Protein AF-0000000082284301 (afdb_homodimer)

Nearest PDB structures (foldseek):
  6k3g-assembly1_B  TM=9.501E-01  e=5.835E-46  Catharanthus roseus
  1yqd-assembly1_A  TM=9.507E-01  e=3.835E-45  Populus tremuloides
  5vkt-assembly1_A  TM=9.477E-01  e=3.396E-45  Sorghum bicolor
  5h83-assembly1_B  TM=9.462E-01  e=4.676E-42  Catharanthus roseus
  7bu3-assembly1_B  TM=9.327E-01  e=4.025E-36  Escherichia coli

Structure (mmCIF, N/CA/C/O backbone):
data_AF-0000000082284301-model_v1
#
loop_
_entity.id
_entity.type
_entity.pdbx_description
1 polymer 'Alcohol dehydrogenase GroES domain protein'
#
loop_
_atom_site.group_PDB
_atom_site.id
_atom_site.type_symbol
_atom_site.label_atom_id
_atom_site.label_alt_id
_atom_site.label_comp_id
_atom_site.label_asym_id
_atom_site.label_entity_id
_atom_site.label_seq_id
_atom_site.pdbx_PDB_ins_code
_atom_site.Cartn_x
_atom_site.Cartn_y
_atom_site.Cartn_z
_atom_site.occupancy
_atom_site.B_iso_or_equiv
_atom_site.auth_seq_id
_atom_site.auth_comp_id
_atom_site.auth_asym_id
_atom_site.auth_atom_id
_atom_site.pdbx_PDB_model_num
ATOM 1 N N . MET A 1 1 ? 20.141 36.281 -3.975 1 23.66 1 MET A N 1
ATOM 2 C CA . MET A 1 1 ? 20.422 36.125 -2.553 1 23.66 1 MET A CA 1
ATOM 3 C C . MET A 1 1 ? 19.625 37.125 -1.721 1 23.66 1 MET A C 1
ATOM 5 O O . MET A 1 1 ? 19.891 38.312 -1.738 1 23.66 1 MET A O 1
ATOM 9 N N . ALA A 1 2 ? 18.344 36.875 -1.766 1 31.45 2 ALA A N 1
ATOM 10 C CA . ALA A 1 2 ? 17.5 37.906 -1.163 1 31.45 2 ALA A CA 1
ATOM 11 C C . ALA A 1 2 ? 17.938 38.188 0.267 1 31.45 2 ALA A C 1
ATOM 13 O O . ALA A 1 2 ? 18.109 37.281 1.077 1 31.45 2 ALA A O 1
ATOM 14 N N . THR A 1 3 ? 18.594 39.188 0.427 1 30.05 3 THR A N 1
ATOM 15 C CA . THR A 1 3 ? 19.016 39.75 1.707 1 30.05 3 THR A CA 1
ATOM 16 C C . THR A 1 3 ? 17.844 39.812 2.689 1 30.05 3 THR A C 1
ATOM 18 O O . THR A 1 3 ? 16.844 40.469 2.441 1 30.05 3 THR A O 1
ATOM 21 N N . LEU A 1 4 ? 17.453 38.688 3.223 1 38.34 4 LEU A N 1
ATOM 22 C CA . LEU A 1 4 ? 16.453 38.781 4.281 1 38.34 4 LEU A CA 1
ATOM 23 C C . LEU A 1 4 ? 16.766 39.938 5.219 1 38.34 4 LEU A C 1
ATOM 25 O O . LEU A 1 4 ? 17.891 40.094 5.684 1 38.34 4 LEU A O 1
ATOM 29 N N . SER A 1 5 ? 16.281 41.031 4.992 1 40.84 5 SER A N 1
ATOM 30 C CA . SER A 1 5 ? 16.438 42.156 5.914 1 40.84 5 SER A CA 1
ATOM 31 C C . SER A 1 5 ? 16.438 41.656 7.363 1 40.84 5 SER A C 1
ATOM 33 O O . SER A 1 5 ? 15.648 40.812 7.738 1 40.84 5 SER A O 1
ATOM 35 N N . ASN A 1 6 ? 17.625 41.656 8.102 1 51.22 6 ASN A N 1
ATOM 36 C CA . ASN A 1 6 ? 17.906 41.438 9.516 1 51.22 6 ASN A CA 1
ATOM 37 C C . ASN A 1 6 ? 16.922 42.188 10.406 1 51.22 6 ASN A C 1
ATOM 39 O O . ASN A 1 6 ? 17.016 42.094 11.633 1 51.22 6 ASN A O 1
ATOM 43 N N . ALA A 1 7 ? 16.047 42.875 9.727 1 53.28 7 ALA A N 1
ATOM 44 C CA . ALA A 1 7 ? 15.141 43.625 10.594 1 53.28 7 ALA A CA 1
ATOM 45 C C . ALA A 1 7 ? 14.008 42.75 11.102 1 53.28 7 ALA A C 1
ATOM 47 O O . ALA A 1 7 ? 13.516 41.875 10.375 1 53.28 7 ALA A O 1
ATOM 48 N N . THR A 1 8 ? 13.93 42.75 12.469 1 72.94 8 THR A N 1
ATOM 49 C CA . THR A 1 8 ? 12.883 41.938 13.094 1 72.94 8 THR A CA 1
ATOM 50 C C . THR A 1 8 ? 11.828 42.844 13.734 1 72.94 8 THR A C 1
ATOM 52 O O . THR A 1 8 ? 12.07 44.031 13.977 1 72.94 8 THR A O 1
ATOM 55 N N . LYS A 1 9 ? 10.625 42.344 13.695 1 77.44 9 LYS A N 1
ATOM 56 C CA . LYS A 1 9 ? 9.523 42.906 14.477 1 77.44 9 LYS A CA 1
ATOM 57 C C . LYS A 1 9 ? 9.141 41.969 15.625 1 77.44 9 LYS A C 1
ATOM 59 O O . LYS A 1 9 ? 9.266 40.75 15.508 1 77.44 9 LYS A O 1
ATOM 64 N N . ASN A 1 10 ? 8.695 42.625 16.688 1 87.69 10 ASN A N 1
ATOM 65 C CA . ASN A 1 10 ? 8.32 41.844 17.844 1 87.69 10 ASN A CA 1
ATOM 66 C C . ASN A 1 10 ? 6.883 41.344 17.734 1 87.69 10 ASN A C 1
ATOM 68 O O . ASN A 1 10 ? 6.012 42.031 17.219 1 87.69 10 ASN A O 1
ATOM 72 N N . ALA A 1 11 ? 6.707 40.125 18.125 1 93.75 11 ALA A N 1
ATOM 73 C CA . ALA A 1 11 ? 5.379 39.5 18.219 1 93.75 11 ALA A CA 1
ATOM 74 C C . ALA A 1 11 ? 5.18 38.812 19.547 1 93.75 11 ALA A C 1
ATOM 76 O O . ALA A 1 11 ? 6.121 38.219 20.094 1 93.75 11 ALA A O 1
ATOM 77 N N . LEU A 1 12 ? 3.973 38.906 20.062 1 96.5 12 LEU A N 1
ATOM 78 C CA . LEU A 1 12 ? 3.631 38.094 21.234 1 96.5 12 LEU A CA 1
ATOM 79 C C . LEU A 1 12 ? 3.383 36.656 20.828 1 96.5 12 LEU A C 1
ATOM 81 O O . LEU A 1 12 ? 2.762 36.406 19.797 1 96.5 12 LEU A O 1
ATOM 85 N N . ALA A 1 13 ? 3.881 35.812 21.672 1 97.12 13 ALA A N 1
ATOM 86 C CA . ALA A 1 13 ? 3.73 34.375 21.375 1 97.12 13 ALA A CA 1
ATOM 87 C C . ALA A 1 13 ? 3.398 33.594 22.641 1 97.12 13 ALA A C 1
ATOM 89 O O . ALA A 1 13 ? 3.613 34.062 23.75 1 97.12 13 ALA A O 1
ATOM 90 N N . LEU A 1 14 ? 2.787 32.531 22.438 1 97 14 LEU A N 1
ATOM 91 C CA . LEU A 1 14 ? 2.549 31.516 23.453 1 97 14 LEU A CA 1
ATOM 92 C C . LEU A 1 14 ? 3.369 30.25 23.188 1 97 14 LEU A C 1
ATOM 94 O O . LEU A 1 14 ? 3.293 29.688 22.094 1 97 14 LEU A O 1
ATOM 98 N N . GLY A 1 15 ? 4.223 29.891 24.094 1 95 15 GLY A N 1
ATOM 99 C CA . GLY A 1 15 ? 5.078 28.734 23.828 1 95 15 GLY A CA 1
ATOM 100 C C . GLY A 1 15 ? 5.715 28.188 25.094 1 95 15 GLY A C 1
ATOM 101 O O . GLY A 1 15 ? 5.324 28.547 26.203 1 95 15 GLY A O 1
ATOM 102 N N . SER A 1 16 ? 6.516 27.203 24.875 1 92.75 16 SER A N 1
ATOM 103 C CA . SER A 1 16 ? 7.168 26.484 25.969 1 92.75 16 SER A CA 1
ATOM 104 C C . SER A 1 16 ? 8.664 26.781 26 1 92.75 16 SER A C 1
ATOM 106 O O . SER A 1 16 ? 9.273 27.047 24.969 1 92.75 16 SER A O 1
ATOM 108 N N . PHE A 1 17 ? 9.234 26.594 27.234 1 89.75 17 PHE A N 1
ATOM 109 C CA . PHE A 1 17 ? 10.648 26.891 27.438 1 89.75 17 PHE A CA 1
ATOM 110 C C . PHE A 1 17 ? 11.438 25.609 27.688 1 89.75 17 PHE A C 1
ATOM 112 O O . PHE A 1 17 ? 12.664 25.641 27.781 1 89.75 17 PHE A O 1
ATOM 119 N N . ASP A 1 18 ? 10.727 24.562 27.859 1 86.88 18 ASP A N 1
ATOM 120 C CA . ASP A 1 18 ? 11.336 23.266 28.109 1 86.88 18 ASP A CA 1
ATOM 121 C C . ASP A 1 18 ? 10.398 22.125 27.719 1 86.88 18 ASP A C 1
ATOM 123 O O . ASP A 1 18 ? 9.461 22.328 26.938 1 86.88 18 ASP A O 1
ATOM 127 N N . THR A 1 19 ? 10.727 20.938 28.219 1 83.88 19 THR A N 1
ATOM 128 C CA . THR A 1 19 ? 10.008 19.75 27.781 1 83.88 19 THR A CA 1
ATOM 129 C C . THR A 1 19 ? 8.805 19.484 28.672 1 83.88 19 THR A C 1
ATOM 131 O O . THR A 1 19 ? 8.281 18.359 28.688 1 83.88 19 THR A O 1
ATOM 134 N N . LYS A 1 20 ? 8.328 20.422 29.375 1 80.31 20 LYS A N 1
ATOM 135 C CA . LYS A 1 20 ? 7.273 20.156 30.344 1 80.31 20 LYS A CA 1
ATOM 136 C C . LYS A 1 20 ? 5.902 20.5 29.781 1 80.31 20 LYS A C 1
ATOM 138 O O . LYS A 1 20 ? 4.891 20.406 30.484 1 80.31 20 LYS A O 1
ATOM 143 N N . ALA A 1 21 ? 5.816 20.969 28.625 1 79.81 21 ALA A N 1
ATOM 144 C CA . ALA A 1 21 ? 4.59 21.234 27.891 1 79.81 21 ALA A CA 1
ATOM 145 C C . ALA A 1 21 ? 3.754 22.312 28.594 1 79.81 21 ALA A C 1
ATOM 147 O O . ALA A 1 21 ? 2.525 22.203 28.641 1 79.81 21 ALA A O 1
ATOM 148 N N . GLU A 1 22 ? 4.422 23.188 29.203 1 89.69 22 GLU A N 1
ATOM 149 C CA . GLU A 1 22 ? 3.744 24.359 29.766 1 89.69 22 GLU A CA 1
ATOM 150 C C . GLU A 1 22 ? 3.934 25.594 28.875 1 89.69 22 GLU A C 1
ATOM 152 O O . GLU A 1 22 ? 5.047 25.859 28.422 1 89.69 22 GLU A O 1
ATOM 157 N N . LEU A 1 23 ? 2.787 26.281 28.703 1 95.06 23 LEU A N 1
ATOM 158 C CA . LEU A 1 23 ? 2.812 27.422 27.781 1 95.06 23 LEU A CA 1
ATOM 159 C C . LEU A 1 23 ? 2.893 28.734 28.547 1 95.06 23 LEU A C 1
ATOM 161 O O . LEU A 1 23 ? 2.188 28.922 29.547 1 95.06 23 LEU A O 1
ATOM 165 N N . TYR A 1 24 ? 3.762 29.578 28.031 1 94.81 24 TYR A N 1
ATOM 166 C CA . TYR A 1 24 ? 3.932 30.922 28.562 1 94.81 24 TYR A CA 1
ATOM 167 C C . TYR A 1 24 ? 3.879 31.953 27.438 1 94.81 24 TYR A C 1
ATOM 169 O O . TYR A 1 24 ? 4.23 31.656 26.297 1 94.81 24 TYR A O 1
ATOM 177 N N . CYS A 1 25 ? 3.383 33.094 27.875 1 96.12 25 CYS A N 1
ATOM 178 C CA . CYS A 1 25 ? 3.389 34.188 26.922 1 96.12 25 CYS A CA 1
ATOM 179 C C . CYS A 1 25 ? 4.73 34.906 26.938 1 96.12 25 CYS A C 1
ATOM 181 O O . CYS A 1 25 ? 5.258 35.219 28.016 1 96.12 25 CYS A O 1
ATOM 183 N N . PHE A 1 26 ? 5.309 35.125 25.781 1 93.25 26 PHE A N 1
ATOM 184 C CA . PHE A 1 26 ? 6.594 35.781 25.656 1 93.25 26 PHE A CA 1
ATOM 185 C C . PHE A 1 26 ? 6.715 36.469 24.297 1 93.25 26 PHE A C 1
ATOM 187 O O . PHE A 1 26 ? 5.824 36.344 23.453 1 93.25 26 PHE A O 1
ATOM 194 N N . GLU A 1 27 ? 7.758 37.25 24.172 1 92.25 27 GLU A N 1
ATOM 195 C CA . GLU A 1 27 ? 7.973 37.969 22.906 1 92.25 27 GLU A CA 1
ATOM 196 C C . GLU A 1 27 ? 8.953 37.188 22.031 1 92.25 27 GLU A C 1
ATOM 198 O O . GLU A 1 27 ? 9.945 36.656 22.516 1 92.25 27 GLU A O 1
ATOM 203 N N . ILE A 1 28 ? 8.609 37.219 20.766 1 90.19 28 ILE A N 1
ATOM 204 C CA . ILE A 1 28 ? 9.531 36.625 19.797 1 90.19 28 ILE A CA 1
ATOM 205 C C . ILE A 1 28 ? 9.828 37.656 18.703 1 90.19 28 ILE A C 1
ATOM 207 O O . ILE A 1 28 ? 9.055 38.594 18.5 1 90.19 28 ILE A O 1
ATOM 211 N N . ALA A 1 29 ? 11.008 37.375 18.047 1 86.69 29 ALA A N 1
ATOM 212 C CA . ALA A 1 29 ? 11.359 38.188 16.891 1 86.69 29 ALA A CA 1
ATOM 213 C C . ALA A 1 29 ? 10.867 37.531 15.602 1 86.69 29 ALA A C 1
ATOM 215 O O . ALA A 1 29 ? 10.953 36.312 15.438 1 86.69 29 ALA A O 1
ATOM 216 N N . ARG A 1 30 ? 10.258 38.375 14.758 1 89.62 30 ARG A N 1
ATOM 217 C CA . ARG A 1 30 ? 9.844 37.938 13.422 1 89.62 30 ARG A CA 1
ATOM 218 C C . ARG A 1 30 ? 10.586 38.719 12.344 1 89.62 30 ARG A C 1
ATOM 220 O O . ARG A 1 30 ? 10.773 39.938 12.461 1 89.62 30 ARG A O 1
ATOM 227 N N . PRO A 1 31 ? 10.945 38.031 11.305 1 86.88 31 PRO A N 1
ATOM 228 C CA . PRO A 1 31 ? 11.625 38.75 10.227 1 86.88 31 PRO A CA 1
ATOM 229 C C . PRO A 1 31 ? 10.711 39.75 9.5 1 86.88 31 PRO A C 1
ATOM 231 O O . PRO A 1 31 ? 9.516 39.469 9.344 1 86.88 31 PRO A O 1
ATOM 234 N N . GLU A 1 32 ? 11.336 40.812 9.102 1 87.94 32 GLU A N 1
ATOM 235 C CA . GLU A 1 32 ? 10.633 41.656 8.156 1 87.94 32 GLU A CA 1
ATOM 236 C C . GLU A 1 32 ? 10.453 40.969 6.809 1 87.94 32 GLU A C 1
ATOM 238 O O . GLU A 1 32 ? 11.133 40 6.512 1 87.94 32 GLU A O 1
ATOM 243 N N . VAL A 1 33 ? 9.578 41.5 5.996 1 92.88 33 VAL A N 1
ATOM 244 C CA . VAL A 1 33 ? 9.242 40.844 4.742 1 92.88 33 VAL A CA 1
ATOM 245 C C . VAL A 1 33 ? 10.406 40.969 3.768 1 92.88 33 VAL A C 1
ATOM 247 O O . VAL A 1 33 ? 10.891 42.062 3.48 1 92.88 33 VAL A O 1
ATOM 250 N N . GLY A 1 34 ? 10.922 39.875 3.318 1 91.81 34 GLY A N 1
ATOM 251 C CA . GLY A 1 34 ? 11.781 39.844 2.143 1 91.81 34 GLY A CA 1
ATOM 252 C C . GLY A 1 34 ? 11.008 39.969 0.841 1 91.81 34 GLY A C 1
ATOM 253 O O . GLY A 1 34 ? 9.789 40.094 0.847 1 91.81 34 GLY A O 1
ATOM 254 N N . PRO A 1 35 ? 11.688 39.938 -0.287 1 95.19 35 PRO A N 1
ATOM 255 C CA . PRO A 1 35 ? 11.062 40.188 -1.585 1 95.19 35 PRO A CA 1
ATOM 256 C C . PRO A 1 35 ? 9.93 39.219 -1.901 1 95.19 35 PRO A C 1
ATOM 258 O O . PRO A 1 35 ? 8.969 39.594 -2.59 1 95.19 35 PRO A O 1
ATOM 261 N N . ASN A 1 36 ? 10.008 38.031 -1.394 1 96.12 36 ASN A N 1
ATOM 262 C CA . ASN A 1 36 ? 9.023 37.031 -1.762 1 96.12 36 ASN A CA 1
ATOM 263 C C . ASN A 1 36 ? 8.148 36.625 -0.571 1 96.12 36 ASN A C 1
ATOM 265 O O . ASN A 1 36 ? 7.484 35.594 -0.598 1 96.12 36 ASN A O 1
ATOM 269 N N . ASP A 1 37 ? 8.156 37.438 0.476 1 95.88 37 ASP A N 1
ATOM 270 C CA . ASP A 1 37 ? 7.512 37.062 1.729 1 95.88 37 ASP A CA 1
ATOM 271 C C . ASP A 1 37 ? 6.207 37.844 1.929 1 95.88 37 ASP A C 1
ATOM 273 O O . ASP A 1 37 ? 5.996 38.875 1.314 1 95.88 37 ASP A O 1
ATOM 277 N N . VAL A 1 38 ? 5.434 37.281 2.73 1 97.38 38 VAL A N 1
ATOM 278 C CA . VAL A 1 38 ? 4.176 37.844 3.193 1 97.38 38 VAL A CA 1
ATOM 279 C C . VAL A 1 38 ? 4.156 37.875 4.719 1 97.38 38 VAL A C 1
ATOM 281 O O . VAL A 1 38 ? 4.465 36.906 5.375 1 97.38 38 VAL A O 1
ATOM 284 N N . SER A 1 39 ? 3.906 39.031 5.258 1 97.12 39 SER A N 1
ATOM 285 C CA . SER A 1 39 ? 3.682 39.156 6.695 1 97.12 39 SER A CA 1
ATOM 286 C C . SER A 1 39 ? 2.195 39.062 7.031 1 97.12 39 SER A C 1
ATOM 288 O O . SER A 1 39 ? 1.364 39.688 6.359 1 97.12 39 SER A O 1
ATOM 290 N N . ILE A 1 40 ? 1.887 38.312 8.047 1 98.44 40 ILE A N 1
ATOM 291 C CA . ILE A 1 40 ? 0.499 38.031 8.375 1 98.44 40 ILE A CA 1
ATOM 292 C C . ILE A 1 40 ? 0.236 38.344 9.844 1 98.44 40 ILE A C 1
ATOM 294 O O . ILE A 1 40 ? 1.003 37.938 10.727 1 98.44 40 ILE A O 1
ATOM 298 N N . HIS A 1 41 ? -0.778 39.156 10.055 1 98.69 41 HIS A N 1
ATOM 299 C CA . HIS A 1 41 ? -1.347 39.25 11.391 1 98.69 41 HIS A CA 1
ATOM 300 C C . HIS A 1 41 ? -2.242 38.062 11.703 1 98.69 41 HIS A C 1
ATOM 302 O O . HIS A 1 41 ? -3.314 37.906 11.109 1 98.69 41 HIS A O 1
ATOM 308 N N . ILE A 1 42 ? -1.81 37.219 12.617 1 98.88 42 ILE A N 1
ATOM 309 C CA . ILE A 1 42 ? -2.529 36 12.914 1 98.88 42 ILE A CA 1
ATOM 310 C C . ILE A 1 42 ? -3.76 36.281 13.758 1 98.88 42 ILE A C 1
ATOM 312 O O . ILE A 1 42 ? -3.662 36.969 14.781 1 98.88 42 ILE A O 1
ATOM 316 N N . GLN A 1 43 ? -4.883 35.781 13.344 1 98.88 43 GLN A N 1
ATOM 317 C CA . GLN A 1 43 ? -6.121 35.969 14.078 1 98.88 43 GLN A CA 1
ATOM 318 C C . GLN A 1 43 ? -6.492 34.719 14.883 1 98.88 43 GLN A C 1
ATOM 320 O O . GLN A 1 43 ? -6.902 34.812 16.047 1 98.88 43 GLN A O 1
ATOM 325 N N . TYR A 1 44 ? -6.391 33.562 14.25 1 98.88 44 TYR A N 1
ATOM 326 C CA . TYR A 1 44 ? -6.746 32.312 14.859 1 98.88 44 TYR A CA 1
ATOM 327 C C . TYR A 1 44 ? -5.695 31.234 14.555 1 98.88 44 TYR A C 1
ATOM 329 O O . TYR A 1 44 ? -5.074 31.25 13.492 1 98.88 44 TYR A O 1
ATOM 337 N N . CYS A 1 45 ? -5.469 30.359 15.484 1 98.81 45 CYS A N 1
ATOM 338 C CA . CYS A 1 45 ? -4.594 29.203 15.289 1 98.81 45 CYS A CA 1
ATOM 339 C C . CYS A 1 45 ? -5.145 27.969 16 1 98.81 45 CYS A C 1
ATOM 341 O O . CYS A 1 45 ? -5.367 28 17.219 1 98.81 45 CYS A O 1
ATOM 343 N N . GLY A 1 46 ? -5.324 26.938 15.219 1 98 46 GLY A N 1
ATOM 344 C CA . GLY A 1 46 ? -5.797 25.688 15.812 1 98 46 GLY A CA 1
ATOM 345 C C . GLY A 1 46 ? -4.742 24.984 16.656 1 98 46 GLY A C 1
ATOM 346 O O . GLY A 1 46 ? -3.547 25.25 16.5 1 98 46 GLY A O 1
ATOM 347 N N . MET A 1 47 ? -5.23 24.156 17.562 1 96.19 47 MET A N 1
ATOM 348 C CA . MET A 1 47 ? -4.355 23.312 18.391 1 96.19 47 MET A CA 1
ATOM 349 C C . MET A 1 47 ? -4.348 21.875 17.875 1 96.19 47 MET A C 1
ATOM 351 O O . MET A 1 47 ? -5.398 21.328 17.562 1 96.19 47 MET A O 1
ATOM 355 N N . CYS A 1 48 ? -3.213 21.344 17.781 1 92.94 48 CYS A N 1
ATOM 356 C CA . CYS A 1 48 ? -3.029 19.984 17.297 1 92.94 48 CYS A CA 1
ATOM 357 C C . CYS A 1 48 ? -2.164 19.172 18.266 1 92.94 48 CYS A C 1
ATOM 359 O O . CYS A 1 48 ? -1.367 19.734 19.016 1 92.94 48 CYS A O 1
ATOM 361 N N . HIS A 1 49 ? -2.328 17.859 18.234 1 89.31 49 HIS A N 1
ATOM 362 C CA . HIS A 1 49 ? -1.525 17 19.094 1 89.31 49 HIS A CA 1
ATOM 363 C C . HIS A 1 49 ? -0.038 17.172 18.797 1 89.31 49 HIS A C 1
ATOM 365 O O . HIS A 1 49 ? 0.792 17.047 19.703 1 89.31 49 HIS A O 1
ATOM 371 N N . SER A 1 50 ? 0.296 17.406 17.656 1 89.06 50 SER A N 1
ATOM 372 C CA . SER A 1 50 ? 1.697 17.625 17.312 1 89.06 50 SER A CA 1
ATOM 373 C C . SER A 1 50 ? 2.279 18.812 18.078 1 89.06 50 SER A C 1
ATOM 375 O O . SER A 1 50 ? 3.473 18.828 18.391 1 89.06 50 SER A O 1
ATOM 377 N N . ASP A 1 51 ? 1.476 19.781 18.391 1 93.12 51 ASP A N 1
ATOM 378 C CA . ASP A 1 51 ? 1.927 20.906 19.203 1 93.12 51 ASP A CA 1
ATOM 379 C C . ASP A 1 51 ? 2.342 20.438 20.594 1 93.12 51 ASP A C 1
ATOM 381 O O . ASP A 1 51 ? 3.381 20.859 21.109 1 93.12 51 ASP A O 1
ATOM 385 N N . CYS A 1 52 ? 1.504 19.578 21.078 1 89.56 52 CYS A N 1
ATOM 386 C CA . CYS A 1 52 ? 1.779 19.031 22.406 1 89.56 52 CYS A CA 1
ATOM 387 C C . CYS A 1 52 ? 3.072 18.234 22.422 1 89.56 52 CYS A C 1
ATOM 389 O O . CYS A 1 52 ? 3.906 18.391 23.312 1 89.56 52 CYS A O 1
ATOM 391 N N . HIS A 1 53 ? 3.225 17.453 21.453 1 85 53 HIS A N 1
ATOM 392 C CA . HIS A 1 53 ? 4.41 16.609 21.375 1 85 53 HIS A CA 1
ATOM 393 C C . HIS A 1 53 ? 5.676 17.453 21.203 1 85 53 HIS A C 1
ATOM 395 O O . HIS A 1 53 ? 6.715 17.125 21.797 1 85 53 HIS A O 1
ATOM 401 N N . ALA A 1 54 ? 5.578 18.438 20.422 1 86.94 54 ALA A N 1
ATOM 402 C CA . ALA A 1 54 ? 6.715 19.328 20.234 1 86.94 54 ALA A CA 1
ATOM 403 C C . ALA A 1 54 ? 7.113 19.984 21.547 1 86.94 54 ALA A C 1
ATOM 405 O O . ALA A 1 54 ? 8.297 20.062 21.875 1 86.94 54 ALA A O 1
ATOM 406 N N . CYS A 1 55 ? 6.168 20.344 22.297 1 89.31 55 CYS A N 1
ATOM 407 C CA . CYS A 1 55 ? 6.406 21.078 23.531 1 89.31 55 CYS A CA 1
ATOM 408 C C . CYS A 1 55 ? 6.762 20.125 24.672 1 89.31 55 CYS A C 1
ATOM 410 O O . CYS A 1 55 ? 7.219 20.562 25.734 1 89.31 55 CYS A O 1
ATOM 412 N N . ASN A 1 56 ? 6.512 18.859 24.391 1 85.81 56 ASN A N 1
ATOM 413 C CA . ASN A 1 56 ? 6.852 17.844 25.391 1 85.81 56 ASN A CA 1
ATOM 414 C C . ASN A 1 56 ? 8.211 17.219 25.109 1 85.81 56 ASN A C 1
ATOM 416 O O . ASN A 1 56 ? 8.625 16.281 25.812 1 85.81 56 ASN A O 1
ATOM 420 N N . GLY A 1 57 ? 8.883 17.594 24.109 1 78.94 57 GLY A N 1
ATOM 421 C CA . GLY A 1 57 ? 10.211 17.109 23.781 1 78.94 57 GLY A CA 1
ATOM 422 C C . GLY A 1 57 ? 10.188 15.758 23.078 1 78.94 57 GLY A C 1
ATOM 423 O O . GLY A 1 57 ? 11.227 15.133 22.891 1 78.94 57 GLY A O 1
ATOM 424 N N . ASP A 1 58 ? 9.109 15.336 22.703 1 74.56 58 ASP A N 1
ATOM 425 C CA . ASP A 1 58 ? 8.945 13.992 22.141 1 74.56 58 ASP A CA 1
ATOM 426 C C . ASP A 1 58 ? 9.75 13.836 20.859 1 74.56 58 ASP A C 1
ATOM 428 O O . ASP A 1 58 ? 10.156 12.727 20.5 1 74.56 58 ASP A O 1
ATOM 432 N N . TRP A 1 59 ? 10.016 14.906 20.219 1 71.75 59 TRP A N 1
ATOM 433 C CA . TRP A 1 59 ? 10.688 14.82 18.922 1 71.75 59 TRP A CA 1
ATOM 434 C C . TRP A 1 59 ? 12.188 15.055 19.078 1 71.75 59 TRP A C 1
ATOM 436 O O . TRP A 1 59 ? 12.938 14.984 18.094 1 71.75 59 TRP A O 1
ATOM 446 N N . GLY A 1 60 ? 12.602 15.25 20.188 1 69.31 60 GLY A N 1
ATOM 447 C CA . GLY A 1 60 ? 14.016 15.461 20.453 1 69.31 60 GLY A CA 1
ATOM 448 C C . GLY A 1 60 ? 14.539 16.781 19.922 1 69.31 60 GLY A C 1
ATOM 449 O O . GLY A 1 60 ? 15.727 16.906 19.609 1 69.31 60 GLY A O 1
ATOM 450 N N . LEU A 1 61 ? 13.602 17.672 19.781 1 68.5 61 LEU A N 1
ATOM 451 C CA . LEU A 1 61 ? 14.008 19 19.328 1 68.5 61 LEU A CA 1
ATOM 452 C C . LEU A 1 61 ? 14.531 19.828 20.484 1 68.5 61 LEU A C 1
ATOM 454 O O . LEU A 1 61 ? 14.016 19.75 21.594 1 68.5 61 LEU A O 1
ATOM 458 N N . ASP A 1 62 ? 15.703 20.391 20.344 1 71.25 62 ASP A N 1
ATOM 459 C CA . ASP A 1 62 ? 16.281 21.25 21.375 1 71.25 62 ASP A CA 1
ATOM 460 C C . ASP A 1 62 ? 16.125 22.734 21 1 71.25 62 ASP A C 1
ATOM 462 O O . ASP A 1 62 ? 17.062 23.516 21.203 1 71.25 62 ASP A O 1
ATOM 466 N N . SER A 1 63 ? 14.969 23.078 20.5 1 77.62 63 SER A N 1
ATOM 467 C CA . SER A 1 63 ? 14.734 24.453 20.062 1 77.62 63 SER A CA 1
ATOM 468 C C . SER A 1 63 ? 13.859 25.203 21.062 1 77.62 63 SER A C 1
ATOM 470 O O . SER A 1 63 ? 12.656 25.359 20.844 1 77.62 63 SER A O 1
ATOM 472 N N . TRP A 1 64 ? 14.453 25.625 22.156 1 84.06 64 TRP A N 1
ATOM 473 C CA . TRP A 1 64 ? 13.688 26.359 23.172 1 84.06 64 TRP A CA 1
ATOM 474 C C . TRP A 1 64 ? 14.133 27.812 23.25 1 84.06 64 TRP A C 1
ATOM 476 O O . TRP A 1 64 ? 15.312 28.125 23.047 1 84.06 64 TRP A O 1
ATOM 486 N N . PRO A 1 65 ? 13.18 28.688 23.609 1 89.19 65 PRO A N 1
ATOM 487 C CA . PRO A 1 65 ? 11.727 28.516 23.672 1 89.19 65 PRO A CA 1
ATOM 488 C C . PRO A 1 65 ? 11.102 28.297 22.297 1 89.19 65 PRO A C 1
ATOM 490 O O . PRO A 1 65 ? 11.633 28.766 21.297 1 89.19 65 PRO A O 1
ATOM 493 N N . ILE A 1 66 ? 9.984 27.625 22.266 1 90.94 66 ILE A N 1
ATOM 494 C CA . ILE A 1 66 ? 9.305 27.344 21 1 90.94 66 ILE A CA 1
ATOM 495 C C . ILE A 1 66 ? 7.836 27.75 21.094 1 90.94 66 ILE A C 1
ATOM 497 O O . ILE A 1 66 ? 7.16 27.422 22.078 1 90.94 66 ILE A O 1
ATOM 501 N N . ALA A 1 67 ? 7.438 28.547 20.156 1 94.81 67 ALA A N 1
ATOM 502 C CA . ALA A 1 67 ? 6.008 28.766 19.953 1 94.81 67 ALA A CA 1
ATOM 503 C C . ALA A 1 67 ? 5.453 27.812 18.891 1 94.81 67 ALA A C 1
ATOM 505 O O . ALA A 1 67 ? 5.758 27.953 17.703 1 94.81 67 ALA A O 1
ATOM 506 N N . PRO A 1 68 ? 4.598 26.844 19.312 1 95.88 68 PRO A N 1
ATOM 507 C CA . PRO A 1 68 ? 4.059 25.906 18.328 1 95.88 68 PRO A CA 1
ATOM 508 C C . PRO A 1 68 ? 2.889 26.484 17.531 1 95.88 68 PRO A C 1
ATOM 510 O O . PRO A 1 68 ? 2.67 27.703 17.547 1 95.88 68 PRO A O 1
ATOM 513 N N . GLY A 1 69 ? 2.223 25.656 16.781 1 97.62 69 GLY A N 1
ATOM 514 C CA . GLY A 1 69 ? 1.043 26.031 16.016 1 97.62 69 GLY A CA 1
ATOM 515 C C . GLY A 1 69 ? 1.285 26.047 14.523 1 97.62 69 GLY A C 1
ATOM 516 O O . GLY A 1 69 ? 2.105 26.828 14.031 1 97.62 69 GLY A O 1
ATOM 517 N N . HIS A 1 70 ? 0.567 25.219 13.836 1 98.25 70 HIS A N 1
ATOM 518 C CA . HIS A 1 70 ? 0.722 25.172 12.391 1 98.25 70 HIS A CA 1
ATOM 519 C C . HIS A 1 70 ? -0.629 25.266 11.688 1 98.25 70 HIS A C 1
ATOM 521 O O . HIS A 1 70 ? -0.743 24.938 10.508 1 98.25 70 HIS A O 1
ATOM 527 N N . GLU A 1 71 ? -1.672 25.609 12.391 1 98.69 71 GLU A N 1
ATOM 528 C CA . GLU A 1 71 ? -3.014 25.828 11.859 1 98.69 71 GLU A CA 1
ATOM 529 C C . GLU A 1 71 ? -3.387 27.312 11.891 1 98.69 71 GLU A C 1
ATOM 531 O O . GLU A 1 71 ? -4.234 27.719 12.688 1 98.69 71 GLU A O 1
ATOM 536 N N . ILE A 1 72 ? -2.867 28.047 10.961 1 98.88 72 ILE A N 1
ATOM 537 C CA . ILE A 1 72 ? -2.846 29.5 11.086 1 98.88 72 ILE A CA 1
ATOM 538 C C . ILE A 1 72 ? -3.859 30.109 10.117 1 98.88 72 ILE A C 1
ATOM 540 O O . ILE A 1 72 ? -3.938 29.719 8.953 1 98.88 72 ILE A O 1
ATOM 544 N N . ALA A 1 73 ? -4.672 31.031 10.578 1 98.88 73 ALA A N 1
ATOM 545 C CA . ALA A 1 73 ? -5.512 31.906 9.766 1 98.88 73 ALA A CA 1
ATOM 546 C C . ALA A 1 73 ? -5.336 33.375 10.18 1 98.88 73 ALA A C 1
ATOM 548 O O . ALA A 1 73 ? -5.301 33.688 11.367 1 98.88 73 ALA A O 1
ATOM 549 N N . GLY A 1 74 ? -5.145 34.219 9.195 1 98.81 74 GLY A N 1
ATOM 550 C CA . GLY A 1 74 ? -4.93 35.625 9.492 1 98.81 74 GLY A CA 1
ATOM 551 C C . GLY A 1 74 ? -5.094 36.531 8.281 1 98.81 74 GLY A C 1
ATOM 552 O O . GLY A 1 74 ? -5.762 36.156 7.316 1 98.81 74 GLY A O 1
ATOM 553 N N . VAL A 1 75 ? -4.543 37.75 8.477 1 98.75 75 VAL A N 1
ATOM 554 C CA . VAL A 1 75 ? -4.691 38.75 7.445 1 98.75 75 VAL A CA 1
ATOM 555 C C . VAL A 1 75 ? -3.316 39.281 7.043 1 98.75 75 VAL A C 1
ATOM 557 O O . VAL A 1 75 ? -2.467 39.531 7.898 1 98.75 75 VAL A O 1
ATOM 560 N N . VAL A 1 76 ? -3.158 39.5 5.754 1 98.75 76 VAL A N 1
ATOM 561 C CA . VAL A 1 76 ? -1.898 40 5.234 1 98.75 76 VAL A CA 1
ATOM 562 C C . VAL A 1 76 ? -1.712 41.469 5.684 1 98.75 76 VAL A C 1
ATOM 564 O O . VAL A 1 76 ? -2.607 42.281 5.512 1 98.75 76 VAL A O 1
ATOM 567 N N . THR A 1 77 ? -0.514 41.75 6.195 1 98.31 77 THR A N 1
ATOM 568 C CA . THR A 1 77 ? -0.248 43.094 6.676 1 98.31 77 THR A CA 1
ATOM 569 C C . THR A 1 77 ? 0.835 43.75 5.832 1 98.31 77 THR A C 1
ATOM 571 O O . THR A 1 77 ? 0.915 44.969 5.777 1 98.31 77 THR A O 1
ATOM 574 N N . ALA A 1 78 ? 1.717 43 5.25 1 97.88 78 ALA A N 1
ATOM 575 C CA . ALA A 1 78 ? 2.781 43.469 4.383 1 97.88 78 ALA A CA 1
ATOM 576 C C . ALA A 1 78 ? 3.197 42.438 3.367 1 97.88 78 ALA A C 1
ATOM 578 O O . ALA A 1 78 ? 3.055 41.219 3.619 1 97.88 78 ALA A O 1
ATOM 579 N N . ILE A 1 79 ? 3.68 42.906 2.221 1 97.88 79 ILE A N 1
ATOM 580 C CA . ILE A 1 79 ? 4.145 41.969 1.19 1 97.88 79 ILE A CA 1
ATOM 581 C C . ILE A 1 79 ? 5.488 42.438 0.64 1 97.88 79 ILE A C 1
ATOM 583 O O . ILE A 1 79 ? 5.766 43.656 0.616 1 97.88 79 ILE A O 1
ATOM 587 N N . GLY A 1 80 ? 6.25 41.469 0.26 1 96.62 80 GLY A N 1
ATOM 588 C CA . GLY A 1 80 ? 7.508 41.781 -0.399 1 96.62 80 GLY A CA 1
ATOM 589 C C . GLY A 1 80 ? 7.324 42.375 -1.792 1 96.62 80 GLY A C 1
ATOM 590 O O . GLY A 1 80 ? 6.242 42.25 -2.373 1 96.62 80 GLY A O 1
ATOM 591 N N . SER A 1 81 ? 8.43 42.844 -2.33 1 97.25 81 SER A N 1
ATOM 592 C CA . SER A 1 81 ? 8.406 43.594 -3.594 1 97.25 81 SER A CA 1
ATOM 593 C C . SER A 1 81 ? 8.117 42.656 -4.766 1 97.25 81 SER A C 1
ATOM 595 O O . SER A 1 81 ? 7.629 43.094 -5.809 1 97.25 81 SER A O 1
ATOM 597 N N . SER A 1 82 ? 8.359 41.375 -4.602 1 97.5 82 SER A N 1
ATOM 598 C CA . SER A 1 82 ? 8.211 40.438 -5.711 1 97.5 82 SER A CA 1
ATOM 599 C C . SER A 1 82 ? 6.961 39.594 -5.547 1 97.5 82 SER A C 1
ATOM 601 O O . SER A 1 82 ? 6.723 38.656 -6.332 1 97.5 82 SER A O 1
ATOM 603 N N . VAL A 1 83 ? 6.262 39.875 -4.465 1 97.81 83 VAL A N 1
ATOM 604 C CA . VAL A 1 83 ? 5.047 39.094 -4.211 1 97.81 83 VAL A CA 1
ATOM 605 C C . VAL A 1 83 ? 3.953 39.531 -5.191 1 97.81 83 VAL A C 1
ATOM 607 O O . VAL A 1 83 ? 3.729 40.719 -5.398 1 97.81 83 VAL A O 1
ATOM 610 N N . SER A 1 84 ? 3.291 38.531 -5.832 1 96.94 84 SER A N 1
ATOM 611 C CA . SER A 1 84 ? 2.248 38.875 -6.801 1 96.94 84 SER A CA 1
ATOM 612 C C . SER A 1 84 ? 0.948 38.125 -6.477 1 96.94 84 SER A C 1
ATOM 614 O O . SER A 1 84 ? -0.116 38.5 -6.98 1 96.94 84 SER A O 1
ATOM 616 N N . LYS A 1 85 ? 0.935 37.219 -5.668 1 97.12 85 LYS A N 1
ATOM 617 C CA . LYS A 1 85 ? -0.224 36.344 -5.461 1 97.12 85 LYS A CA 1
ATOM 618 C C . LYS A 1 85 ? -1.137 36.906 -4.371 1 97.12 85 LYS A C 1
ATOM 620 O O . LYS A 1 85 ? -2.297 36.5 -4.262 1 97.12 85 LYS A O 1
ATOM 625 N N . PHE A 1 86 ? -0.6 37.875 -3.562 1 98.5 86 PHE A N 1
ATOM 626 C CA . PHE A 1 86 ? -1.338 38.344 -2.395 1 98.5 86 PHE A CA 1
ATOM 627 C C . PHE A 1 86 ? -1.295 39.844 -2.295 1 98.5 86 PHE A C 1
ATOM 629 O O . PHE A 1 86 ? -0.419 40.5 -2.879 1 98.5 86 PHE A O 1
ATOM 636 N N . LYS A 1 87 ? -2.271 40.406 -1.495 1 98.19 87 LYS A N 1
ATOM 637 C CA . LYS A 1 87 ? -2.314 41.812 -1.215 1 98.19 87 LYS A CA 1
ATOM 638 C C . LYS A 1 87 ? -2.594 42.094 0.262 1 98.19 87 LYS A C 1
ATOM 640 O O . LYS A 1 87 ? -3.186 41.25 0.946 1 98.19 87 LYS A O 1
ATOM 645 N N . VAL A 1 88 ? -2.191 43.219 0.672 1 98.5 88 VAL A N 1
ATOM 646 C CA . VAL A 1 88 ? -2.443 43.625 2.049 1 98.5 88 VAL A CA 1
ATOM 647 C C . VAL A 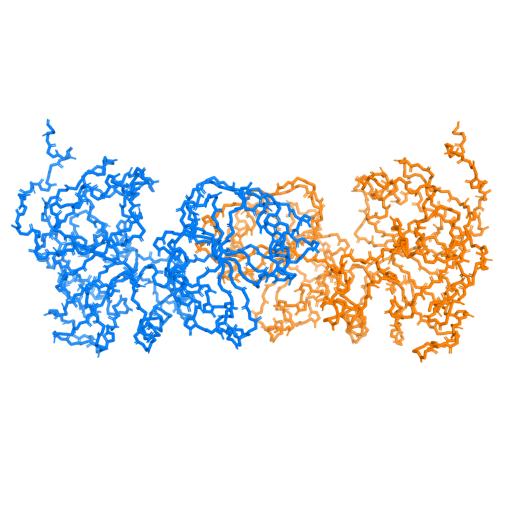1 88 ? -3.945 43.656 2.318 1 98.5 88 VAL A C 1
ATOM 649 O O . VAL A 1 88 ? -4.727 44.125 1.495 1 98.5 88 VAL A O 1
ATOM 652 N N . GLY A 1 89 ? -4.34 43.062 3.391 1 98.44 89 GLY A N 1
ATOM 653 C CA . GLY A 1 89 ? -5.742 43 3.768 1 98.44 89 GLY A CA 1
ATOM 654 C C . GLY A 1 89 ? -6.402 41.688 3.432 1 98.44 89 GLY A C 1
ATOM 655 O O . GLY A 1 89 ? -7.496 41.375 3.92 1 98.44 89 GLY A O 1
ATOM 656 N N . GLU A 1 90 ? -5.793 40.906 2.684 1 98.31 90 GLU A N 1
ATOM 657 C CA . GLU A 1 90 ? -6.352 39.625 2.248 1 98.31 90 GLU A CA 1
ATOM 658 C C . GLU A 1 90 ? -6.328 38.594 3.377 1 98.31 90 GLU A C 1
ATOM 660 O O . GLU A 1 90 ? -5.367 38.531 4.148 1 98.31 90 GLU A O 1
ATOM 665 N N . LYS A 1 91 ? -7.418 37.781 3.451 1 98.69 91 LYS A N 1
ATOM 666 C CA . LYS A 1 91 ? -7.461 36.625 4.371 1 98.69 91 LYS A CA 1
ATOM 667 C C . LYS A 1 91 ? -6.648 35.469 3.838 1 98.69 91 LYS A C 1
ATOM 669 O O . LYS A 1 91 ? -6.809 35.062 2.682 1 98.69 91 LYS A O 1
ATOM 674 N N . VAL A 1 92 ? -5.742 34.938 4.676 1 98.88 92 VAL A N 1
ATOM 675 C CA . VAL A 1 92 ? -4.852 33.875 4.219 1 98.88 92 VAL A CA 1
ATOM 676 C C . VAL A 1 92 ? -4.641 32.875 5.34 1 98.88 92 VAL A C 1
ATOM 678 O O . VAL A 1 92 ? -5.082 33.094 6.473 1 98.88 92 VAL A O 1
ATOM 681 N N . GLY A 1 93 ? -4.102 31.75 5.012 1 98.88 93 GLY A N 1
ATOM 682 C CA . GLY A 1 93 ? -3.709 30.719 5.961 1 98.88 93 GLY A CA 1
ATOM 683 C C . GLY A 1 93 ? -2.301 30.203 5.73 1 98.88 93 GLY A C 1
ATOM 684 O O . GLY A 1 93 ? -1.733 30.391 4.652 1 98.88 93 GLY A O 1
ATOM 685 N N . VAL A 1 94 ? -1.693 29.703 6.742 1 98.81 94 VAL A N 1
ATOM 686 C CA . VAL A 1 94 ? -0.414 29 6.699 1 98.81 94 VAL A CA 1
ATOM 687 C C . VAL A 1 94 ? -0.539 27.641 7.391 1 98.81 94 VAL A C 1
ATOM 689 O O . VAL A 1 94 ? -1.088 27.562 8.492 1 98.81 94 VAL A O 1
ATOM 692 N N . GLY A 1 95 ? -0.02 26.609 6.723 1 98.5 95 GLY A N 1
ATOM 693 C CA . GLY A 1 95 ? -0.117 25.266 7.25 1 98.5 95 GLY A CA 1
ATOM 694 C C . GLY A 1 95 ? 1.168 24.781 7.895 1 98.5 95 GLY A C 1
ATOM 695 O O . GLY A 1 95 ? 1.789 25.5 8.672 1 98.5 95 GLY A O 1
ATOM 696 N N . CYS A 1 96 ? 1.582 23.609 7.57 1 97.56 96 CYS A N 1
ATOM 697 C CA . CYS A 1 96 ? 2.596 22.875 8.32 1 97.56 96 CYS A CA 1
ATOM 698 C C . CYS A 1 96 ? 3.988 23.141 7.766 1 97.56 96 CYS A C 1
ATOM 700 O O . CYS A 1 96 ? 4.988 22.734 8.359 1 97.56 96 CYS A O 1
ATOM 702 N N . MET A 1 97 ? 4.016 23.828 6.625 1 96.5 97 MET A N 1
ATOM 703 C CA . MET A 1 97 ? 5.301 24.094 5.988 1 96.5 97 MET A CA 1
ATOM 704 C C . MET A 1 97 ? 5.438 25.578 5.633 1 96.5 97 MET A C 1
ATOM 706 O O . MET A 1 97 ? 4.469 26.219 5.215 1 96.5 97 MET A O 1
ATOM 710 N N . VAL A 1 98 ? 6.77 26.031 5.703 1 95.75 98 VAL A N 1
ATOM 711 C CA . VAL A 1 98 ? 6.965 27.438 5.402 1 95.75 98 VAL A CA 1
ATOM 712 C C . VAL A 1 98 ? 8.094 27.594 4.387 1 95.75 98 VAL A C 1
ATOM 714 O O . VAL A 1 98 ? 8.383 28.719 3.938 1 95.75 98 VAL A O 1
ATOM 717 N N . GLU A 1 99 ? 8.75 26.484 4.059 1 93.38 99 GLU A N 1
ATOM 718 C CA . GLU A 1 99 ? 9.812 26.531 3.062 1 93.38 99 GLU A CA 1
ATOM 719 C C . GLU A 1 99 ? 10.125 25.141 2.523 1 93.38 99 GLU A C 1
ATOM 721 O O . GLU A 1 99 ? 9.758 24.141 3.141 1 93.38 99 GLU A O 1
ATOM 726 N N . SER A 1 100 ? 10.664 25.062 1.34 1 94.12 100 SER A N 1
ATOM 727 C CA . SER A 1 100 ? 11.273 23.891 0.705 1 94.12 100 SER A CA 1
ATOM 728 C C . SER A 1 100 ? 12.359 24.297 -0.284 1 94.12 100 SER A C 1
ATOM 730 O O . SER A 1 100 ? 12.57 25.484 -0.515 1 94.12 100 SER A O 1
ATOM 732 N N . CYS A 1 101 ? 13.07 23.391 -0.925 1 92.44 101 CYS A N 1
ATOM 733 C CA . CYS A 1 101 ? 14.141 23.781 -1.827 1 92.44 101 CYS A CA 1
ATOM 734 C C . CYS A 1 101 ? 13.586 24.359 -3.127 1 92.44 101 CYS A C 1
ATOM 736 O O . CYS A 1 101 ? 14.258 25.125 -3.809 1 92.44 101 CYS A O 1
ATOM 738 N N . ARG A 1 102 ? 12.484 23.953 -3.541 1 93.5 102 ARG A N 1
ATOM 739 C CA . ARG A 1 102 ? 11.734 24.438 -4.695 1 93.5 102 ARG A CA 1
ATOM 740 C C . ARG A 1 102 ? 12.438 24.078 -5.996 1 93.5 102 ARG A C 1
ATOM 742 O O . ARG A 1 102 ? 12.141 24.641 -7.051 1 93.5 102 ARG A O 1
ATOM 749 N N . ASN A 1 103 ? 13.383 23.156 -5.934 1 93.94 103 ASN A N 1
ATOM 750 C CA . ASN A 1 103 ? 14.117 22.812 -7.145 1 93.94 103 ASN A CA 1
ATOM 751 C C . ASN A 1 103 ? 14.266 21.312 -7.316 1 93.94 103 ASN A C 1
ATOM 753 O O . ASN A 1 103 ? 14.766 20.844 -8.336 1 93.94 103 ASN A O 1
ATOM 757 N N . CYS A 1 104 ? 13.836 20.594 -6.355 1 93.69 104 CYS A N 1
ATOM 758 C CA . CYS A 1 104 ? 13.914 19.141 -6.477 1 93.69 104 CYS A CA 1
ATOM 759 C C . CYS A 1 104 ? 12.664 18.594 -7.148 1 93.69 104 CYS A C 1
ATOM 761 O O . CYS A 1 104 ? 11.703 19.328 -7.383 1 93.69 104 CYS A O 1
ATOM 763 N N . ASP A 1 105 ? 12.664 17.25 -7.445 1 92.12 105 ASP A N 1
ATOM 764 C CA . ASP A 1 105 ? 11.555 16.609 -8.148 1 92.12 105 ASP A CA 1
ATOM 765 C C . ASP A 1 105 ? 10.266 16.688 -7.336 1 92.12 105 ASP A C 1
ATOM 767 O O . ASP A 1 105 ? 9.188 16.922 -7.895 1 92.12 105 ASP A O 1
ATOM 771 N N . MET A 1 106 ? 10.344 16.594 -6.082 1 95 106 MET A N 1
ATOM 772 C CA . MET A 1 106 ? 9.164 16.641 -5.219 1 95 106 MET A CA 1
ATOM 773 C C . MET A 1 106 ? 8.523 18.031 -5.266 1 95 106 MET A C 1
ATOM 775 O O . MET A 1 106 ? 7.301 18.141 -5.387 1 95 106 MET A O 1
ATOM 779 N N . CYS A 1 107 ? 9.336 19.047 -5.172 1 96.31 107 CYS A N 1
ATOM 780 C CA . CYS A 1 107 ? 8.828 20.406 -5.223 1 96.31 107 CYS A CA 1
ATOM 781 C C . CYS A 1 107 ? 8.195 20.703 -6.574 1 96.31 107 CYS A C 1
ATOM 783 O O . CYS A 1 107 ? 7.141 21.344 -6.645 1 96.31 107 CYS A O 1
ATOM 785 N N . GLN A 1 108 ? 8.82 20.219 -7.578 1 96.38 108 GLN A N 1
ATOM 786 C CA . GLN A 1 108 ? 8.289 20.438 -8.922 1 96.38 108 GLN A CA 1
ATOM 787 C C . GLN A 1 108 ? 6.965 19.719 -9.117 1 96.38 108 GLN A C 1
ATOM 789 O O . GLN A 1 108 ? 6.098 20.188 -9.859 1 96.38 108 GLN A O 1
ATOM 794 N N . ASP A 1 109 ? 6.781 18.609 -8.43 1 95.56 109 ASP A N 1
ATOM 795 C CA . ASP A 1 109 ? 5.57 17.812 -8.555 1 95.56 109 ASP A CA 1
ATOM 796 C C . ASP A 1 109 ? 4.504 18.281 -7.562 1 95.56 109 ASP A C 1
ATOM 798 O O . ASP A 1 109 ? 3.457 17.641 -7.426 1 95.56 109 ASP A O 1
ATOM 802 N N . GLY A 1 110 ? 4.754 19.344 -6.84 1 97.75 110 GLY A N 1
ATOM 803 C CA . GLY A 1 110 ? 3.789 19.828 -5.871 1 97.75 110 GLY A CA 1
ATOM 804 C C . GLY A 1 110 ? 3.754 19.016 -4.594 1 97.75 110 GLY A C 1
ATOM 805 O O . GLY A 1 110 ? 2.723 18.938 -3.922 1 97.75 110 GLY A O 1
ATOM 806 N N . LEU A 1 111 ? 4.852 18.281 -4.32 1 97.69 111 LEU A N 1
ATOM 807 C CA . LEU A 1 111 ? 4.973 17.438 -3.137 1 97.69 111 LEU A CA 1
ATOM 808 C C . LEU A 1 111 ? 6.023 17.984 -2.18 1 97.69 111 LEU A C 1
ATOM 810 O O . LEU A 1 111 ? 6.902 17.25 -1.725 1 97.69 111 LEU A O 1
ATOM 814 N N . GLU A 1 112 ? 5.922 19.266 -1.796 1 97.31 112 GLU A N 1
ATOM 815 C CA . GLU A 1 112 ? 6.914 19.938 -0.973 1 97.31 112 GLU A CA 1
ATOM 816 C C . GLU A 1 112 ? 7.031 19.297 0.404 1 97.31 112 GLU A C 1
ATOM 818 O O . GLU A 1 112 ? 8.102 19.328 1.021 1 97.31 112 GLU A O 1
ATOM 823 N N . GLN A 1 113 ? 5.914 18.672 0.858 1 97.12 113 GLN A N 1
ATOM 824 C CA . GLN A 1 113 ? 5.922 18.078 2.186 1 97.12 113 GLN A CA 1
ATOM 825 C C . GLN A 1 113 ? 6.914 16.922 2.258 1 97.12 113 GLN A C 1
ATOM 827 O O . GLN A 1 113 ? 7.285 16.469 3.348 1 97.12 113 GLN A O 1
ATOM 832 N N . HIS A 1 114 ? 7.32 16.438 1.128 1 96.56 114 HIS A N 1
ATOM 833 C CA . HIS A 1 114 ? 8.258 15.32 1.098 1 96.56 114 HIS A CA 1
ATOM 834 C C . HIS A 1 114 ? 9.656 15.797 0.705 1 96.56 114 HIS A C 1
ATOM 836 O O . HIS A 1 114 ? 10.578 14.984 0.577 1 96.56 114 HIS A O 1
ATOM 842 N N . CYS A 1 115 ? 9.898 17.094 0.47 1 95.94 115 CYS A N 1
ATOM 843 C CA . CYS A 1 115 ? 11.211 17.656 0.157 1 95.94 115 CYS A CA 1
ATOM 844 C C . CYS A 1 115 ? 12.18 17.438 1.309 1 95.94 115 CYS A C 1
ATOM 846 O O . CYS A 1 115 ? 11.859 17.719 2.463 1 95.94 115 CYS A O 1
ATOM 848 N N . PRO A 1 116 ? 13.391 16.906 1.003 1 91.31 116 PRO A N 1
ATOM 849 C CA . PRO A 1 116 ? 14.383 16.719 2.066 1 91.31 116 PRO A CA 1
ATOM 850 C C . PRO A 1 116 ? 14.758 18.031 2.752 1 91.31 116 PRO A C 1
ATOM 852 O O . PRO A 1 116 ? 15.297 18.016 3.863 1 91.31 116 PRO A O 1
ATOM 855 N N . ASN A 1 117 ? 14.438 19.141 2.111 1 92 117 ASN A N 1
ATOM 856 C CA . ASN A 1 117 ? 14.781 20.438 2.664 1 92 117 ASN A CA 1
ATOM 857 C C . ASN A 1 117 ? 13.539 21.219 3.096 1 92 117 ASN A C 1
ATOM 859 O O . ASN A 1 117 ? 13.555 22.438 3.148 1 92 117 ASN A O 1
ATOM 863 N N . MET A 1 118 ? 12.539 20.484 3.297 1 93.19 118 MET A N 1
ATOM 864 C CA . MET A 1 118 ? 11.305 21.109 3.773 1 93.19 118 MET A CA 1
ATOM 865 C C . MET A 1 118 ? 11.508 21.703 5.168 1 93.19 118 MET A C 1
ATOM 867 O O . MET A 1 118 ? 12.133 21.078 6.027 1 93.19 118 MET A O 1
ATOM 871 N N . ILE A 1 119 ? 10.984 22.875 5.438 1 93 119 ILE A N 1
ATOM 872 C CA . ILE A 1 119 ? 11.031 23.531 6.738 1 93 119 ILE A CA 1
ATOM 873 C C . ILE A 1 119 ? 9.625 23.625 7.328 1 93 119 ILE A C 1
ATOM 875 O O . ILE A 1 119 ? 8.719 24.156 6.691 1 93 119 ILE A O 1
ATOM 879 N N . GLN A 1 120 ? 9.469 23.156 8.508 1 93.69 120 GLN A N 1
ATOM 880 C CA . GLN A 1 120 ? 8.18 23.141 9.188 1 93.69 120 GLN A CA 1
ATOM 881 C C . GLN A 1 120 ? 7.871 24.516 9.797 1 93.69 120 GLN A C 1
ATOM 883 O O . GLN A 1 120 ? 8.781 25.328 9.992 1 93.69 120 GLN A O 1
ATOM 888 N N . THR A 1 121 ? 6.645 24.703 10.078 1 95.88 121 THR A N 1
ATOM 889 C CA . THR A 1 121 ? 6.141 26 10.555 1 95.88 121 THR A CA 1
ATOM 890 C C . THR A 1 121 ? 6.73 26.328 11.922 1 95.88 121 THR A C 1
ATOM 892 O O . THR A 1 121 ? 6.91 27.5 12.25 1 95.88 121 THR A O 1
ATOM 895 N N . TYR A 1 122 ? 7.062 25.344 12.656 1 92.5 122 TYR A N 1
ATOM 896 C CA . TYR A 1 122 ? 7.75 25.547 13.93 1 92.5 122 TYR A CA 1
ATOM 897 C C . TYR A 1 122 ? 8.703 24.406 14.234 1 92.5 122 TYR A C 1
ATOM 899 O O . TYR A 1 122 ? 8.562 23.297 13.688 1 92.5 122 TYR A O 1
ATOM 907 N N . GLY A 1 123 ? 9.703 24.672 14.961 1 87.69 123 GLY A N 1
ATOM 908 C CA . GLY A 1 123 ? 10.609 23.641 15.445 1 87.69 123 GLY A CA 1
ATOM 909 C C . GLY A 1 123 ? 11.656 23.234 14.422 1 87.69 123 GLY A C 1
ATOM 910 O O . GLY A 1 123 ? 12.367 22.25 14.609 1 87.69 123 GLY A O 1
ATOM 911 N N . SER A 1 124 ? 11.656 23.812 13.344 1 87.44 124 SER A N 1
ATOM 912 C CA . SER A 1 124 ? 12.641 23.5 12.305 1 87.44 124 SER A CA 1
ATOM 913 C C . SER A 1 124 ? 13.711 24.578 12.227 1 87.44 124 SER A C 1
ATOM 915 O O . SER A 1 124 ? 13.477 25.734 12.609 1 87.44 124 SER A O 1
ATOM 917 N N . ILE A 1 125 ? 14.836 24 11.836 1 76.44 125 ILE A N 1
ATOM 918 C CA . ILE A 1 125 ? 15.953 24.922 11.672 1 76.44 125 ILE A CA 1
ATOM 919 C C . ILE A 1 125 ? 16.031 25.375 10.219 1 76.44 125 ILE A C 1
ATOM 921 O O . ILE A 1 125 ? 15.961 24.562 9.297 1 76.44 125 ILE A O 1
ATOM 925 N N . PHE A 1 126 ? 15.742 26.484 9.875 1 61.22 126 PHE A N 1
ATOM 926 C CA . PHE A 1 126 ? 15.875 27 8.516 1 61.22 126 PHE A CA 1
ATOM 927 C C . PHE A 1 126 ? 17.234 26.641 7.93 1 61.22 126 PHE A C 1
ATOM 929 O O . PHE A 1 126 ? 18.234 26.625 8.648 1 61.22 126 PHE A O 1
ATOM 936 N N . PRO A 1 127 ? 17.141 25.797 6.746 1 53.16 127 PRO A N 1
ATOM 937 C CA . PRO A 1 127 ? 18.438 25.531 6.117 1 53.16 127 PRO A CA 1
ATOM 938 C C . PRO A 1 127 ? 19.469 26.625 6.398 1 53.16 127 PRO A C 1
ATOM 940 O O . PRO A 1 127 ? 19.109 27.781 6.582 1 53.16 127 PRO A O 1
ATOM 943 N N . LYS A 1 128 ? 20.625 26.031 6.836 1 42.94 128 LYS A N 1
ATOM 944 C CA . LYS A 1 128 ? 21.828 26.859 6.812 1 42.94 128 LYS A CA 1
ATOM 945 C C . LYS A 1 128 ? 21.938 27.641 5.508 1 42.94 128 LYS A C 1
ATOM 947 O O . LYS A 1 128 ? 22.438 27.125 4.508 1 42.94 128 LYS A O 1
ATOM 952 N N . GLY A 1 129 ? 20.953 27.828 4.703 1 35.88 129 GLY A N 1
ATOM 953 C CA . GLY A 1 129 ? 21.594 28.531 3.604 1 35.88 129 GLY A CA 1
ATOM 954 C C . GLY A 1 129 ? 22.734 29.422 4.055 1 35.88 129 GLY A C 1
ATOM 955 O O . GLY A 1 129 ? 22.828 29.781 5.234 1 35.88 129 GLY A O 1
ATOM 956 N N . LYS A 1 130 ? 23.875 29.328 3.25 1 34.22 130 LYS A N 1
ATOM 957 C CA . LYS A 1 130 ? 25.094 30.125 3.359 1 34.22 130 LYS A CA 1
ATOM 958 C C . LYS A 1 130 ? 24.781 31.531 3.867 1 34.22 130 LYS A C 1
ATOM 960 O O . LYS A 1 130 ? 25.703 32.281 4.266 1 34.22 130 LYS A O 1
ATOM 965 N N . GLY A 1 131 ? 23.953 32.406 3.137 1 30.72 131 GLY A N 1
ATOM 966 C CA . GLY A 1 131 ? 24.125 33.75 3.703 1 30.72 131 GLY A CA 1
ATOM 967 C C . GLY A 1 131 ? 23.641 33.844 5.137 1 30.72 131 GLY A C 1
ATOM 968 O O . GLY A 1 131 ? 22.875 33 5.605 1 30.72 131 GLY A O 1
ATOM 969 N N . ASP A 1 132 ? 24.281 34.688 6.055 1 31.23 132 ASP A N 1
ATOM 970 C CA . ASP A 1 132 ? 24.281 35.125 7.453 1 31.23 132 ASP A CA 1
ATOM 971 C C . ASP A 1 132 ? 22.859 35.281 7.988 1 31.23 132 ASP A C 1
ATOM 973 O O . ASP A 1 132 ? 22.594 34.969 9.148 1 31.23 132 ASP A O 1
ATOM 977 N N . ASN A 1 133 ? 21.984 36.25 7.336 1 28.52 133 ASN A N 1
ATOM 978 C CA . ASN A 1 133 ? 21.219 37.188 8.133 1 28.52 133 ASN A CA 1
ATOM 979 C C . ASN A 1 133 ? 19.875 36.594 8.57 1 28.52 133 ASN A C 1
ATOM 981 O O . ASN A 1 133 ? 18.953 37.312 8.938 1 28.52 133 ASN A O 1
ATOM 985 N N . MET A 1 134 ? 19.344 35.625 7.969 1 31.72 134 MET A N 1
ATOM 986 C CA . MET A 1 134 ? 17.969 35.5 8.422 1 31.72 134 MET A CA 1
ATOM 987 C C . MET A 1 134 ? 17.906 35.094 9.883 1 31.72 134 MET A C 1
ATOM 989 O O . MET A 1 134 ? 17.906 33.875 10.18 1 31.72 134 MET A O 1
ATOM 993 N N . LYS A 1 135 ? 18.438 35.906 10.672 1 32.38 135 LYS A N 1
ATOM 994 C CA . LYS A 1 135 ? 18.297 35.875 12.125 1 32.38 135 LYS A CA 1
ATOM 995 C C . 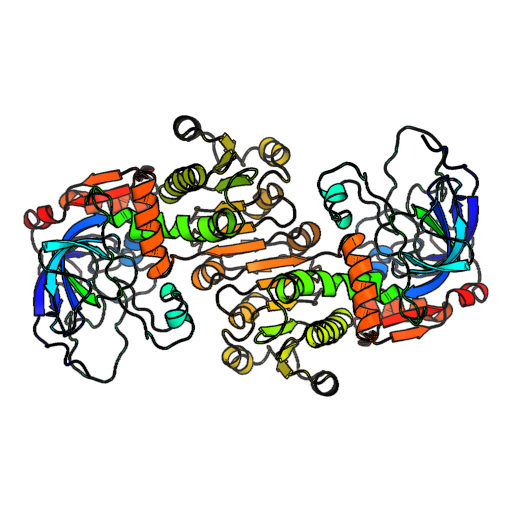LYS A 1 135 ? 16.828 35.812 12.531 1 32.38 135 LYS A C 1
ATOM 997 O O . LYS A 1 135 ? 16.172 36.812 12.703 1 32.38 135 LYS A O 1
ATOM 1002 N N . ASP A 1 136 ? 15.836 35.375 11.797 1 32.94 136 ASP A N 1
ATOM 1003 C CA . ASP A 1 136 ? 14.602 35.531 12.562 1 32.94 136 ASP A CA 1
ATOM 1004 C C . ASP A 1 136 ? 14.883 35.469 14.062 1 32.94 136 ASP A C 1
ATOM 1006 O O . ASP A 1 136 ? 14.469 36.375 14.812 1 32.94 136 ASP A O 1
ATOM 1010 N N . ALA A 1 137 ? 14.492 34.375 14.82 1 34.34 137 ALA A N 1
ATOM 1011 C CA . ALA A 1 137 ? 14.664 34.469 16.266 1 34.34 137 ALA A CA 1
ATOM 1012 C C . ALA A 1 137 ? 16.141 34.344 16.656 1 34.34 137 ALA A C 1
ATOM 1014 O O . ALA A 1 137 ? 16.938 33.781 15.906 1 34.34 137 ALA A O 1
ATOM 1015 N N . GLU A 1 138 ? 16.672 35.062 17.312 1 39.31 138 GLU A N 1
ATOM 1016 C CA . GLU A 1 138 ? 17.969 34.812 17.953 1 39.31 138 GLU A CA 1
ATOM 1017 C C . GLU A 1 138 ? 18.297 33.312 17.938 1 39.31 138 GLU A C 1
ATOM 1019 O O . GLU A 1 138 ? 19.469 32.938 17.875 1 39.31 138 GLU A O 1
ATOM 1024 N N . GLY A 1 139 ? 17.344 32.5 18.359 1 49.09 139 GLY A N 1
ATOM 1025 C CA . GLY A 1 139 ? 17.578 31.078 18.312 1 49.09 139 GLY A CA 1
ATOM 1026 C C . GLY A 1 139 ? 17.109 30.438 17.016 1 49.09 139 GLY A C 1
ATOM 1027 O O . GLY A 1 139 ? 16.234 30.984 16.328 1 49.09 139 GLY A O 1
ATOM 1028 N N . ASN A 1 140 ? 17.875 29.953 15.867 1 63.22 140 ASN A N 1
ATOM 1029 C CA . ASN A 1 140 ? 17.953 29.469 14.492 1 63.22 140 ASN A CA 1
ATOM 1030 C C . ASN A 1 140 ? 16.812 28.516 14.172 1 63.22 140 ASN A C 1
ATOM 1032 O O . ASN A 1 140 ? 16.906 27.703 13.258 1 63.22 140 ASN A O 1
ATOM 1036 N N . HIS A 1 141 ? 15.602 28.609 15 1 83.81 141 HIS A N 1
ATOM 1037 C CA . HIS A 1 141 ? 14.547 27.672 14.648 1 83.81 141 HIS A CA 1
ATOM 1038 C C . HIS A 1 141 ? 13.234 28.406 14.352 1 83.81 141 HIS A C 1
ATOM 1040 O O . HIS A 1 141 ? 13.047 29.547 14.773 1 83.81 141 HIS A O 1
ATOM 1046 N N . THR A 1 142 ? 12.359 27.922 13.664 1 90.19 142 THR A N 1
ATOM 1047 C CA . THR A 1 142 ? 11.062 28.484 13.305 1 90.19 142 THR A CA 1
ATOM 1048 C C . THR A 1 142 ? 10.109 28.453 14.5 1 90.19 142 THR A C 1
ATOM 1050 O O . THR A 1 142 ? 10.156 27.531 15.312 1 90.19 142 THR A O 1
ATOM 1053 N N . ASN A 1 143 ? 9.273 29.484 14.602 1 92.94 143 ASN A N 1
ATOM 1054 C CA . ASN A 1 143 ? 8.172 29.578 15.547 1 92.94 143 ASN A CA 1
ATOM 1055 C C . ASN A 1 143 ? 6.824 29.688 14.836 1 92.94 143 ASN A C 1
ATOM 1057 O O . ASN A 1 143 ? 6.719 30.312 13.789 1 92.94 143 ASN A O 1
ATOM 1061 N N . GLY A 1 144 ? 5.766 29.141 15.547 1 96.56 144 GLY A N 1
ATOM 1062 C CA . GLY A 1 144 ? 4.531 28.906 14.82 1 96.56 144 GLY A CA 1
ATOM 1063 C C . GLY A 1 144 ? 3.455 29.938 15.102 1 96.56 144 GLY A C 1
ATOM 1064 O O . GLY A 1 144 ? 3.756 31.109 15.32 1 96.56 144 GLY A O 1
ATOM 1065 N N . GLY A 1 145 ? 2.232 29.469 14.961 1 98.31 145 GLY A N 1
ATOM 1066 C CA . GLY A 1 145 ? 1.073 30.359 14.898 1 98.31 145 GLY A CA 1
ATOM 1067 C C . GLY A 1 145 ? 0.521 30.703 16.266 1 98.31 145 GLY A C 1
ATOM 1068 O O . GLY A 1 145 ? -0.365 31.562 16.391 1 98.31 145 GLY A O 1
ATOM 1069 N N . TYR A 1 146 ? 1.08 30 17.297 1 98.25 146 TYR A N 1
ATOM 1070 C CA . TYR A 1 146 ? 0.736 30.531 18.609 1 98.25 146 TYR A CA 1
ATOM 1071 C C . TYR A 1 146 ? 1.395 31.875 18.844 1 98.25 146 TYR A C 1
ATOM 1073 O O . TYR A 1 146 ? 2.115 32.062 19.828 1 98.25 146 TYR A O 1
ATOM 1081 N N . SER A 1 147 ? 1.118 32.812 17.984 1 98.06 147 SER A N 1
ATOM 1082 C CA . SER A 1 147 ? 1.733 34.156 18.016 1 98.06 147 SER A CA 1
ATOM 1083 C C . SER A 1 147 ? 0.899 35.156 17.234 1 98.06 147 SER A C 1
ATOM 1085 O O . SER A 1 147 ? -0.035 34.781 16.531 1 98.06 147 SER A O 1
ATOM 1087 N N . THR A 1 148 ? 1.286 36.438 17.375 1 98.38 148 THR A N 1
ATOM 1088 C CA . THR A 1 148 ? 0.439 37.469 16.812 1 98.38 148 THR A CA 1
ATOM 1089 C C . THR A 1 148 ? 0.81 37.75 15.367 1 98.38 148 THR A C 1
ATOM 1091 O O . THR A 1 148 ? 0.057 38.406 14.641 1 98.38 148 THR A O 1
ATOM 1094 N N . ALA A 1 149 ? 1.979 37.25 14.984 1 97.44 149 ALA A N 1
ATOM 1095 C CA . ALA A 1 149 ? 2.402 37.5 13.609 1 97.44 149 ALA A CA 1
ATOM 1096 C C . ALA A 1 149 ? 3.305 36.406 13.086 1 97.44 149 ALA A C 1
ATOM 1098 O O . ALA A 1 149 ? 3.906 35.656 13.875 1 97.44 149 ALA A O 1
ATOM 1099 N N . ILE A 1 150 ? 3.387 36.344 11.758 1 96.75 150 ILE A N 1
ATOM 1100 C CA . ILE A 1 150 ? 4.316 35.438 11.109 1 96.75 150 ILE A CA 1
ATOM 1101 C C . ILE A 1 150 ? 4.68 35.969 9.727 1 96.75 150 ILE A C 1
ATOM 1103 O O . ILE A 1 150 ? 3.875 36.656 9.086 1 96.75 150 ILE A O 1
ATOM 1107 N N . THR A 1 151 ? 5.898 35.75 9.352 1 95.69 151 THR A N 1
ATOM 1108 C CA . THR A 1 151 ? 6.367 36.094 8 1 95.69 151 THR A CA 1
ATOM 1109 C C . THR A 1 151 ? 6.77 34.812 7.258 1 95.69 151 THR A C 1
ATOM 1111 O O . THR A 1 151 ? 7.578 34.031 7.758 1 95.69 151 THR A O 1
ATOM 1114 N N . VAL A 1 152 ? 6.164 34.562 6.098 1 95.44 152 VAL A N 1
ATOM 1115 C CA . VAL A 1 152 ? 6.348 33.312 5.371 1 95.44 152 VAL A CA 1
ATOM 1116 C C . VAL A 1 152 ? 6.504 33.594 3.881 1 95.44 152 VAL A C 1
ATOM 1118 O O . VAL A 1 152 ? 5.934 34.562 3.363 1 95.44 152 VAL A O 1
ATOM 1121 N N . ASN A 1 153 ? 7.312 32.781 3.217 1 95.38 153 ASN A N 1
ATOM 1122 C CA . ASN A 1 153 ? 7.363 32.844 1.761 1 95.38 153 ASN A CA 1
ATOM 1123 C C . ASN A 1 153 ? 5.98 32.656 1.144 1 95.38 153 ASN A C 1
ATOM 1125 O O . ASN A 1 153 ? 5.203 31.812 1.569 1 95.38 153 ASN A O 1
ATOM 1129 N N . GLU A 1 154 ? 5.637 33.469 0.107 1 97.62 154 GLU A N 1
ATOM 1130 C CA . GLU A 1 154 ? 4.297 33.5 -0.471 1 97.62 154 GLU A CA 1
ATOM 1131 C C . GLU A 1 154 ? 3.879 32.125 -0.984 1 97.62 154 GLU A C 1
ATOM 1133 O O . GLU A 1 154 ? 2.688 31.812 -1.042 1 97.62 154 GLU A O 1
ATOM 1138 N N . HIS A 1 155 ? 4.855 31.25 -1.349 1 97.38 155 HIS A N 1
ATOM 1139 C CA . HIS A 1 155 ? 4.555 29.938 -1.896 1 97.38 155 HIS A CA 1
ATOM 1140 C C . HIS A 1 155 ? 3.824 29.062 -0.876 1 97.38 155 HIS A C 1
ATOM 1142 O O . HIS A 1 155 ? 3.029 28.203 -1.248 1 97.38 155 HIS A O 1
ATOM 1148 N N . PHE A 1 156 ? 4.043 29.328 0.372 1 98.12 156 PHE A N 1
ATOM 1149 C CA . PHE A 1 156 ? 3.496 28.484 1.42 1 98.12 156 PHE A CA 1
ATOM 1150 C C . PHE A 1 156 ? 2.332 29.172 2.123 1 98.12 156 PHE A C 1
ATOM 1152 O O . PHE A 1 156 ? 1.951 28.781 3.23 1 98.12 156 PHE A O 1
ATOM 1159 N N . VAL A 1 157 ? 1.82 30.234 1.538 1 98.75 157 VAL A N 1
ATOM 1160 C CA . VAL A 1 157 ? 0.628 30.922 2.004 1 98.75 157 VAL A CA 1
ATOM 1161 C C . VAL A 1 157 ? -0.578 30.5 1.167 1 98.75 157 VAL A C 1
ATOM 1163 O O . VAL A 1 157 ? -0.473 30.359 -0.053 1 98.75 157 VAL A O 1
ATOM 1166 N N . PHE A 1 158 ? -1.717 30.312 1.812 1 98.88 158 PHE A N 1
ATOM 1167 C CA . PHE A 1 158 ? -2.9 29.828 1.11 1 98.88 158 PHE A CA 1
ATOM 1168 C C . PHE A 1 158 ? -3.996 30.891 1.103 1 98.88 158 PHE A C 1
ATOM 1170 O O . PHE A 1 158 ? -4.203 31.578 2.1 1 98.88 158 PHE A O 1
ATOM 1177 N N . HIS A 1 159 ? -4.699 30.922 -0.011 1 98.75 159 HIS A N 1
ATOM 1178 C CA . HIS A 1 159 ? -5.906 31.734 -0.077 1 98.75 159 HIS A CA 1
ATOM 1179 C C . HIS A 1 159 ? -7.051 31.094 0.7 1 98.75 159 HIS A C 1
ATOM 1181 O O . HIS A 1 159 ? -7.348 29.906 0.515 1 98.75 159 HIS A O 1
ATOM 1187 N N . ILE A 1 160 ? -7.629 31.859 1.523 1 98.69 160 ILE A N 1
ATOM 1188 C CA . ILE A 1 160 ? -8.859 31.391 2.16 1 98.69 160 ILE A CA 1
ATOM 1189 C C . ILE A 1 160 ? -10.055 31.703 1.265 1 98.69 160 ILE A C 1
ATOM 1191 O O . ILE A 1 160 ? -10.305 32.875 0.936 1 98.69 160 ILE A O 1
ATOM 1195 N N . PRO A 1 161 ? -10.75 30.672 0.89 1 98.12 161 PRO A N 1
ATOM 1196 C CA . PRO A 1 161 ? -11.891 30.922 0.002 1 98.12 161 PRO A CA 1
ATOM 1197 C C . PRO A 1 161 ? -12.906 31.891 0.592 1 98.12 161 PRO A C 1
ATOM 1199 O O . PRO A 1 161 ? -13.078 31.953 1.812 1 98.12 161 PRO A O 1
ATOM 1202 N N . GLU A 1 162 ? -13.602 32.531 -0.334 1 94.75 162 GLU A N 1
ATOM 1203 C CA . GLU A 1 162 ? -14.625 33.469 0.086 1 94.75 162 GLU A CA 1
ATOM 1204 C C . GLU A 1 162 ? -15.719 32.781 0.895 1 94.75 162 GLU A C 1
ATOM 1206 O O . GLU A 1 162 ? -16.156 31.672 0.546 1 94.75 162 GLU A O 1
ATOM 1211 N N . GLY A 1 163 ? -16.062 33.375 1.966 1 94.19 163 GLY A N 1
ATOM 1212 C CA . GLY A 1 163 ? -17.156 32.844 2.775 1 94.19 163 GLY A CA 1
ATOM 1213 C C . GLY A 1 163 ? -16.688 31.906 3.865 1 94.19 163 GLY A C 1
ATOM 1214 O O . GLY A 1 163 ? -17.438 31.609 4.805 1 94.19 163 GLY A O 1
ATOM 1215 N N . MET A 1 164 ? -15.492 31.406 3.729 1 97.56 164 MET A N 1
ATOM 1216 C CA . MET A 1 164 ? -14.977 30.516 4.762 1 97.56 164 MET A CA 1
ATOM 1217 C C . MET A 1 164 ? -14.609 31.297 6.023 1 97.56 164 MET A C 1
ATOM 1219 O O . MET A 1 164 ? -13.953 32.344 5.945 1 97.56 164 MET A O 1
ATOM 1223 N N . ASP A 1 165 ? -15.102 30.797 7.156 1 98.12 165 ASP A N 1
ATOM 1224 C CA . ASP A 1 165 ? -14.844 31.438 8.438 1 98.12 165 ASP A CA 1
ATOM 1225 C C . ASP A 1 165 ? -13.383 31.266 8.859 1 98.12 165 ASP A C 1
ATOM 1227 O O . ASP A 1 165 ? -12.844 30.156 8.82 1 98.12 165 ASP A O 1
ATOM 1231 N N . MET A 1 166 ? -12.773 32.344 9.25 1 98.25 166 MET A N 1
ATOM 1232 C CA . MET A 1 166 ? -11.375 32.344 9.656 1 98.25 166 MET A CA 1
ATOM 1233 C C . MET A 1 166 ? -11.18 31.547 10.938 1 98.25 166 MET A C 1
ATOM 1235 O O . MET A 1 166 ? -10.078 31.062 11.203 1 98.25 166 MET A O 1
ATOM 1239 N N . LYS A 1 167 ? -12.195 31.375 11.688 1 98.44 167 LYS A N 1
ATOM 1240 C CA . LYS A 1 167 ? -12.102 30.672 12.961 1 98.44 167 LYS A CA 1
ATOM 1241 C C . LYS A 1 167 ? -11.695 29.219 12.766 1 98.44 167 LYS A C 1
ATOM 1243 O O . LYS A 1 167 ? -11.016 28.641 13.617 1 98.44 167 LYS A O 1
ATOM 1248 N N . TYR A 1 168 ? -12.094 28.625 11.625 1 97.75 168 TYR A N 1
ATOM 1249 C CA . TYR A 1 168 ? -11.789 27.219 11.5 1 97.75 168 TYR A CA 1
ATOM 1250 C C . TYR A 1 168 ? -10.883 26.953 10.297 1 97.75 168 TYR A C 1
ATOM 1252 O O . TYR A 1 168 ? -10.469 25.828 10.062 1 97.75 168 TYR A O 1
ATOM 1260 N N . ALA A 1 169 ? -10.562 27.969 9.516 1 98.62 169 ALA A N 1
ATOM 1261 C CA . ALA A 1 169 ? -9.789 27.797 8.289 1 98.62 169 ALA A CA 1
ATOM 1262 C C . ALA A 1 169 ? -8.453 27.109 8.578 1 98.62 169 ALA A C 1
ATOM 1264 O O . ALA A 1 169 ? -8.016 26.25 7.82 1 98.62 169 ALA A O 1
ATOM 1265 N N . GLY A 1 170 ? -7.852 27.516 9.672 1 98.62 170 GLY A N 1
ATOM 1266 C CA . GLY A 1 170 ? -6.559 26.953 10.023 1 98.62 170 GLY A CA 1
ATOM 1267 C C . GLY A 1 170 ? -6.602 25.453 10.258 1 98.62 170 GLY A C 1
ATOM 1268 O O . GLY A 1 170 ? -5.641 24.75 9.953 1 98.62 170 GLY A O 1
ATOM 1269 N N . ILE A 1 171 ? -7.703 24.938 10.82 1 97.94 171 ILE A N 1
ATOM 1270 C CA . ILE A 1 171 ? -7.867 23.5 11.102 1 97.94 171 ILE A CA 1
ATOM 1271 C C . ILE A 1 171 ? -7.746 22.703 9.805 1 97.94 171 ILE A C 1
ATOM 1273 O O . ILE A 1 171 ? -7.148 21.625 9.789 1 97.94 171 ILE A O 1
ATOM 1277 N N . LEU A 1 172 ? -8.234 23.266 8.719 1 98.69 172 LEU A N 1
ATOM 1278 C CA . LEU A 1 172 ? -8.227 22.562 7.434 1 98.69 172 LEU A CA 1
ATOM 1279 C C . LEU A 1 172 ? -6.809 22.422 6.902 1 98.69 172 LEU A C 1
ATOM 1281 O O . LEU A 1 172 ? -6.512 21.484 6.156 1 98.69 172 LEU A O 1
ATOM 1285 N N . LEU A 1 173 ? -5.922 23.25 7.352 1 98.62 173 LEU A N 1
ATOM 1286 C CA . LEU A 1 173 ? -4.555 23.281 6.844 1 98.62 173 LEU A CA 1
ATOM 1287 C C . LEU A 1 173 ? -3.709 22.203 7.512 1 98.62 173 LEU A C 1
ATOM 1289 O O . LEU A 1 173 ? -2.531 22.031 7.184 1 98.62 173 LEU A O 1
ATOM 1293 N N . CYS A 1 174 ? -4.211 21.469 8.375 1 97.44 174 CYS A N 1
ATOM 1294 C CA . CYS A 1 174 ? -3.619 20.25 8.93 1 97.44 174 CYS A CA 1
ATOM 1295 C C . CYS A 1 174 ? -4.605 19.094 8.875 1 97.44 174 CYS A C 1
ATOM 1297 O O . CYS A 1 174 ? -4.531 18.25 7.977 1 97.44 174 CYS A O 1
ATOM 1299 N N . ALA A 1 175 ? -5.641 19.125 9.68 1 96.19 175 ALA A N 1
ATOM 1300 C CA . ALA A 1 175 ? -6.609 18.031 9.742 1 96.19 175 ALA A CA 1
ATOM 1301 C C . ALA A 1 175 ? -7.297 17.828 8.391 1 96.19 175 ALA A C 1
ATOM 1303 O O . ALA A 1 175 ? -7.492 16.688 7.953 1 96.19 175 ALA A O 1
ATOM 1304 N N . GLY A 1 176 ? -7.68 18.922 7.793 1 98.12 176 GLY A N 1
ATOM 1305 C CA . GLY A 1 176 ? -8.328 18.844 6.496 1 98.12 176 GLY A CA 1
ATOM 1306 C C . GLY A 1 176 ? -7.465 18.188 5.434 1 98.12 176 GLY A C 1
ATOM 1307 O O . GLY A 1 176 ? -7.82 17.141 4.887 1 98.12 176 GLY A O 1
ATOM 1308 N N . ILE A 1 177 ? -6.281 18.75 5.223 1 98.81 177 ILE A N 1
ATOM 1309 C CA . ILE A 1 177 ? -5.422 18.281 4.141 1 98.81 177 ILE A CA 1
ATOM 1310 C C . ILE A 1 177 ? -4.906 16.875 4.461 1 98.81 177 ILE A C 1
ATOM 1312 O O . ILE A 1 177 ? -4.742 16.047 3.559 1 98.81 177 ILE A O 1
ATOM 1316 N N . THR A 1 178 ? -4.688 16.547 5.734 1 98.12 178 THR A N 1
ATOM 1317 C CA . THR A 1 178 ? -4.203 15.242 6.152 1 98.12 178 THR A CA 1
ATOM 1318 C C . THR A 1 178 ? -5.199 14.148 5.766 1 98.12 178 THR A C 1
ATOM 1320 O O . THR A 1 178 ? -4.801 13.062 5.344 1 98.12 178 THR A O 1
ATOM 1323 N N . THR A 1 179 ? -6.488 14.43 5.852 1 98.31 179 THR A N 1
ATOM 1324 C CA . THR A 1 179 ? -7.516 13.438 5.547 1 98.31 179 THR A CA 1
ATOM 1325 C C . THR A 1 179 ? -7.938 13.531 4.086 1 98.31 179 THR A C 1
ATOM 1327 O O . THR A 1 179 ? -8.273 12.516 3.463 1 98.31 179 THR A O 1
ATOM 1330 N N . TYR A 1 180 ? -7.859 14.719 3.504 1 98.81 180 TYR A N 1
ATOM 1331 C CA . TYR A 1 180 ? -8.219 14.914 2.105 1 98.81 180 TYR A CA 1
ATOM 1332 C C . TYR A 1 180 ? -7.262 14.172 1.185 1 98.81 180 TYR A C 1
ATOM 1334 O O . TYR A 1 180 ? -7.688 13.547 0.21 1 98.81 180 TYR A O 1
ATOM 1342 N N . SER A 1 181 ? -6 14.219 1.519 1 98.81 181 SER A N 1
ATOM 1343 C CA . SER A 1 181 ? -4.965 13.742 0.612 1 98.81 181 SER A CA 1
ATOM 1344 C C . SER A 1 181 ? -5.152 12.266 0.291 1 98.81 181 SER A C 1
ATOM 1346 O O . SER A 1 181 ? -5.242 11.883 -0.879 1 98.81 181 SER A O 1
ATOM 1348 N N . PRO A 1 182 ? -5.262 11.367 1.288 1 98.56 182 PRO A N 1
ATOM 1349 C CA . PRO A 1 182 ? -5.484 9.961 0.956 1 98.56 182 PRO A CA 1
ATOM 1350 C C . PRO A 1 182 ? -6.863 9.703 0.348 1 98.56 182 PRO A C 1
ATOM 1352 O O . PRO A 1 182 ? -7.012 8.844 -0.52 1 98.56 182 PRO A O 1
ATOM 1355 N N . LEU A 1 183 ? -7.891 10.438 0.76 1 98.75 183 LEU A N 1
ATOM 1356 C CA . LEU A 1 183 ? -9.211 10.273 0.168 1 98.75 183 LEU A CA 1
ATOM 1357 C C . LEU A 1 183 ? -9.219 10.727 -1.288 1 98.75 183 LEU A C 1
ATOM 1359 O O . LEU A 1 183 ? -9.867 10.102 -2.135 1 98.75 183 LEU A O 1
ATOM 1363 N N . ASN A 1 184 ? -8.547 11.836 -1.505 1 98.62 184 ASN A N 1
ATOM 1364 C CA . ASN A 1 184 ? -8.406 12.289 -2.885 1 98.62 184 ASN A CA 1
ATOM 1365 C C . ASN A 1 184 ? -7.773 11.219 -3.766 1 98.62 184 ASN A C 1
ATOM 1367 O O . ASN A 1 184 ? -8.297 10.898 -4.836 1 98.62 184 ASN A O 1
ATOM 1371 N N . ARG A 1 185 ? -6.719 10.578 -3.33 1 97.69 185 ARG A N 1
ATOM 1372 C CA . ARG A 1 185 ? -5.973 9.57 -4.082 1 97.69 185 ARG A CA 1
ATOM 1373 C C . ARG A 1 185 ? -6.805 8.312 -4.289 1 97.69 185 ARG A C 1
ATOM 1375 O O . ARG A 1 185 ? -6.785 7.723 -5.371 1 97.69 185 ARG A O 1
ATOM 1382 N N . HIS A 1 186 ? -7.598 7.938 -3.326 1 98 186 HIS A N 1
ATOM 1383 C CA . HIS A 1 186 ? -8.227 6.625 -3.377 1 98 186 HIS A CA 1
ATOM 1384 C C . HIS A 1 186 ? -9.688 6.73 -3.791 1 98 186 HIS A C 1
ATOM 1386 O O . HIS A 1 186 ? -10.32 5.727 -4.125 1 98 186 HIS A O 1
ATOM 1392 N N . ILE A 1 187 ? -10.266 7.938 -3.785 1 98.12 187 ILE A N 1
ATOM 1393 C CA . ILE A 1 187 ? -11.68 8.086 -4.117 1 98.12 187 ILE A CA 1
ATOM 1394 C C . ILE A 1 187 ? -11.82 8.969 -5.359 1 98.12 187 ILE A C 1
ATOM 1396 O O . ILE A 1 187 ? -12.125 8.477 -6.445 1 98.12 187 ILE A O 1
ATOM 1400 N N . LEU A 1 188 ? -11.383 10.219 -5.293 1 98.06 188 LEU A N 1
ATOM 1401 C CA . LEU A 1 188 ? -11.609 11.148 -6.391 1 98.06 188 LEU A CA 1
ATOM 1402 C C . LEU A 1 188 ? -10.781 10.766 -7.613 1 98.06 188 LEU A C 1
ATOM 1404 O O . LEU A 1 188 ? -11.305 10.719 -8.727 1 98.06 188 LEU A O 1
ATOM 1408 N N . GLN A 1 189 ? -9.555 10.469 -7.402 1 96.5 189 GLN A N 1
ATOM 1409 C CA . GLN A 1 189 ? -8.672 10.141 -8.516 1 96.5 189 GLN A CA 1
ATOM 1410 C C . GLN A 1 189 ? -8.969 8.758 -9.07 1 96.5 189 GLN A C 1
ATOM 1412 O O . GLN A 1 189 ? -8.414 8.359 -10.102 1 96.5 189 GLN A O 1
ATOM 1417 N N . LYS A 1 190 ? -9.789 8.031 -8.383 1 95.31 190 LYS A N 1
ATOM 1418 C CA . LYS A 1 190 ? -10.195 6.715 -8.859 1 95.31 190 LYS A CA 1
ATOM 1419 C C . LYS A 1 190 ? -11.664 6.703 -9.273 1 95.31 190 LYS A C 1
ATOM 1421 O O . LYS A 1 190 ? -12.359 5.707 -9.062 1 95.31 190 LYS A O 1
ATOM 1426 N N . GLY A 1 191 ? -12.164 7.762 -9.688 1 95.25 191 GLY A N 1
ATOM 1427 C CA . GLY A 1 191 ? -13.461 7.816 -10.344 1 95.25 191 GLY A CA 1
ATOM 1428 C C . GLY A 1 191 ? -14.57 8.305 -9.43 1 95.25 191 GLY A C 1
ATOM 1429 O O . GLY A 1 191 ? -15.742 8.273 -9.797 1 95.25 191 GLY A O 1
ATOM 1430 N N . GLY A 1 192 ? -14.344 8.664 -8.211 1 96.62 192 GLY A N 1
ATOM 1431 C CA . GLY A 1 192 ? -15.352 9.188 -7.297 1 96.62 192 GLY A CA 1
ATOM 1432 C C . GLY A 1 192 ? -15.836 8.156 -6.297 1 96.62 192 GLY A C 1
ATOM 1433 O O . GLY A 1 192 ? -15.367 7.016 -6.285 1 96.62 192 GLY A O 1
ATOM 1434 N N . GLY A 1 193 ? -16.766 8.562 -5.477 1 97.25 193 GLY A N 1
ATOM 1435 C CA . GLY A 1 193 ? -17.156 7.766 -4.324 1 97.25 193 GLY A CA 1
ATOM 1436 C C . GLY A 1 193 ? -18.312 6.828 -4.609 1 97.25 193 GLY A C 1
ATOM 1437 O O . GLY A 1 193 ? -18.578 5.906 -3.834 1 97.25 193 GLY A O 1
ATOM 1438 N N . LYS A 1 194 ? -18.953 7.008 -5.695 1 97.12 194 LYS A N 1
ATOM 1439 C CA . LYS A 1 194 ? -20.109 6.172 -5.973 1 97.12 194 LYS A CA 1
ATOM 1440 C C . LYS A 1 194 ? -19.734 4.695 -6.047 1 97.12 194 LYS A C 1
ATOM 1442 O O . LYS A 1 194 ? -18.781 4.332 -6.746 1 97.12 194 LYS A O 1
ATOM 1447 N N . GLY A 1 195 ? -20.422 3.873 -5.258 1 96.25 195 GLY A N 1
ATOM 1448 C CA . GLY A 1 195 ? -20.172 2.443 -5.242 1 96.25 195 GLY A CA 1
ATOM 1449 C C . GLY A 1 195 ? -19.047 2.051 -4.289 1 96.25 195 GLY A C 1
ATOM 1450 O O . GLY A 1 195 ? -18.766 0.863 -4.117 1 96.25 195 GLY A O 1
ATOM 1451 N N . LYS A 1 196 ? -18.453 2.992 -3.646 1 97.56 196 LYS A N 1
ATOM 1452 C CA . LYS A 1 196 ? -17.312 2.703 -2.768 1 97.56 196 LYS A CA 1
ATOM 1453 C C . LYS A 1 196 ? -17.734 2.775 -1.3 1 97.56 196 LYS A C 1
ATOM 1455 O O . LYS A 1 196 ? -18.672 3.496 -0.947 1 97.56 196 LYS A O 1
ATOM 1460 N N . LYS A 1 197 ? -17.125 1.989 -0.519 1 98.25 197 LYS A N 1
ATOM 1461 C CA . LYS A 1 197 ? -17.266 1.988 0.934 1 98.25 197 LYS A CA 1
ATOM 1462 C C . LYS A 1 197 ? -15.945 2.291 1.622 1 98.25 197 LYS A C 1
ATOM 1464 O O . LYS A 1 197 ? -14.906 1.729 1.26 1 98.25 197 LYS A O 1
ATOM 1469 N N . VAL A 1 198 ? -15.984 3.23 2.576 1 98.62 198 VAL A N 1
ATOM 1470 C CA . VAL A 1 198 ? -14.789 3.664 3.291 1 98.62 198 VAL A CA 1
ATOM 1471 C C . VAL A 1 198 ? -14.969 3.436 4.789 1 98.62 198 VAL A C 1
ATOM 1473 O O . VAL A 1 198 ? -16.031 3.729 5.344 1 98.62 198 VAL A O 1
ATOM 1476 N N . ALA A 1 199 ? -13.969 2.869 5.387 1 98.38 199 ALA A N 1
ATOM 1477 C CA . ALA A 1 199 ? -13.945 2.766 6.844 1 98.38 199 ALA A CA 1
ATOM 1478 C C . ALA A 1 199 ? -12.938 3.734 7.449 1 98.38 199 ALA A C 1
ATOM 1480 O O . ALA A 1 199 ? -11.867 3.961 6.875 1 98.38 199 ALA A O 1
ATOM 1481 N N . ILE A 1 200 ? -13.281 4.281 8.57 1 97.69 200 ILE A N 1
ATOM 1482 C CA . ILE A 1 200 ? -12.422 5.195 9.312 1 97.69 200 ILE A CA 1
ATOM 1483 C C . ILE A 1 200 ? -12.164 4.641 10.711 1 97.69 200 ILE A C 1
ATOM 1485 O O . ILE A 1 200 ? -13.102 4.418 11.484 1 97.69 200 ILE A O 1
ATOM 1489 N N . VAL A 1 201 ? -10.883 4.391 10.984 1 96.25 201 VAL A N 1
ATOM 1490 C CA . VAL A 1 201 ? -10.5 3.922 12.312 1 96.25 201 VAL A CA 1
ATOM 1491 C C . VAL A 1 201 ? 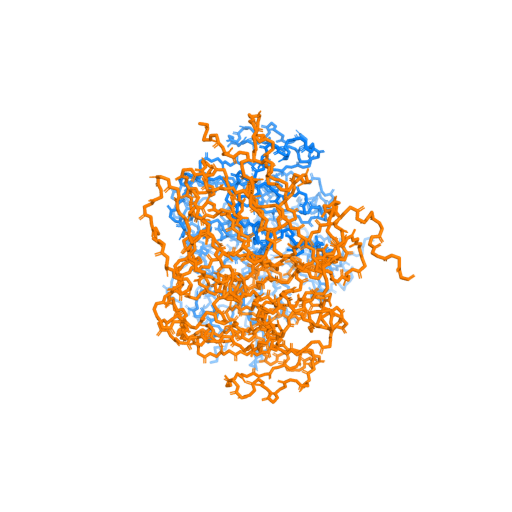-10.195 5.113 13.219 1 96.25 201 VAL A C 1
ATOM 1493 O O . VAL A 1 201 ? -9.273 5.887 12.938 1 96.25 201 VAL A O 1
ATOM 1496 N N . GLY A 1 202 ? -10.93 5.234 14.25 1 90.94 202 GLY A N 1
ATOM 1497 C CA . GLY A 1 202 ? -10.789 6.371 15.141 1 90.94 202 GLY A CA 1
ATOM 1498 C C . GLY A 1 202 ? -11.828 7.449 14.898 1 90.94 202 GLY A C 1
ATOM 1499 O O . GLY A 1 202 ? -12.164 7.742 13.75 1 90.94 202 GLY A O 1
ATOM 1500 N N . PHE A 1 203 ? -12.336 8.039 15.969 1 88.25 203 PHE A N 1
ATOM 1501 C CA . PHE A 1 203 ? -13.391 9.047 15.875 1 88.25 203 PHE A CA 1
ATOM 1502 C C . PHE A 1 203 ? -12.938 10.352 16.516 1 88.25 203 PHE A C 1
ATOM 1504 O O . PHE A 1 203 ? -13.719 11.008 17.219 1 88.25 203 PHE A O 1
ATOM 1511 N N . GLY A 1 204 ? -11.727 10.68 16.391 1 85.5 204 GLY A N 1
ATOM 1512 C CA . GLY A 1 204 ? -11.219 11.969 16.828 1 85.5 204 GLY A CA 1
ATOM 1513 C C . GLY A 1 204 ? -11.375 13.062 15.789 1 85.5 204 GLY A C 1
ATOM 1514 O O . GLY A 1 204 ? -12.273 13 14.945 1 85.5 204 GLY A O 1
ATOM 1515 N N . GLY A 1 205 ? -10.602 14.109 15.992 1 86.56 205 GLY A N 1
ATOM 1516 C CA . GLY A 1 205 ? -10.664 15.234 15.078 1 86.56 205 GLY A CA 1
ATOM 1517 C C . GLY A 1 205 ? -10.414 14.844 13.633 1 86.56 205 GLY A C 1
ATOM 1518 O O . GLY A 1 205 ? -11.156 15.266 12.734 1 86.56 205 GLY A O 1
ATOM 1519 N N . LEU A 1 206 ? -9.445 14.039 13.383 1 92.25 206 LEU A N 1
ATOM 1520 C CA . LEU A 1 206 ? -9.156 13.586 12.031 1 92.25 206 LEU A CA 1
ATOM 1521 C C . LEU A 1 206 ? -10.273 12.695 11.5 1 92.25 206 LEU A C 1
ATOM 1523 O O . LEU A 1 206 ? -10.656 12.797 10.336 1 92.25 206 LEU A O 1
ATOM 1527 N N . GLY A 1 207 ? -10.734 11.844 12.391 1 93 207 GLY A N 1
ATOM 1528 C CA . GLY A 1 207 ? -11.805 10.938 11.984 1 93 207 GLY A CA 1
ATOM 1529 C C . GLY A 1 207 ? -13.055 11.664 11.531 1 93 207 GLY A C 1
ATOM 1530 O O . GLY A 1 207 ? -13.633 11.328 10.5 1 93 207 GLY A O 1
ATOM 1531 N N . GLN A 1 208 ? -13.445 12.633 12.234 1 92.12 208 GLN A N 1
ATOM 1532 C CA . GLN A 1 208 ? -14.641 13.391 11.898 1 92.12 208 GLN A CA 1
ATOM 1533 C C . GLN A 1 208 ? -14.453 14.164 10.594 1 92.12 208 GLN A C 1
ATOM 1535 O O . GLN A 1 208 ? -15.383 14.266 9.789 1 92.12 208 GLN A O 1
ATOM 1540 N N . MET A 1 209 ? -13.289 14.68 10.461 1 94.69 209 MET A N 1
ATOM 1541 C CA . MET A 1 209 ? -12.984 15.352 9.203 1 94.69 209 MET A CA 1
ATOM 1542 C C . MET A 1 209 ? -13.07 14.375 8.031 1 94.69 209 MET A C 1
ATOM 1544 O O . MET A 1 209 ? -13.633 14.695 6.988 1 94.69 209 MET A O 1
ATOM 1548 N N . ALA A 1 210 ? -12.57 13.203 8.211 1 96.81 210 ALA A N 1
ATOM 1549 C CA . ALA A 1 210 ? -12.562 12.172 7.172 1 96.81 210 ALA A CA 1
ATOM 1550 C C . ALA A 1 210 ? -13.984 11.789 6.773 1 96.81 210 ALA A C 1
ATOM 1552 O O . ALA A 1 210 ? -14.273 11.586 5.59 1 96.81 210 ALA A O 1
ATOM 1553 N N . ILE A 1 211 ? -14.875 11.734 7.754 1 95.81 211 ILE A N 1
ATOM 1554 C CA . ILE A 1 211 ? -16.266 11.383 7.496 1 95.81 211 ILE A CA 1
ATOM 1555 C C . ILE A 1 211 ? -16.891 12.422 6.574 1 95.81 211 ILE A C 1
ATOM 1557 O O . ILE A 1 211 ? -17.484 12.078 5.551 1 95.81 211 ILE A O 1
ATOM 1561 N N . LYS A 1 212 ? -16.719 13.633 6.93 1 95.94 212 LYS A N 1
ATOM 1562 C CA . LYS A 1 212 ? -17.344 14.719 6.168 1 95.94 212 LYS A CA 1
ATOM 1563 C C . LYS A 1 212 ? -16.781 14.773 4.75 1 95.94 212 LYS A C 1
ATOM 1565 O O . LYS A 1 212 ? -17.531 14.945 3.789 1 95.94 212 LYS A O 1
ATOM 1570 N N . LEU A 1 213 ? -15.508 14.609 4.617 1 98.12 213 LEU A N 1
ATOM 1571 C CA . LEU A 1 213 ? -14.875 14.656 3.307 1 98.12 213 LEU A CA 1
ATOM 1572 C C . LEU A 1 213 ? -15.32 13.477 2.447 1 98.12 213 LEU A C 1
ATOM 1574 O O . LEU A 1 213 ? -15.672 13.648 1.278 1 98.12 213 LEU A O 1
ATOM 1578 N N . ALA A 1 214 ? -15.297 12.266 3.025 1 98.19 214 ALA A N 1
ATOM 1579 C CA . ALA A 1 214 ? -15.695 11.078 2.275 1 98.19 214 ALA A CA 1
ATOM 1580 C C . ALA A 1 214 ? -17.125 11.195 1.767 1 98.19 214 ALA A C 1
ATOM 1582 O O . ALA A 1 214 ? -17.406 10.883 0.607 1 98.19 214 ALA A O 1
ATOM 1583 N N . LYS A 1 215 ? -18 11.68 2.607 1 97.19 215 LYS A N 1
ATOM 1584 C CA . LYS A 1 215 ? -19.391 11.867 2.213 1 97.19 215 LYS A CA 1
ATOM 1585 C C . LYS A 1 215 ? -19.5 12.883 1.083 1 97.19 215 LYS A C 1
ATOM 1587 O O . LYS A 1 215 ? -20.234 12.664 0.111 1 97.19 215 LYS A O 1
ATOM 1592 N N . ALA A 1 216 ? -18.781 13.945 1.202 1 97.69 216 ALA A N 1
ATOM 1593 C CA . ALA A 1 216 ? -18.828 14.992 0.182 1 97.69 216 ALA A CA 1
ATOM 1594 C C . ALA A 1 216 ? -18.281 14.477 -1.148 1 97.69 216 ALA A C 1
ATOM 1596 O O . ALA A 1 216 ? -18.656 14.977 -2.213 1 97.69 216 ALA A O 1
ATOM 1597 N N . MET A 1 217 ? -17.406 13.484 -1.113 1 98.31 217 MET A N 1
ATOM 1598 C CA . MET A 1 217 ? -16.812 12.906 -2.318 1 98.31 217 MET A CA 1
ATOM 1599 C C . MET A 1 217 ? -17.75 11.883 -2.947 1 98.31 217 MET A C 1
ATOM 1601 O O . MET A 1 217 ? -17.438 11.289 -3.979 1 98.31 217 MET A O 1
ATOM 1605 N N . GLY A 1 218 ? -18.859 11.602 -2.305 1 97.69 218 GLY A N 1
ATOM 1606 C CA . GLY A 1 218 ? -19.891 10.75 -2.885 1 97.69 218 GLY A CA 1
ATOM 1607 C C . GLY A 1 218 ? -19.766 9.305 -2.449 1 97.69 218 GLY A C 1
ATOM 1608 O O . GLY A 1 218 ? -20.359 8.414 -3.072 1 97.69 218 GLY A O 1
ATOM 1609 N N . VAL A 1 219 ? -19 9.047 -1.449 1 97.88 219 VAL A N 1
ATOM 1610 C CA . VAL A 1 219 ? -18.859 7.684 -0.953 1 97.88 219 VAL A CA 1
ATOM 1611 C C . VAL A 1 219 ? -20.203 7.156 -0.466 1 97.88 219 VAL A C 1
ATOM 1613 O O . VAL A 1 219 ? -20.922 7.848 0.263 1 97.88 219 VAL A O 1
ATOM 1616 N N . ASP A 1 220 ? -20.531 5.949 -0.812 1 95.62 220 ASP A N 1
ATOM 1617 C CA . ASP A 1 220 ? -21.844 5.375 -0.527 1 95.62 220 ASP A CA 1
ATOM 1618 C C . ASP A 1 220 ? -22 5.074 0.962 1 95.62 220 ASP A C 1
ATOM 1620 O O . ASP A 1 220 ? -23.047 5.359 1.552 1 95.62 220 ASP A O 1
ATOM 1624 N N . THR A 1 221 ? -20.969 4.48 1.504 1 95.75 221 THR A N 1
ATOM 1625 C CA . THR A 1 221 ? -21.016 4.105 2.912 1 95.75 221 THR A CA 1
ATOM 1626 C C . THR A 1 221 ? -19.719 4.469 3.623 1 95.75 221 THR A C 1
ATOM 1628 O O . THR A 1 221 ? -18.625 4.105 3.166 1 95.75 221 THR A O 1
ATOM 1631 N N . VAL A 1 222 ? -19.906 5.219 4.656 1 97.44 222 VAL A N 1
ATOM 1632 C CA . VAL A 1 222 ? -18.797 5.512 5.559 1 97.44 222 VAL A CA 1
ATOM 1633 C C . VAL A 1 222 ? -19.047 4.848 6.914 1 97.44 222 VAL A C 1
ATOM 1635 O O . VAL A 1 222 ? -20.094 5.043 7.523 1 97.44 222 VAL A O 1
ATOM 1638 N N . THR A 1 223 ? -18.125 4.031 7.312 1 97.12 223 THR A N 1
ATOM 1639 C CA . THR A 1 223 ? -18.266 3.295 8.562 1 97.12 223 THR A CA 1
ATOM 1640 C C . THR A 1 223 ? -17.109 3.629 9.516 1 97.12 223 THR A C 1
ATOM 1642 O O . THR A 1 223 ? -15.945 3.641 9.117 1 97.12 223 THR A O 1
ATOM 1645 N N . ILE A 1 224 ? -17.469 3.9 10.773 1 95.88 224 ILE A N 1
ATOM 1646 C CA . ILE A 1 224 ? -16.453 4.133 11.797 1 95.88 224 ILE A CA 1
ATOM 1647 C C . ILE A 1 224 ? -16.094 2.814 12.484 1 95.88 224 ILE A C 1
ATOM 1649 O O . ILE A 1 224 ? -16.984 2.053 12.875 1 95.88 224 ILE A O 1
ATOM 1653 N N . LEU A 1 225 ? -14.812 2.523 12.492 1 95.25 225 LEU A N 1
ATOM 1654 C CA . LEU A 1 225 ? -14.273 1.424 13.289 1 95.25 225 LEU A CA 1
ATOM 1655 C C . LEU A 1 225 ? -13.656 1.942 14.578 1 95.25 225 LEU A C 1
ATOM 1657 O O . LEU A 1 225 ? -12.711 2.734 14.539 1 95.25 225 LEU A O 1
ATOM 1661 N N . SER A 1 226 ? -14.195 1.578 15.648 1 91.19 226 SER A N 1
ATOM 1662 C CA . SER A 1 226 ? -13.695 2.014 16.953 1 91.19 226 SER A CA 1
ATOM 1663 C C . SER A 1 226 ? -13.586 0.842 17.922 1 91.19 226 SER A C 1
ATOM 1665 O O . SER A 1 226 ? -14.164 -0.22 17.688 1 91.19 226 SER A O 1
ATOM 1667 N N . ARG A 1 227 ? -12.758 1.017 18.922 1 86.25 227 ARG A N 1
ATOM 1668 C CA . ARG A 1 227 ? -12.508 -0.062 19.875 1 86.25 227 ARG A CA 1
ATOM 1669 C C . ARG A 1 227 ? -13.758 -0.365 20.703 1 86.25 227 ARG A C 1
ATOM 1671 O O . ARG A 1 227 ? -14.039 -1.525 21 1 86.25 227 ARG A O 1
ATOM 1678 N N . SER A 1 228 ? -14.508 0.717 21.109 1 84.31 228 SER A N 1
ATOM 1679 C CA . SER A 1 228 ? -15.672 0.547 21.953 1 84.31 228 SER A CA 1
ATOM 1680 C C . SER A 1 228 ? -16.906 1.22 21.359 1 84.31 228 SER A C 1
ATOM 1682 O O . SER A 1 228 ? -16.812 1.914 20.344 1 84.31 228 SER A O 1
ATOM 1684 N N . ASP A 1 229 ? -18.016 0.995 22.047 1 84.69 229 ASP A N 1
ATOM 1685 C CA . ASP A 1 229 ? -19.281 1.538 21.547 1 84.69 229 ASP A CA 1
ATOM 1686 C C . ASP A 1 229 ? -19.547 2.922 22.141 1 84.69 229 ASP A C 1
ATOM 1688 O O . ASP A 1 229 ? -20.625 3.488 21.938 1 84.69 229 ASP A O 1
ATOM 1692 N N . LYS A 1 230 ? -18.609 3.484 22.766 1 81.25 230 LYS A N 1
ATOM 1693 C CA . LYS A 1 230 ? -18.812 4.727 23.5 1 81.25 230 LYS A CA 1
ATOM 1694 C C . LYS A 1 230 ? -19.203 5.863 22.562 1 81.25 230 LYS A C 1
ATOM 1696 O O . LYS A 1 230 ? -19.969 6.754 22.938 1 81.25 230 LYS A O 1
ATOM 1701 N N . LYS A 1 231 ? -18.766 5.812 21.328 1 82.19 231 LYS 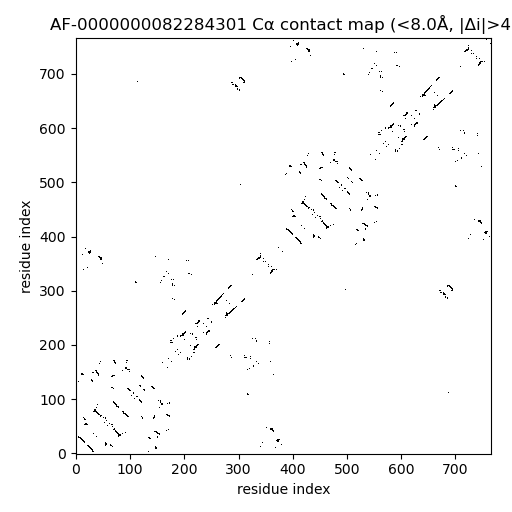A N 1
ATOM 1702 C CA . LYS A 1 231 ? -18.953 6.938 20.422 1 82.19 231 LYS A CA 1
ATOM 1703 C C . LYS A 1 231 ? -19.969 6.598 19.344 1 82.19 231 LYS A C 1
ATOM 1705 O O . LYS A 1 231 ? -20.094 7.312 18.344 1 82.19 231 LYS A O 1
ATOM 1710 N N . LYS A 1 232 ? -20.703 5.605 19.531 1 87.38 232 LYS A N 1
ATOM 1711 C CA . LYS A 1 232 ? -21.656 5.129 18.531 1 87.38 232 LYS A CA 1
ATOM 1712 C C . LYS A 1 232 ? -22.734 6.168 18.281 1 87.38 232 LYS A C 1
ATOM 1714 O O . LYS A 1 232 ? -23.125 6.402 17.125 1 87.38 232 LYS A O 1
ATOM 1719 N N . GLU A 1 233 ? -23.203 6.773 19.281 1 86.5 233 GLU A N 1
ATOM 1720 C CA . GLU A 1 233 ? -24.25 7.77 19.156 1 86.5 233 GLU A CA 1
ATOM 1721 C C . GLU A 1 233 ? -23.781 8.984 18.359 1 86.5 233 GLU A C 1
ATOM 1723 O O . GLU A 1 233 ? -24.5 9.5 17.5 1 86.5 233 GLU A O 1
ATOM 1728 N N . GLN A 1 234 ? -22.609 9.398 18.656 1 82.06 234 GLN A N 1
ATOM 1729 C CA . GLN A 1 234 ? -22.047 10.539 17.938 1 82.06 234 GLN A CA 1
ATOM 1730 C C . GLN A 1 234 ? -21.875 10.227 16.453 1 82.06 234 GLN A C 1
ATOM 1732 O O . GLN A 1 234 ? -22.141 11.07 15.602 1 82.06 234 GLN A O 1
ATOM 1737 N N . ALA A 1 235 ? -21.422 9.062 16.203 1 85.81 235 ALA A N 1
ATOM 1738 C CA . ALA A 1 235 ? -21.234 8.633 14.82 1 85.81 235 ALA A CA 1
ATOM 1739 C C . ALA A 1 235 ? -22.562 8.586 14.078 1 85.81 235 ALA A C 1
ATOM 1741 O O . ALA A 1 235 ? -22.641 8.969 12.906 1 85.81 235 ALA A O 1
ATOM 1742 N N . SER A 1 236 ? -23.562 8.141 14.773 1 86.94 236 SER A N 1
ATOM 1743 C CA . SER A 1 236 ? -24.891 8.055 14.172 1 86.94 236 SER A CA 1
ATOM 1744 C C . SER A 1 236 ? -25.406 9.43 13.781 1 86.94 236 SER A C 1
ATOM 1746 O O . SER A 1 236 ? -26.094 9.578 12.766 1 86.94 236 SER A O 1
ATOM 1748 N N . LYS A 1 237 ? -25.109 10.352 14.531 1 84.75 237 LYS A N 1
ATOM 1749 C CA . LYS A 1 237 ? -25.547 11.719 14.25 1 84.75 237 LYS A CA 1
ATOM 1750 C C . LYS A 1 237 ? -24.906 12.242 12.969 1 84.75 237 LYS A C 1
ATOM 1752 O O . LYS A 1 237 ? -25.5 13.086 12.281 1 84.75 237 LYS A O 1
ATOM 1757 N N . LEU A 1 238 ? -23.812 11.688 12.656 1 83.62 238 LEU A N 1
ATOM 1758 C CA . LEU A 1 238 ? -23.125 12.102 11.438 1 83.62 238 LEU A CA 1
ATOM 1759 C C . LEU A 1 238 ? -23.531 11.227 10.258 1 83.62 238 LEU A C 1
ATOM 1761 O O . LEU A 1 238 ? -23.031 11.391 9.148 1 83.62 238 LEU A O 1
ATOM 1765 N N . GLY A 1 239 ? -24.406 10.273 10.555 1 87.31 239 GLY A N 1
ATOM 1766 C CA . GLY A 1 239 ? -24.922 9.422 9.492 1 87.31 239 GLY A CA 1
ATOM 1767 C C . GLY A 1 239 ? -23.969 8.312 9.094 1 87.31 239 GLY A C 1
ATOM 1768 O O . GLY A 1 239 ? -23.969 7.867 7.945 1 87.31 239 GLY A O 1
ATOM 1769 N N . CYS A 1 240 ? -23.125 7.992 9.922 1 92.31 240 CYS A N 1
ATOM 1770 C CA . CYS A 1 240 ? -22.156 6.938 9.625 1 92.31 240 CYS A CA 1
ATOM 1771 C C . CYS A 1 240 ? -22.547 5.629 10.297 1 92.31 240 CYS A C 1
ATOM 1773 O O . CYS A 1 240 ? -23.203 5.637 11.336 1 92.31 240 CYS A O 1
ATOM 1775 N N . GLU A 1 241 ? -22.188 4.574 9.648 1 93.12 241 GLU A N 1
ATOM 1776 C CA . GLU A 1 241 ? -22.25 3.273 10.305 1 93.12 241 GLU A CA 1
ATOM 1777 C C . GLU A 1 241 ? -21.125 3.113 11.312 1 93.12 241 GLU A C 1
ATOM 1779 O O . GLU A 1 241 ? -20.156 3.889 11.305 1 93.12 241 GLU A O 1
ATOM 1784 N N . TYR A 1 242 ? -21.391 2.17 12.234 1 92.94 242 TYR A N 1
ATOM 1785 C CA . TYR A 1 242 ? -20.438 2.039 13.328 1 92.94 242 TYR A CA 1
ATOM 1786 C C . TYR A 1 242 ? -20.172 0.573 13.648 1 92.94 242 TYR A C 1
ATOM 1788 O O . TYR A 1 242 ? -21.109 -0.227 13.734 1 92.94 242 TYR A O 1
ATOM 1796 N N . ILE A 1 243 ? -18.906 0.22 13.75 1 92.88 243 ILE A N 1
ATOM 1797 C CA . ILE A 1 243 ? -18.469 -1.118 14.148 1 92.88 243 ILE A CA 1
ATOM 1798 C C . ILE A 1 243 ? -17.484 -1.022 15.305 1 92.88 243 ILE A C 1
ATOM 1800 O O . ILE A 1 243 ? -16.453 -0.358 15.188 1 92.88 243 ILE A O 1
ATOM 1804 N N . ALA A 1 244 ? -17.812 -1.641 16.406 1 91.25 244 ALA A N 1
ATOM 1805 C CA . ALA A 1 244 ? -16.844 -1.841 17.469 1 91.25 244 ALA A CA 1
ATOM 1806 C C . ALA A 1 244 ? -15.969 -3.066 17.203 1 91.25 244 ALA A C 1
ATOM 1808 O O . ALA A 1 244 ? -16.438 -4.203 17.297 1 91.25 244 ALA A O 1
ATOM 1809 N N . TYR A 1 245 ? -14.672 -2.855 16.969 1 86.19 245 TYR A N 1
ATOM 1810 C CA . TYR A 1 245 ? -13.883 -3.979 16.484 1 86.19 245 TYR A CA 1
ATOM 1811 C C . TYR A 1 245 ? -13.383 -4.844 17.625 1 86.19 245 TYR A C 1
ATOM 1813 O O . TYR A 1 245 ? -12.766 -5.887 17.406 1 86.19 245 TYR A O 1
ATOM 1821 N N . SER A 1 246 ? -13.68 -4.449 18.875 1 86.88 246 SER A N 1
ATOM 1822 C CA . SER A 1 246 ? -13.453 -5.359 20 1 86.88 246 SER A CA 1
ATOM 1823 C C . SER A 1 246 ? -14.375 -6.57 19.906 1 86.88 246 SER A C 1
ATOM 1825 O O . SER A 1 246 ? -14.117 -7.598 20.547 1 86.88 246 SER A O 1
ATOM 1827 N N . ASN A 1 247 ? -15.453 -6.355 19.188 1 85.81 247 ASN A N 1
ATOM 1828 C CA . ASN A 1 247 ? -16.344 -7.469 18.875 1 85.81 247 ASN A CA 1
ATOM 1829 C C . ASN A 1 247 ? -15.914 -8.188 17.609 1 85.81 247 ASN A C 1
ATOM 1831 O O . ASN A 1 247 ? -16.172 -7.707 16.5 1 85.81 247 ASN A O 1
ATOM 1835 N N . GLU A 1 248 ? -15.398 -9.352 17.734 1 85.75 248 GLU A N 1
ATOM 1836 C CA . GLU A 1 248 ? -14.828 -10.102 16.609 1 85.75 248 GLU A CA 1
ATOM 1837 C C . GLU A 1 248 ? -15.898 -10.438 15.57 1 85.75 248 GLU A C 1
ATOM 1839 O O . GLU A 1 248 ? -15.617 -10.453 14.367 1 85.75 248 GLU A O 1
ATOM 1844 N N . ASP A 1 249 ? -17.047 -10.68 15.992 1 88.81 249 ASP A N 1
ATOM 1845 C CA . ASP A 1 249 ? -18.141 -11.039 15.078 1 88.81 249 ASP A CA 1
ATOM 1846 C C . ASP A 1 249 ? -18.484 -9.867 14.164 1 88.81 249 ASP A C 1
ATOM 1848 O O . ASP A 1 249 ? -18.781 -10.07 12.984 1 88.81 249 ASP A O 1
ATOM 1852 N N . SER A 1 250 ? -18.453 -8.695 14.711 1 87.62 250 SER A N 1
ATOM 1853 C CA . SER A 1 250 ? -18.766 -7.512 13.914 1 87.62 250 SER A CA 1
ATOM 1854 C C . SER A 1 250 ? -17.719 -7.293 12.82 1 87.62 250 SER A C 1
ATOM 1856 O O . SER A 1 250 ? -18.047 -6.906 11.703 1 87.62 250 SER A O 1
ATOM 1858 N N . VAL A 1 251 ? -16.516 -7.543 13.164 1 89.56 251 VAL A N 1
ATOM 1859 C CA . VAL A 1 251 ? -15.453 -7.402 12.188 1 89.56 251 VAL A CA 1
ATOM 1860 C C . VAL A 1 251 ? -15.602 -8.469 11.102 1 89.56 251 VAL A C 1
ATOM 1862 O O . VAL A 1 251 ? -15.453 -8.188 9.914 1 89.56 251 VAL A O 1
ATOM 1865 N N . LYS A 1 252 ? -15.914 -9.68 11.516 1 90.31 252 LYS A N 1
ATOM 1866 C CA . LYS A 1 252 ? -16.109 -10.781 10.578 1 90.31 252 LYS A CA 1
ATOM 1867 C C . LYS A 1 252 ? -17.25 -10.484 9.609 1 90.31 252 LYS A C 1
ATOM 1869 O O . LYS A 1 252 ? -17.141 -10.789 8.414 1 90.31 252 LYS A O 1
ATOM 1874 N N . GLU A 1 253 ? -18.25 -9.836 10.102 1 92.62 253 GLU A N 1
ATOM 1875 C CA . GLU A 1 253 ? -19.391 -9.5 9.266 1 92.62 253 GLU A CA 1
ATOM 1876 C C . GLU A 1 253 ? -19.031 -8.461 8.211 1 92.62 253 GLU A C 1
ATOM 1878 O O . GLU A 1 253 ? -19.656 -8.383 7.152 1 92.62 253 GLU A O 1
ATOM 1883 N N . ALA A 1 254 ? -17.984 -7.727 8.484 1 95.44 254 ALA A N 1
ATOM 1884 C CA . ALA A 1 254 ? -17.562 -6.66 7.578 1 95.44 254 ALA A CA 1
ATOM 1885 C C . ALA A 1 254 ? -16.438 -7.129 6.656 1 95.44 254 ALA A C 1
ATOM 1887 O O . ALA A 1 254 ? -15.812 -6.32 5.973 1 95.44 254 ALA A O 1
ATOM 1888 N N . THR A 1 255 ? -16.188 -8.445 6.648 1 94.88 255 THR A N 1
ATOM 1889 C CA . THR A 1 255 ? -15.117 -8.984 5.832 1 94.88 255 THR A CA 1
ATOM 1890 C C . THR A 1 255 ? -15.273 -8.57 4.371 1 94.88 255 THR A C 1
ATOM 1892 O O . THR A 1 255 ? -16.375 -8.656 3.812 1 94.88 255 THR A O 1
ATOM 1895 N N . ARG A 1 256 ? -14.227 -8.008 3.762 1 96.19 256 ARG A N 1
ATOM 1896 C CA . ARG A 1 256 ? -14.133 -7.621 2.359 1 96.19 256 ARG A CA 1
ATOM 1897 C C . ARG A 1 256 ? -15.227 -6.629 1.989 1 96.19 256 ARG A C 1
ATOM 1899 O O . ARG A 1 256 ? -15.836 -6.734 0.922 1 96.19 256 ARG A O 1
ATOM 1906 N N . SER A 1 257 ? -15.406 -5.652 2.879 1 96.38 257 SER A N 1
ATOM 1907 C CA . SER A 1 257 ? -16.516 -4.719 2.664 1 96.38 257 SER A CA 1
ATOM 1908 C C . SER A 1 257 ? -16 -3.367 2.178 1 96.38 257 SER A C 1
ATOM 1910 O O . SER A 1 257 ? -16.734 -2.623 1.52 1 96.38 257 SER A O 1
ATOM 1912 N N . PHE A 1 258 ? -14.789 -3.043 2.482 1 98.12 258 PHE A N 1
ATOM 1913 C CA . PHE A 1 258 ? -14.383 -1.653 2.299 1 98.12 258 PHE A CA 1
ATOM 1914 C C . PHE A 1 258 ? -13.297 -1.541 1.238 1 98.12 258 PHE A C 1
ATOM 1916 O O . PHE A 1 258 ? -12.391 -2.377 1.179 1 98.12 258 PHE A O 1
ATOM 1923 N N . ASP A 1 259 ? -13.367 -0.505 0.402 1 97.94 259 ASP A N 1
ATOM 1924 C CA . ASP A 1 259 ? -12.352 -0.195 -0.602 1 97.94 259 ASP A CA 1
ATOM 1925 C C . ASP A 1 259 ? -11.102 0.391 0.045 1 97.94 259 ASP A C 1
ATOM 1927 O O . ASP A 1 259 ? -9.977 0.094 -0.377 1 97.94 259 ASP A O 1
ATOM 1931 N N . VAL A 1 260 ? -11.352 1.191 1.062 1 98.5 260 VAL A N 1
ATOM 1932 C CA . VAL A 1 260 ? -10.258 1.891 1.731 1 98.5 260 VAL A CA 1
ATOM 1933 C C . VAL A 1 260 ? -10.562 2.02 3.223 1 98.5 260 VAL A C 1
ATOM 1935 O O . VAL A 1 260 ? -11.719 2.221 3.611 1 98.5 260 VAL A O 1
ATOM 1938 N N . VAL A 1 261 ? -9.539 1.851 4.039 1 98.56 261 VAL A N 1
ATOM 1939 C CA . VAL A 1 261 ? -9.586 2.135 5.469 1 98.56 261 VAL A CA 1
ATOM 1940 C C . VAL A 1 261 ? -8.617 3.268 5.805 1 98.56 261 VAL A C 1
ATOM 1942 O O . VAL A 1 261 ? -7.43 3.193 5.48 1 98.56 261 VAL A O 1
ATOM 1945 N N . LEU A 1 262 ? -9.109 4.312 6.348 1 98.56 262 LEU A N 1
ATOM 1946 C CA . LEU A 1 262 ? -8.273 5.387 6.883 1 98.56 262 LEU A CA 1
ATOM 1947 C C . LEU A 1 262 ? -8.102 5.238 8.391 1 98.56 262 LEU A C 1
ATOM 1949 O O . LEU A 1 262 ? -9.07 5.316 9.141 1 98.56 262 LEU A O 1
ATOM 1953 N N . ASP A 1 263 ? -6.895 5.051 8.82 1 97.88 263 ASP A N 1
ATOM 1954 C CA . ASP A 1 263 ? -6.598 4.855 10.234 1 97.88 263 ASP A CA 1
ATOM 1955 C C . ASP A 1 263 ? -6.031 6.129 10.859 1 97.88 263 ASP A C 1
ATOM 1957 O O . ASP A 1 263 ? -4.871 6.48 10.625 1 97.88 263 ASP A O 1
ATOM 1961 N N . THR A 1 264 ? -6.816 6.742 11.688 1 94.25 264 THR A N 1
ATOM 1962 C CA . THR A 1 264 ? -6.457 8.039 12.25 1 94.25 264 THR A CA 1
ATOM 1963 C C . THR A 1 264 ? -5.961 7.887 13.68 1 94.25 264 THR A C 1
ATOM 1965 O O . THR A 1 264 ? -5.773 8.883 14.391 1 94.25 264 THR A O 1
ATOM 1968 N N . VAL A 1 265 ? -5.691 6.68 14.133 1 90.88 265 VAL A N 1
ATOM 1969 C CA . VAL A 1 265 ? -5.324 6.406 15.516 1 90.88 265 VAL A CA 1
ATOM 1970 C C . VAL A 1 265 ? -3.818 6.574 15.695 1 90.88 265 VAL A C 1
ATOM 1972 O O . VAL A 1 265 ? -3.031 6.012 14.93 1 90.88 265 VAL A O 1
ATOM 1975 N N . SER A 1 266 ? -3.414 7.305 16.719 1 86.19 266 SER A N 1
ATOM 1976 C CA . SER A 1 266 ? -1.999 7.574 16.938 1 86.19 266 SER A CA 1
ATOM 1977 C C . SER A 1 266 ? -1.469 6.777 18.125 1 86.19 266 SER A C 1
ATOM 1979 O O . SER A 1 266 ? -0.391 7.074 18.656 1 86.19 266 SER A O 1
ATOM 1981 N N . ALA A 1 267 ? -2.164 5.828 18.641 1 84.06 267 ALA A N 1
ATOM 1982 C CA . ALA A 1 267 ? -1.753 4.934 19.719 1 84.06 267 ALA A CA 1
ATOM 1983 C C . ALA A 1 267 ? -1.589 3.502 19.203 1 84.06 267 ALA A C 1
ATOM 1985 O O . ALA A 1 267 ? -2.201 3.115 18.219 1 84.06 267 ALA A O 1
ATOM 1986 N N . PRO A 1 268 ? -0.771 2.801 19.953 1 88.12 268 PRO A N 1
ATOM 1987 C CA . PRO A 1 268 ? -0.604 1.406 19.531 1 88.12 268 PRO A CA 1
ATOM 1988 C C . PRO A 1 268 ? -1.927 0.646 19.484 1 88.12 268 PRO A C 1
ATOM 1990 O O . PRO A 1 268 ? -2.777 0.81 20.359 1 88.12 268 PRO A O 1
ATOM 1993 N N . HIS A 1 269 ? -2.166 -0.08 18.438 1 89.94 269 HIS A N 1
ATOM 1994 C CA . HIS A 1 269 ? -3.348 -0.911 18.234 1 89.94 269 HIS A CA 1
ATOM 1995 C C . HIS A 1 269 ? -3.078 -2.008 17.219 1 89.94 269 HIS A C 1
ATOM 1997 O O . HIS A 1 269 ? -2.049 -1.988 16.531 1 89.94 269 HIS A O 1
ATOM 2003 N N . ASP A 1 270 ? -3.895 -2.963 17.156 1 90.75 270 ASP A N 1
ATOM 2004 C CA . ASP A 1 270 ? -3.701 -4.133 16.312 1 90.75 270 ASP A CA 1
ATOM 2005 C C . ASP A 1 270 ? -4.34 -3.926 14.938 1 90.75 270 ASP A C 1
ATOM 2007 O O . ASP A 1 270 ? -5.523 -4.219 14.742 1 90.75 270 ASP A O 1
ATOM 2011 N N . ILE A 1 271 ? -3.529 -3.574 13.945 1 93.81 271 ILE A N 1
ATOM 2012 C CA . ILE A 1 271 ? -4.098 -3.303 12.625 1 93.81 271 ILE A CA 1
ATOM 2013 C C . ILE A 1 271 ? -4.316 -4.613 11.875 1 93.81 271 ILE A C 1
ATOM 2015 O O . ILE A 1 271 ? -5.129 -4.68 10.953 1 93.81 271 ILE A O 1
ATOM 2019 N N . ALA A 1 272 ? -3.619 -5.664 12.258 1 92.94 272 ALA A N 1
ATOM 2020 C CA . ALA A 1 272 ? -3.756 -6.965 11.602 1 92.94 272 ALA A CA 1
ATOM 2021 C C . ALA A 1 272 ? -5.191 -7.477 11.695 1 92.94 272 ALA A C 1
ATOM 2023 O O . ALA A 1 272 ? -5.707 -8.078 10.75 1 92.94 272 ALA A O 1
ATOM 2024 N N . SER A 1 273 ? -5.809 -7.234 12.781 1 92.56 273 SER A N 1
ATOM 2025 C CA . SER A 1 273 ? -7.168 -7.707 13.008 1 92.56 273 SER A CA 1
ATOM 2026 C C . SER A 1 273 ? -8.18 -6.906 12.195 1 92.56 273 SER A C 1
ATOM 2028 O O . SER A 1 273 ? -9.328 -7.324 12.039 1 92.56 273 SER A O 1
ATOM 2030 N N . LEU A 1 274 ? -7.77 -5.766 11.609 1 95.5 274 LEU A N 1
ATOM 2031 C CA . LEU A 1 274 ? -8.688 -4.898 10.883 1 95.5 274 LEU A CA 1
ATOM 2032 C C . LEU A 1 274 ? -8.523 -5.074 9.375 1 95.5 274 LEU A C 1
ATOM 2034 O O . LEU A 1 274 ? -9.398 -4.676 8.602 1 95.5 274 LEU A O 1
ATOM 2038 N N . LEU A 1 275 ? -7.449 -5.688 8.961 1 96.25 275 LEU A N 1
ATOM 2039 C CA . LEU A 1 275 ? -7.133 -5.801 7.547 1 96.25 275 LEU A CA 1
ATOM 2040 C C . LEU A 1 275 ? -8.219 -6.574 6.805 1 96.25 275 LEU A C 1
ATOM 2042 O O . LEU A 1 275 ? -8.602 -6.207 5.691 1 96.25 275 LEU A O 1
ATOM 2046 N N . PRO A 1 276 ? -8.859 -7.574 7.445 1 95.44 276 PRO A N 1
ATOM 2047 C CA . PRO A 1 276 ? -9.797 -8.422 6.703 1 95.44 276 PRO A CA 1
ATOM 2048 C C . PRO A 1 276 ? -11.055 -7.668 6.277 1 95.44 276 PRO A C 1
ATOM 2050 O O . PRO A 1 276 ? -11.836 -8.172 5.457 1 95.44 276 PRO A O 1
ATOM 2053 N N . VAL A 1 277 ? -11.289 -6.465 6.781 1 97.12 277 VAL A N 1
ATOM 2054 C CA . VAL A 1 277 ? -12.477 -5.723 6.379 1 97.12 277 VAL A CA 1
ATOM 2055 C C . VAL A 1 277 ? -12.273 -5.137 4.98 1 97.12 277 VAL A C 1
ATOM 2057 O O . VAL A 1 277 ? -13.227 -4.676 4.352 1 97.12 277 VAL A O 1
ATOM 2060 N N . LEU A 1 278 ? -11.047 -5.156 4.504 1 97.81 278 LEU A N 1
ATOM 2061 C CA . LEU A 1 278 ? -10.711 -4.621 3.191 1 97.81 278 LEU A CA 1
ATOM 2062 C C . LEU A 1 278 ? -11.156 -5.574 2.086 1 97.81 278 LEU A C 1
ATOM 2064 O O . LEU A 1 278 ? -11.008 -6.793 2.219 1 97.81 278 LEU A O 1
ATOM 2068 N N . LYS A 1 279 ? -11.648 -4.965 1.039 1 97 279 LYS A N 1
ATOM 2069 C CA . LYS A 1 279 ? -11.797 -5.723 -0.2 1 97 279 LYS A CA 1
ATOM 2070 C C . LYS A 1 279 ? -10.438 -6.152 -0.747 1 97 279 LYS A C 1
ATOM 2072 O O . LYS A 1 279 ? -9.406 -5.574 -0.385 1 97 279 LYS A O 1
ATOM 2077 N N . VAL A 1 280 ? -10.453 -7.211 -1.636 1 96.69 280 VAL A N 1
ATOM 2078 C CA . VAL A 1 280 ? -9.25 -7.57 -2.373 1 96.69 280 VAL A CA 1
ATOM 2079 C C . VAL A 1 280 ? -8.719 -6.352 -3.125 1 96.69 280 VAL A C 1
ATOM 2081 O O . VAL A 1 280 ? -9.477 -5.668 -3.82 1 96.69 280 VAL A O 1
ATOM 2084 N N . GLY A 1 281 ? -7.434 -6.047 -2.865 1 96.12 281 GLY A N 1
ATOM 2085 C CA . GLY A 1 281 ? -6.848 -4.891 -3.523 1 96.12 281 GLY A CA 1
ATOM 2086 C C . GLY A 1 281 ? -7.082 -3.594 -2.771 1 96.12 281 GLY A C 1
ATOM 2087 O O . GLY A 1 281 ? -6.691 -2.521 -3.236 1 96.12 281 GLY A O 1
ATOM 2088 N N . GLY A 1 282 ? -7.711 -3.695 -1.595 1 97.5 282 GLY A N 1
ATOM 2089 C CA . GLY A 1 282 ? -7.984 -2.512 -0.795 1 97.5 282 GLY A CA 1
ATOM 2090 C C . GLY A 1 282 ? -6.75 -1.944 -0.125 1 97.5 282 GLY A C 1
ATOM 2091 O O . GLY A 1 282 ? -5.711 -2.605 -0.066 1 97.5 282 GLY A O 1
ATOM 2092 N N . ALA A 1 283 ? -6.883 -0.706 0.371 1 98.38 283 ALA A N 1
ATOM 2093 C CA . ALA A 1 283 ? -5.758 -0.008 0.987 1 98.38 283 ALA A CA 1
ATOM 2094 C C . ALA A 1 283 ? -6.074 0.375 2.43 1 98.38 283 ALA A C 1
ATOM 2096 O O . ALA A 1 283 ? -7.168 0.864 2.725 1 98.38 283 ALA A O 1
ATOM 2097 N N . TYR A 1 284 ? -5.191 0.02 3.291 1 98.62 284 TYR A N 1
ATOM 2098 C CA . TYR A 1 284 ? -5.172 0.495 4.672 1 98.62 284 TYR A CA 1
ATOM 2099 C C . TYR A 1 284 ? -4.215 1.67 4.828 1 98.62 284 TYR A C 1
ATOM 2101 O O . TYR A 1 284 ? -2.992 1.493 4.793 1 98.62 284 TYR A O 1
ATOM 2109 N N . VAL A 1 285 ? -4.758 2.85 5.078 1 98.75 285 VAL A N 1
ATOM 2110 C CA . VAL A 1 285 ? -3.938 4.059 5.062 1 98.75 285 VAL A CA 1
ATOM 2111 C C . VAL A 1 285 ? -3.695 4.535 6.488 1 98.75 285 VAL A C 1
ATOM 2113 O O . VAL A 1 285 ? -4.641 4.879 7.207 1 98.75 285 VAL A O 1
ATOM 2116 N N . LEU A 1 286 ? -2.461 4.594 6.84 1 98.06 286 LEU A N 1
ATOM 2117 C CA . LEU A 1 286 ? -2.049 5.062 8.156 1 98.06 286 LEU A CA 1
ATOM 2118 C C . LEU A 1 286 ? -1.857 6.574 8.156 1 98.06 286 LEU A C 1
ATOM 2120 O O . LEU A 1 286 ? -1.073 7.109 7.371 1 98.06 286 LEU A O 1
ATOM 2124 N N . LEU A 1 287 ? -2.527 7.227 9.07 1 96.69 287 LEU A N 1
ATOM 2125 C CA . LEU A 1 287 ? -2.381 8.664 9.258 1 96.69 287 LEU A CA 1
ATOM 2126 C C . LEU A 1 287 ? -1.776 8.977 10.625 1 96.69 287 LEU A C 1
ATOM 2128 O O . LEU A 1 287 ? -1.153 10.031 10.805 1 96.69 287 LEU A O 1
ATOM 2132 N N . GLY A 1 288 ? -2.031 8.094 11.57 1 90.38 288 GLY A N 1
ATOM 2133 C CA . GLY A 1 288 ? -1.531 8.305 12.914 1 90.38 288 GLY A CA 1
ATOM 2134 C C . GLY A 1 288 ? -0.106 7.824 13.109 1 90.38 288 GLY A C 1
ATOM 2135 O O . GLY A 1 288 ? 0.221 6.688 12.758 1 90.38 288 GLY A O 1
ATOM 2136 N N . ALA A 1 289 ? 0.664 8.711 13.641 1 81.31 289 ALA A N 1
ATOM 2137 C CA . ALA A 1 289 ? 2.049 8.352 13.922 1 81.31 289 ALA A CA 1
ATOM 2138 C C . ALA A 1 289 ? 2.152 7.562 15.227 1 81.31 289 ALA A C 1
ATOM 2140 O O . ALA A 1 289 ? 1.917 8.109 16.312 1 81.31 289 ALA A O 1
ATOM 2141 N N . VAL A 1 290 ? 2.416 6.312 15.078 1 81.62 290 VAL A N 1
ATOM 2142 C CA . VAL A 1 290 ? 2.574 5.434 16.234 1 81.62 290 VAL A CA 1
ATOM 2143 C C . VAL A 1 290 ? 4.047 5.074 16.406 1 81.62 290 VAL A C 1
ATOM 2145 O O . VAL A 1 290 ? 4.727 4.711 15.445 1 81.62 290 VAL A O 1
ATOM 2148 N N . GLY A 1 291 ? 4.539 5.207 17.609 1 82.56 291 GLY A N 1
ATOM 2149 C CA . GLY A 1 291 ? 5.941 4.941 17.875 1 82.56 291 GLY A CA 1
ATOM 2150 C C . GLY A 1 291 ? 6.316 3.479 17.719 1 82.56 291 GLY A C 1
ATOM 2151 O O . GLY A 1 291 ? 7.355 3.16 17.141 1 82.56 291 GLY A O 1
ATOM 2152 N N . LYS A 1 292 ? 5.508 2.637 18.203 1 89.06 292 LYS A N 1
ATOM 2153 C CA . LYS A 1 292 ? 5.766 1.203 18.109 1 89.06 292 LYS A CA 1
ATOM 2154 C C . LYS A 1 292 ? 5.488 0.688 16.703 1 89.06 292 LYS A C 1
ATOM 2156 O O . LYS A 1 292 ? 4.449 0.996 16.109 1 89.06 292 LYS A O 1
ATOM 2161 N N . PRO A 1 293 ? 6.367 -0.097 16.172 1 93.62 293 PRO A N 1
ATOM 2162 C CA . PRO A 1 293 ? 6.125 -0.65 14.836 1 93.62 293 PRO A CA 1
ATOM 2163 C C . PRO A 1 293 ? 4.949 -1.622 14.797 1 93.62 293 PRO A C 1
ATOM 2165 O O . PRO A 1 293 ? 4.629 -2.244 15.82 1 93.62 293 PRO A O 1
ATOM 2168 N N . PHE A 1 294 ? 4.355 -1.71 13.672 1 94.38 294 PHE A N 1
ATOM 2169 C CA . PHE A 1 294 ? 3.293 -2.686 13.469 1 94.38 294 PHE A CA 1
ATOM 2170 C C . PHE A 1 294 ? 3.865 -4.023 13.016 1 94.38 294 PHE A C 1
ATOM 2172 O O . PHE A 1 294 ? 4.836 -4.066 12.258 1 94.38 294 PHE A O 1
ATOM 2179 N N . GLU A 1 295 ? 3.293 -5.07 13.484 1 94.06 295 GLU A N 1
ATOM 2180 C CA . GLU A 1 295 ? 3.578 -6.406 12.977 1 94.06 295 GLU A CA 1
ATOM 2181 C C . GLU A 1 295 ? 2.605 -6.797 11.867 1 94.06 295 GLU A C 1
ATOM 2183 O O . GLU A 1 295 ? 1.396 -6.883 12.094 1 94.06 295 GLU A O 1
ATOM 2188 N N . ILE A 1 296 ? 3.176 -7.082 10.688 1 93.25 296 ILE A N 1
ATOM 2189 C CA . ILE A 1 296 ? 2.324 -7.359 9.539 1 93.25 296 ILE A CA 1
ATOM 2190 C C . ILE A 1 296 ? 2.711 -8.703 8.922 1 93.25 296 ILE A C 1
ATOM 2192 O O . ILE A 1 296 ? 3.889 -8.945 8.641 1 93.25 296 ILE A O 1
ATOM 2196 N N . SER A 1 297 ? 1.754 -9.539 8.758 1 93.88 297 SER A N 1
ATOM 2197 C CA . SER A 1 297 ? 1.952 -10.828 8.102 1 93.88 297 SER A CA 1
ATOM 2198 C C . SER A 1 297 ? 2.045 -10.664 6.59 1 93.88 297 SER A C 1
ATOM 2200 O O . SER A 1 297 ? 1.111 -10.172 5.953 1 93.88 297 SER A O 1
ATOM 2202 N N . ALA A 1 298 ? 3.16 -11.133 6.043 1 93.69 298 ALA A N 1
ATOM 2203 C CA . ALA A 1 298 ? 3.297 -11.125 4.59 1 93.69 298 ALA A CA 1
ATOM 2204 C C . ALA A 1 298 ? 2.189 -11.945 3.928 1 93.69 298 ALA A C 1
ATOM 2206 O O . ALA A 1 298 ? 1.628 -11.531 2.91 1 93.69 298 ALA A O 1
ATOM 2207 N N . MET A 1 299 ? 1.883 -13.055 4.512 1 92.5 299 MET A N 1
ATOM 2208 C CA . MET A 1 299 ? 0.885 -13.961 3.951 1 92.5 299 MET A CA 1
ATOM 2209 C C . MET A 1 299 ? -0.479 -13.281 3.867 1 92.5 299 MET A C 1
ATOM 2211 O O . MET A 1 299 ? -1.189 -13.43 2.871 1 92.5 299 MET A O 1
ATOM 2215 N N . SER A 1 300 ? -0.806 -12.539 4.91 1 93.81 300 SER A N 1
ATOM 2216 C CA . SER A 1 300 ? -2.072 -11.812 4.91 1 93.81 300 SER A CA 1
ATOM 2217 C C . SER A 1 300 ? -2.15 -10.836 3.746 1 93.81 300 SER A C 1
ATOM 2219 O O . SER A 1 300 ? -3.17 -10.758 3.061 1 93.81 300 SER A O 1
ATOM 2221 N N . LEU A 1 301 ? -1.085 -10.109 3.473 1 97.06 301 LEU A N 1
ATOM 2222 C CA . LEU A 1 301 ? -1.055 -9.141 2.381 1 97.06 301 LEU A CA 1
ATOM 2223 C C . LEU A 1 301 ? -1.081 -9.844 1.028 1 97.06 301 LEU A C 1
ATOM 2225 O O . LEU A 1 301 ? -1.819 -9.445 0.127 1 97.06 301 LEU A O 1
ATOM 2229 N N . ILE A 1 302 ? -0.341 -10.898 0.888 1 96.56 302 ILE A N 1
ATOM 2230 C CA . ILE A 1 302 ? -0.18 -11.594 -0.385 1 96.56 302 ILE A CA 1
ATOM 2231 C C . ILE A 1 302 ? -1.502 -12.242 -0.79 1 96.56 302 ILE A C 1
ATOM 2233 O O . ILE A 1 302 ? -1.979 -12.047 -1.91 1 96.56 302 ILE A O 1
ATOM 2237 N N . PHE A 1 303 ? -2.156 -12.93 0.098 1 94.5 303 PHE A N 1
ATOM 2238 C CA . PHE A 1 303 ? -3.332 -13.727 -0.236 1 94.5 303 PHE A CA 1
ATOM 2239 C C . PHE A 1 303 ? -4.516 -12.828 -0.569 1 94.5 303 PHE A C 1
ATOM 2241 O O . PHE A 1 303 ? -5.453 -13.25 -1.248 1 94.5 303 PHE A O 1
ATOM 2248 N N . ASN A 1 304 ? -4.438 -11.562 -0.113 1 95.62 304 ASN A N 1
ATOM 2249 C CA . ASN A 1 304 ? -5.598 -10.695 -0.279 1 95.62 304 ASN A CA 1
ATOM 2250 C C . ASN A 1 304 ? -5.254 -9.445 -1.087 1 95.62 304 ASN A C 1
ATOM 2252 O O . ASN A 1 304 ? -6.113 -8.594 -1.314 1 95.62 304 ASN A O 1
ATOM 2256 N N . ARG A 1 305 ? -3.984 -9.344 -1.456 1 97.69 305 ARG A N 1
ATOM 2257 C CA . ARG A 1 305 ? -3.502 -8.188 -2.201 1 97.69 305 ARG A CA 1
ATOM 2258 C C . ARG A 1 305 ? -3.795 -6.891 -1.453 1 97.69 305 ARG A C 1
ATOM 2260 O O . ARG A 1 305 ? -4.27 -5.918 -2.045 1 97.69 305 ARG A O 1
ATOM 2267 N N . TYR A 1 306 ? -3.664 -6.914 -0.171 1 97.69 306 TYR A N 1
ATOM 2268 C CA . TYR A 1 306 ? -3.811 -5.699 0.619 1 97.69 306 TYR A CA 1
ATOM 2269 C C . TYR A 1 306 ? -2.602 -4.785 0.448 1 97.69 306 TYR A C 1
ATOM 2271 O O . TYR A 1 306 ? -1.49 -5.258 0.201 1 97.69 306 TYR A O 1
ATOM 2279 N N . ALA A 1 307 ? -2.871 -3.529 0.603 1 98.19 307 ALA A N 1
ATOM 2280 C CA . ALA A 1 307 ? -1.804 -2.537 0.711 1 98.19 307 ALA A CA 1
ATOM 2281 C C . ALA A 1 307 ? -1.896 -1.777 2.031 1 98.19 307 ALA A C 1
ATOM 2283 O O . ALA A 1 307 ? -2.988 -1.414 2.471 1 98.19 307 ALA A O 1
ATOM 2284 N N . ILE A 1 308 ? -0.811 -1.644 2.662 1 98.31 308 ILE A N 1
ATOM 2285 C CA . ILE A 1 308 ? -0.674 -0.723 3.787 1 98.31 308 ILE A CA 1
ATOM 2286 C C . ILE A 1 308 ? 0.159 0.485 3.365 1 98.31 308 ILE A C 1
ATOM 2288 O O . ILE A 1 308 ? 1.279 0.333 2.871 1 98.31 308 ILE A O 1
ATOM 2292 N N . GLU A 1 309 ? -0.391 1.631 3.518 1 98.19 309 GLU A N 1
ATOM 2293 C CA . GLU A 1 309 ? 0.321 2.826 3.072 1 98.19 309 GLU A CA 1
ATOM 2294 C C . GLU A 1 309 ? 0.273 3.924 4.129 1 98.19 309 GLU A C 1
ATOM 2296 O O . GLU A 1 309 ? -0.538 3.865 5.059 1 98.19 309 GLU A O 1
ATOM 2301 N N . GLY A 1 310 ? 1.201 4.816 4.035 1 97.94 310 GLY A N 1
ATOM 2302 C CA . GLY A 1 310 ? 1.19 6.023 4.848 1 97.94 310 GLY A CA 1
ATOM 2303 C C . GLY A 1 310 ? 0.802 7.266 4.07 1 97.94 310 GLY A C 1
ATOM 2304 O O . GLY A 1 310 ? 1.029 7.34 2.861 1 97.94 310 GLY A O 1
ATOM 2305 N N . SER A 1 311 ? 0.226 8.172 4.762 1 98.31 311 SER A N 1
ATOM 2306 C CA . SER A 1 311 ? -0.113 9.445 4.133 1 98.31 311 SER A CA 1
ATOM 2307 C C . SER A 1 311 ? 0.198 10.617 5.059 1 98.31 311 SER A C 1
ATOM 2309 O O . SER A 1 311 ? -0.188 10.609 6.23 1 98.31 311 SER A O 1
ATOM 2311 N N . LEU A 1 312 ? 0.927 11.523 4.531 1 97.12 312 LEU A N 1
ATOM 2312 C CA . LEU A 1 312 ? 1.26 12.766 5.219 1 97.12 312 LEU A CA 1
ATOM 2313 C C . LEU A 1 312 ? 0.293 13.875 4.828 1 97.12 312 LEU A C 1
ATOM 2315 O O . LEU A 1 312 ? -0.788 13.609 4.297 1 97.12 312 LEU A O 1
ATOM 2319 N N . ILE A 1 313 ? 0.582 15.055 5.168 1 97.62 313 ILE A N 1
ATOM 2320 C CA . ILE A 1 313 ? -0.146 16.203 4.629 1 97.62 313 ILE A CA 1
ATOM 2321 C C . ILE A 1 313 ? 0.116 16.312 3.129 1 97.62 313 ILE A C 1
ATOM 2323 O O . ILE A 1 313 ? 0.99 15.625 2.59 1 97.62 313 ILE A O 1
ATOM 2327 N N . GLY A 1 314 ? -0.684 17.094 2.469 1 98.06 314 GLY A N 1
ATOM 2328 C CA . GLY A 1 314 ? -0.492 17.328 1.046 1 98.06 314 GLY A CA 1
ATOM 2329 C C . GLY A 1 314 ? 0.441 18.484 0.751 1 98.06 314 GLY A C 1
ATOM 2330 O O . GLY A 1 314 ? 0.765 19.266 1.644 1 98.06 314 GLY A O 1
ATOM 2331 N N . GLY A 1 315 ? 0.909 18.547 -0.434 1 98.25 315 GLY A N 1
ATOM 2332 C CA . GLY A 1 315 ? 1.69 19.688 -0.893 1 98.25 315 GLY A CA 1
ATOM 2333 C C . GLY A 1 315 ? 0.861 20.938 -1.094 1 98.25 315 GLY A C 1
ATOM 2334 O O . GLY A 1 315 ? -0.33 20.953 -0.774 1 98.25 315 GLY A O 1
ATOM 2335 N N . VAL A 1 316 ? 1.509 21.953 -1.532 1 98.38 316 VAL A N 1
ATOM 2336 C CA . VAL A 1 316 ? 0.889 23.266 -1.613 1 98.38 316 VAL A CA 1
ATOM 2337 C C . VAL A 1 316 ? -0.296 23.219 -2.574 1 98.38 316 VAL A C 1
ATOM 2339 O O . VAL A 1 316 ? -1.405 23.625 -2.221 1 98.38 316 VAL A O 1
ATOM 2342 N N . PRO A 1 317 ? -0.154 22.625 -3.791 1 98.62 317 PRO A N 1
ATOM 2343 C CA . PRO A 1 317 ? -1.311 22.641 -4.691 1 98.62 317 PRO A CA 1
ATOM 2344 C C . PRO A 1 317 ? -2.5 21.859 -4.133 1 98.62 317 PRO A C 1
ATOM 2346 O O . PRO A 1 317 ? -3.643 22.312 -4.234 1 98.62 317 PRO A O 1
ATOM 2349 N N . GLU A 1 318 ? -2.262 20.75 -3.559 1 98.69 318 GLU A N 1
ATOM 2350 C CA . GLU A 1 318 ? -3.354 19.938 -3.043 1 98.69 318 GLU A CA 1
ATOM 2351 C C . GLU A 1 318 ? -4.031 20.594 -1.848 1 98.69 318 GLU A C 1
ATOM 2353 O O . GLU A 1 318 ? -5.242 20.484 -1.671 1 98.69 318 GLU A O 1
ATOM 2358 N N . THR A 1 319 ? -3.258 21.297 -1.066 1 98.81 319 THR A N 1
ATOM 2359 C CA . THR A 1 319 ? -3.818 21.984 0.09 1 98.81 319 THR A CA 1
ATOM 2360 C C . THR A 1 319 ? -4.797 23.078 -0.35 1 98.81 319 THR A C 1
ATOM 2362 O O . THR A 1 319 ? -5.891 23.188 0.207 1 98.81 319 THR A O 1
ATOM 2365 N N . GLN A 1 320 ? -4.395 23.797 -1.348 1 98.81 320 GLN A N 1
ATOM 2366 C CA . GLN A 1 320 ? -5.32 24.797 -1.86 1 98.81 320 GLN A CA 1
ATOM 2367 C C . GLN A 1 320 ? -6.566 24.141 -2.447 1 98.81 320 GLN A C 1
ATOM 2369 O O . GLN A 1 320 ? -7.684 24.609 -2.225 1 98.81 320 GLN A O 1
ATOM 2374 N N . GLU A 1 321 ? -6.359 23.078 -3.182 1 98.69 321 GLU A N 1
ATOM 2375 C CA . GLU A 1 321 ? -7.48 22.312 -3.732 1 98.69 321 GLU A CA 1
ATOM 2376 C C . GLU A 1 321 ? -8.43 21.859 -2.629 1 98.69 321 GLU A C 1
ATOM 2378 O O . GLU A 1 321 ? -9.648 21.953 -2.775 1 98.69 321 GLU A O 1
ATOM 2383 N N . MET A 1 322 ? -7.863 21.375 -1.609 1 98.81 322 MET A N 1
ATOM 2384 C CA . MET A 1 322 ? -8.656 20.906 -0.475 1 98.81 322 MET A CA 1
ATOM 2385 C C . MET A 1 322 ? -9.461 22.062 0.135 1 98.81 322 MET A C 1
ATOM 2387 O O . MET A 1 322 ? -10.641 21.891 0.443 1 98.81 322 MET A O 1
ATOM 2391 N N . LEU A 1 323 ? -8.852 23.25 0.343 1 98.81 323 LEU A N 1
ATOM 2392 C CA . LEU A 1 323 ? -9.57 24.406 0.866 1 98.81 323 LEU A CA 1
ATOM 2393 C C . LEU A 1 323 ? -10.75 24.75 -0.03 1 98.81 323 LEU A C 1
ATOM 2395 O O . LEU A 1 323 ? -11.859 24.984 0.46 1 98.81 323 LEU A O 1
ATOM 2399 N N . ASP A 1 324 ? -10.516 24.766 -1.32 1 98.75 324 ASP A N 1
ATOM 2400 C CA . ASP A 1 324 ? -11.57 25.078 -2.283 1 98.75 324 ASP A CA 1
ATOM 2401 C C . ASP A 1 324 ? -12.672 24.031 -2.242 1 98.75 324 ASP A C 1
ATOM 2403 O O . ASP A 1 324 ? -13.859 24.359 -2.316 1 98.75 324 ASP A O 1
ATOM 2407 N N . PHE A 1 325 ? -12.305 22.844 -2.131 1 98.69 325 PHE A N 1
ATOM 2408 C CA . PHE A 1 325 ? -13.266 21.75 -2.037 1 98.69 325 PHE A CA 1
ATOM 2409 C C . PHE A 1 325 ? -14.141 21.906 -0.803 1 98.69 325 PHE A C 1
ATOM 2411 O O . PHE A 1 325 ? -15.367 21.766 -0.884 1 98.69 325 PHE A O 1
ATOM 2418 N N . CYS A 1 326 ? -13.523 22.141 0.325 1 98.56 326 CYS A N 1
ATOM 2419 C CA . CYS A 1 326 ? -14.266 22.312 1.569 1 98.56 326 CYS A CA 1
ATOM 2420 C C . CYS A 1 326 ? -15.227 23.5 1.479 1 98.56 326 CYS A C 1
ATOM 2422 O O . CYS A 1 326 ? -16.344 23.422 1.975 1 98.56 326 CYS A O 1
ATOM 2424 N N . ALA A 1 327 ? -14.781 24.547 0.859 1 98.38 327 ALA A N 1
ATOM 2425 C CA . ALA A 1 327 ? -15.648 25.703 0.681 1 98.38 327 ALA A CA 1
ATOM 2426 C C . ALA A 1 327 ? -16.844 25.359 -0.206 1 98.38 327 ALA A C 1
ATOM 2428 O O . ALA A 1 327 ? -17.984 25.656 0.141 1 98.38 327 ALA A O 1
ATOM 2429 N N . LYS A 1 328 ? -16.578 24.75 -1.287 1 97.94 328 LYS A N 1
ATOM 2430 C CA . LYS A 1 328 ? -17.609 24.391 -2.254 1 97.94 328 LYS A CA 1
ATOM 2431 C C . LYS A 1 328 ? -18.672 23.484 -1.618 1 97.94 328 LYS A C 1
ATOM 2433 O O . LYS A 1 328 ? -19.859 23.625 -1.895 1 97.94 328 LYS A O 1
ATOM 2438 N N . HIS A 1 329 ? -18.234 22.625 -0.768 1 97.75 329 HIS A N 1
ATOM 2439 C CA . HIS A 1 329 ? -19.156 21.625 -0.219 1 97.75 329 HIS A CA 1
ATOM 2440 C C . HIS A 1 329 ? -19.562 21.984 1.209 1 97.75 329 HIS A C 1
ATOM 2442 O O . HIS A 1 329 ? -20.203 21.172 1.891 1 97.75 329 HIS A O 1
ATOM 2448 N N . GLN A 1 330 ? -19.062 23.094 1.706 1 96.81 330 GLN A N 1
ATOM 2449 C CA . GLN A 1 330 ? -19.422 23.625 3.018 1 96.81 330 GLN A CA 1
ATOM 2450 C C . GLN A 1 330 ? -19.016 22.656 4.129 1 96.81 330 GLN A C 1
ATOM 2452 O O . GLN A 1 330 ? -19.812 22.359 5.023 1 96.81 330 GLN A O 1
ATOM 2457 N N . ILE A 1 331 ? -17.859 22.156 3.979 1 96.81 331 ILE A N 1
ATOM 2458 C CA . ILE A 1 331 ? -17.328 21.266 4.996 1 96.81 331 ILE A CA 1
ATOM 2459 C C . ILE A 1 331 ? -16.703 22.094 6.125 1 96.81 331 ILE A C 1
ATOM 2461 O O . ILE A 1 331 ? -15.758 22.844 5.91 1 96.81 331 ILE A O 1
ATOM 2465 N N . VAL A 1 332 ? -17.219 21.906 7.316 1 95.56 332 VAL A N 1
ATOM 2466 C CA . VAL A 1 332 ? -16.781 22.641 8.5 1 95.56 332 VAL A CA 1
ATOM 2467 C C . VAL A 1 332 ? -16.344 21.656 9.586 1 95.56 332 VAL A C 1
ATOM 2469 O O . VAL A 1 332 ? -17.094 20.75 9.945 1 95.56 332 VAL A O 1
ATOM 2472 N N . PRO A 1 333 ? -15.109 21.781 10.039 1 95.31 333 PRO A N 1
ATOM 2473 C CA . PRO A 1 333 ? -14.727 20.938 11.172 1 95.31 333 PRO A CA 1
ATOM 2474 C C . PRO A 1 333 ? -15.508 21.266 12.438 1 95.31 333 PRO A C 1
ATOM 2476 O O . PRO A 1 333 ? -16.062 22.359 12.57 1 95.31 333 PRO A O 1
ATOM 2479 N N . GLU A 1 334 ? -15.594 20.25 13.32 1 91.25 334 GLU A N 1
ATOM 2480 C CA . GLU A 1 334 ? -16.047 20.547 14.68 1 91.25 334 GLU A CA 1
ATOM 2481 C C . GLU A 1 334 ? -14.961 21.266 15.469 1 91.25 334 GLU A C 1
ATOM 2483 O O . GLU A 1 334 ? -13.844 20.766 15.602 1 91.25 334 GLU A O 1
ATOM 2488 N N . TYR A 1 335 ? -15.383 22.484 15.961 1 94.94 335 TYR A N 1
ATOM 2489 C CA . TYR A 1 335 ? -14.344 23.25 16.641 1 94.94 335 TYR A CA 1
ATOM 2490 C C . TYR A 1 335 ? -14.938 24.141 17.719 1 94.94 335 TYR A C 1
ATOM 2492 O O . TYR A 1 335 ? -16.156 24.328 17.781 1 94.94 335 TYR A O 1
ATOM 2500 N N . ARG A 1 336 ? -14.102 24.594 18.547 1 95.81 336 ARG A N 1
ATOM 2501 C CA . ARG A 1 336 ? -14.445 25.625 19.516 1 95.81 336 ARG A CA 1
ATOM 2502 C C . ARG A 1 336 ? -13.297 26.625 19.688 1 95.81 336 ARG A C 1
ATOM 2504 O O . ARG A 1 336 ? -12.125 26.234 19.703 1 95.81 336 ARG A O 1
ATOM 2511 N N . VAL A 1 337 ? -13.68 27.875 19.797 1 98.19 337 VAL A N 1
ATOM 2512 C CA . VAL A 1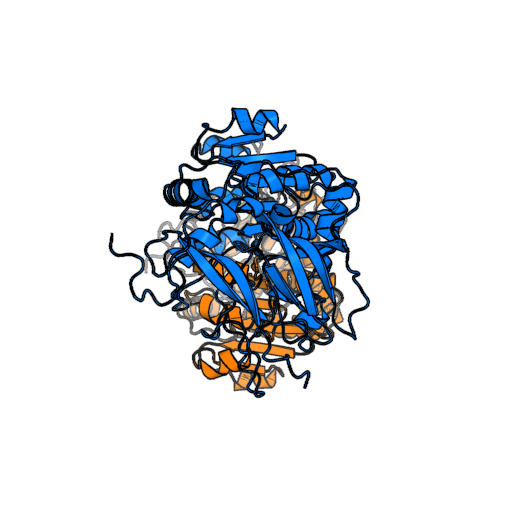 337 ? -12.688 28.938 20 1 98.19 337 VAL A CA 1
ATOM 2513 C C . VAL A 1 337 ? -12.414 29.109 21.484 1 98.19 337 VAL A C 1
ATOM 2515 O O . VAL A 1 337 ? -13.336 29.109 22.297 1 98.19 337 VAL A O 1
ATOM 2518 N N . ILE A 1 338 ? -11.156 29.234 21.797 1 97.94 338 ILE A N 1
ATOM 2519 C CA . ILE A 1 338 ? -10.789 29.422 23.188 1 97.94 338 ILE A CA 1
ATOM 2520 C C . ILE A 1 338 ? -9.914 30.656 23.344 1 97.94 338 ILE A C 1
ATOM 2522 O O . ILE A 1 338 ? -9.305 31.125 22.375 1 97.94 338 ILE A O 1
ATOM 2526 N N . ASP A 1 339 ? -9.891 31.125 24.594 1 98.25 339 ASP A N 1
ATOM 2527 C CA . ASP A 1 339 ? -8.922 32.156 24.938 1 98.25 339 ASP A CA 1
ATOM 2528 C C . ASP A 1 339 ? -7.531 31.578 25.141 1 98.25 339 ASP A C 1
ATOM 2530 O O . ASP A 1 339 ? -7.391 30.406 25.516 1 98.25 339 ASP A O 1
ATOM 2534 N N . ALA A 1 340 ? -6.543 32.438 24.891 1 98.12 340 ALA A N 1
ATOM 2535 C CA . ALA A 1 340 ? -5.156 32 25.062 1 98.12 340 ALA A CA 1
ATOM 2536 C C . ALA A 1 340 ? -4.91 31.484 26.469 1 98.12 340 ALA A C 1
ATOM 2538 O O . ALA A 1 340 ? -4.113 30.562 26.672 1 98.12 340 ALA A O 1
ATOM 2539 N N . LYS A 1 341 ? -5.594 32.031 27.469 1 97.12 341 LYS A N 1
ATOM 2540 C CA . LYS A 1 341 ? -5.398 31.625 28.859 1 97.12 341 LYS A CA 1
ATOM 2541 C C . LYS A 1 341 ? -5.84 30.188 29.094 1 97.12 341 LYS A C 1
ATOM 2543 O O . LYS A 1 341 ? -5.453 29.562 30.094 1 97.12 341 LYS A O 1
ATOM 2548 N N . GLU A 1 342 ? -6.652 29.672 28.188 1 97.19 342 GLU A N 1
ATOM 2549 C CA . GLU A 1 342 ? -7.184 28.312 28.328 1 97.19 342 GLU A CA 1
ATOM 2550 C C . GLU A 1 342 ? -6.293 27.297 27.609 1 97.19 342 GLU A C 1
ATOM 2552 O O . GLU A 1 342 ? -6.523 26.094 27.719 1 97.19 342 GLU A O 1
ATOM 2557 N N . ALA A 1 343 ? -5.285 27.766 26.922 1 96.56 343 ALA A N 1
ATOM 2558 C CA . ALA A 1 343 ? -4.48 26.891 26.062 1 96.56 343 ALA A CA 1
ATOM 2559 C C . ALA A 1 343 ? -3.742 25.844 26.891 1 96.56 343 ALA A C 1
ATOM 2561 O O . ALA A 1 343 ? -3.646 24.688 26.484 1 96.56 343 ALA A O 1
ATOM 2562 N N . ASN A 1 344 ? -3.277 26.188 28.062 1 95.06 344 ASN A N 1
ATOM 2563 C CA . ASN A 1 344 ? -2.568 25.25 28.922 1 95.06 344 ASN A CA 1
ATOM 2564 C C . ASN A 1 344 ? -3.48 24.109 29.391 1 95.06 344 ASN A C 1
ATOM 2566 O O . ASN A 1 344 ? -3.068 22.953 29.406 1 95.06 344 ASN A O 1
ATOM 2570 N N . GLN A 1 345 ? -4.566 24.484 29.766 1 94.31 345 GLN A N 1
ATOM 2571 C CA . GLN A 1 345 ? -5.531 23.484 30.188 1 94.31 345 GLN A CA 1
ATOM 2572 C C . GLN A 1 345 ? -5.891 22.547 29.031 1 94.31 345 GLN A C 1
ATOM 2574 O O . GLN A 1 345 ? -6.016 21.328 29.234 1 94.31 345 GLN A O 1
ATOM 2579 N N . GLN A 1 346 ? -6.051 23.125 27.906 1 93.69 346 GLN A N 1
ATOM 2580 C CA . GLN A 1 346 ? -6.363 22.297 26.75 1 93.69 346 GLN A CA 1
ATOM 2581 C C . GLN A 1 346 ? -5.203 21.375 26.391 1 93.69 346 GLN A C 1
ATOM 2583 O O . GLN A 1 346 ? -5.418 20.219 26.016 1 93.69 346 GLN A O 1
ATOM 2588 N N . PHE A 1 347 ? -3.986 21.828 26.453 1 91.69 347 PHE A N 1
ATOM 2589 C CA . PHE A 1 347 ? -2.809 21 26.25 1 91.69 347 PHE A CA 1
ATOM 2590 C C . PHE A 1 347 ? -2.838 19.781 27.156 1 91.69 347 PHE A C 1
ATOM 2592 O O . PHE A 1 347 ? -2.619 18.656 26.703 1 91.69 347 PHE A O 1
ATOM 2599 N N . LYS A 1 348 ? -3.117 19.984 28.406 1 89.94 348 LYS A N 1
ATOM 2600 C CA . LYS A 1 348 ? -3.166 18.906 29.391 1 89.94 348 LYS A CA 1
ATOM 2601 C C . LYS A 1 348 ? -4.254 17.891 29.047 1 89.94 348 LYS A C 1
ATOM 2603 O O . LYS A 1 348 ? -4.035 16.688 29.141 1 89.94 348 LYS A O 1
ATOM 2608 N N . ALA A 1 349 ? -5.332 18.453 28.656 1 89.62 349 ALA A N 1
ATOM 2609 C CA . ALA A 1 349 ? -6.438 17.578 28.281 1 89.62 349 ALA A CA 1
ATOM 2610 C C . ALA A 1 349 ? -6.07 16.703 27.078 1 89.62 349 ALA A C 1
ATOM 2612 O O . ALA A 1 349 ? -6.395 15.508 27.062 1 89.62 349 ALA A O 1
ATOM 2613 N N . MET A 1 350 ? -5.422 17.266 26.125 1 86.81 350 MET A N 1
ATOM 2614 C CA . MET A 1 350 ? -5.004 16.531 24.922 1 86.81 350 MET A CA 1
ATOM 2615 C C . MET A 1 350 ? -3.988 15.453 25.281 1 86.81 350 MET A C 1
ATOM 2617 O O . MET A 1 350 ? -4.105 14.32 24.828 1 86.81 350 MET A O 1
ATOM 2621 N N . MET A 1 351 ? -3.092 15.695 26.062 1 84 351 MET A N 1
ATOM 2622 C CA . MET A 1 351 ? -2.025 14.773 26.438 1 84 351 MET A CA 1
ATOM 2623 C C . MET A 1 351 ? -2.57 13.617 27.266 1 84 351 MET A C 1
ATOM 2625 O O . MET A 1 351 ? -2.068 12.492 27.172 1 84 351 MET A O 1
ATOM 2629 N N . ASN A 1 352 ? -3.637 13.961 27.984 1 83.69 352 ASN A N 1
ATOM 2630 C CA . ASN A 1 352 ? -4.215 12.938 28.859 1 83.69 352 ASN A CA 1
ATOM 2631 C C . ASN A 1 352 ? -5.324 12.164 28.156 1 83.69 352 ASN A C 1
ATOM 2633 O O . ASN A 1 352 ? -5.984 11.32 28.766 1 83.69 352 ASN A O 1
ATOM 2637 N N . GLY A 1 353 ? -5.5 12.508 26.953 1 77.88 353 GLY A N 1
ATOM 2638 C CA . GLY A 1 353 ? -6.543 11.828 26.203 1 77.88 353 GLY A CA 1
ATOM 2639 C C . GLY A 1 353 ? -7.945 12.211 26.641 1 77.88 353 GLY A C 1
ATOM 2640 O O . GLY A 1 353 ? -8.875 11.414 26.516 1 77.88 353 GLY A O 1
ATOM 2641 N N . GLU A 1 354 ? -8.094 13.32 27.172 1 75.38 354 GLU A N 1
ATOM 2642 C CA . GLU A 1 354 ? -9.367 13.781 27.719 1 75.38 354 GLU A CA 1
ATOM 2643 C C . GLU A 1 354 ? -10.031 14.805 26.797 1 75.38 354 GLU A C 1
ATOM 2645 O O . GLU A 1 354 ? -11.133 15.281 27.078 1 75.38 354 GLU A O 1
ATOM 2650 N N . SER A 1 355 ? -9.281 15.008 25.766 1 71.69 355 SER A N 1
ATOM 2651 C CA . SER A 1 355 ? -9.828 16 24.859 1 71.69 355 SER A CA 1
ATOM 2652 C C . SER A 1 355 ? -11.055 15.477 24.125 1 71.69 355 SER A C 1
ATOM 2654 O O . SER A 1 355 ? -11.172 14.273 23.891 1 71.69 355 SER A O 1
ATOM 2656 N N . LEU A 1 356 ? -11.938 16.406 23.859 1 65.5 356 LEU A N 1
ATOM 2657 C CA . LEU A 1 356 ? -13.125 16.094 23.078 1 65.5 356 LEU A CA 1
ATOM 2658 C C . LEU A 1 356 ? -12.766 15.898 21.609 1 65.5 356 LEU A C 1
ATOM 2660 O O . LEU A 1 356 ? -11.625 16.125 21.203 1 65.5 356 LEU A O 1
ATOM 2664 N N . ALA A 1 357 ? -13.773 15.508 20.891 1 72.75 357 ALA A N 1
ATOM 2665 C CA . ALA A 1 357 ? -13.586 15.25 19.469 1 72.75 357 ALA A CA 1
ATOM 2666 C C . ALA A 1 357 ? -13.5 16.547 18.688 1 72.75 357 ALA A C 1
ATOM 2668 O O . ALA A 1 357 ? -13.023 16.562 17.547 1 72.75 357 ALA A O 1
ATOM 2669 N N . ASP A 1 358 ? -13.812 17.609 19.391 1 84.12 358 ASP A N 1
ATOM 2670 C CA . ASP A 1 358 ? -13.742 18.875 18.688 1 84.12 358 ASP A CA 1
ATOM 2671 C C . ASP A 1 358 ? -12.32 19.438 18.719 1 84.12 358 ASP A C 1
ATOM 2673 O O . ASP A 1 358 ? -11.539 19.125 19.625 1 84.12 358 ASP A O 1
ATOM 2677 N N . ARG A 1 359 ? -12.039 20.234 17.766 1 91.5 359 ARG A N 1
ATOM 2678 C CA . ARG A 1 359 ? -10.75 20.906 17.672 1 91.5 359 ARG A CA 1
ATOM 2679 C C . ARG A 1 359 ? -10.789 22.281 18.344 1 91.5 359 ARG A C 1
ATOM 2681 O O . ARG A 1 359 ? -11.766 23.016 18.188 1 91.5 359 ARG A O 1
ATOM 2688 N N . CYS A 1 360 ? -9.781 22.609 19.078 1 95.94 360 CYS A N 1
ATOM 2689 C CA . CYS A 1 360 ? -9.711 23.906 19.719 1 95.94 360 CYS A CA 1
ATOM 2690 C C . CYS A 1 360 ? -8.922 24.891 18.859 1 95.94 360 CYS A C 1
ATOM 2692 O O . CYS A 1 360 ? -7.91 24.531 18.266 1 95.94 360 CYS A O 1
ATOM 2694 N N . VAL A 1 361 ? -9.422 26.125 18.891 1 98.38 361 VAL A N 1
ATOM 2695 C CA . VAL A 1 361 ? -8.797 27.219 18.156 1 98.38 361 VAL A CA 1
ATOM 2696 C C . VAL A 1 361 ? -8.523 28.391 19.094 1 98.38 361 VAL A C 1
ATOM 2698 O O . VAL A 1 361 ? -9.438 28.906 19.734 1 98.38 361 VAL A O 1
ATOM 2701 N N . ILE A 1 362 ? -7.301 28.828 19.141 1 98.69 362 ILE A N 1
ATOM 2702 C CA . ILE A 1 362 ? -6.934 29.953 19.984 1 98.69 362 ILE A CA 1
ATOM 2703 C C . ILE A 1 362 ? -7.273 31.266 19.297 1 98.69 362 ILE A C 1
ATOM 2705 O O . ILE A 1 362 ? -6.871 31.5 18.141 1 98.69 362 ILE A O 1
ATOM 2709 N N . ASP A 1 363 ? -8.07 32.062 19.984 1 98.81 363 ASP A N 1
ATOM 2710 C CA . ASP A 1 363 ? -8.195 33.469 19.578 1 98.81 363 ASP A CA 1
ATOM 2711 C C . ASP A 1 363 ? -6.93 34.25 19.906 1 98.81 363 ASP A C 1
ATOM 2713 O O . ASP A 1 363 ? -6.715 34.625 21.062 1 98.81 363 ASP A O 1
ATOM 2717 N N . ILE A 1 364 ? -6.199 34.562 18.953 1 98.75 364 ILE A N 1
ATOM 2718 C CA . ILE A 1 364 ? -4.844 35.062 19.141 1 98.75 364 ILE A CA 1
ATOM 2719 C C . ILE A 1 364 ? -4.902 36.469 19.719 1 98.75 364 ILE A C 1
ATOM 2721 O O . ILE A 1 364 ? -3.969 36.906 20.406 1 98.75 364 ILE A O 1
ATOM 2725 N N . SER A 1 365 ? -5.941 37.188 19.516 1 98.31 365 SER A N 1
ATOM 2726 C CA . SER A 1 365 ? -6.082 38.531 20.047 1 98.31 365 SER A CA 1
ATOM 2727 C C . SER A 1 365 ? -6.062 38.531 21.578 1 98.31 365 SER A C 1
ATOM 2729 O O . SER A 1 365 ? -5.852 39.562 22.203 1 98.31 365 SER A O 1
ATOM 2731 N N . THR A 1 366 ? -6.273 37.375 22.156 1 98.44 366 THR A N 1
ATOM 2732 C CA . THR A 1 366 ? -6.379 37.312 23.609 1 98.44 366 THR A CA 1
ATOM 2733 C C . THR A 1 366 ? -5.008 37.062 24.25 1 98.44 366 THR A C 1
ATOM 2735 O O . THR A 1 366 ? -4.875 37.062 25.469 1 98.44 366 THR A O 1
ATOM 2738 N N . LEU A 1 367 ? -4.008 36.969 23.453 1 97.94 367 LEU A N 1
ATOM 2739 C CA . LEU A 1 367 ? -2.654 36.875 24 1 97.94 367 LEU A CA 1
ATOM 2740 C C . LEU A 1 367 ? -2.303 38.094 24.812 1 97.94 367 LEU A C 1
ATOM 2742 O O . LEU A 1 367 ? -1.55 38.031 25.781 1 97.94 367 LEU A O 1
ATOM 2746 N N . LYS A 1 368 ? -2.828 39.188 24.469 1 95.94 368 LYS A N 1
ATOM 2747 C CA . LYS A 1 368 ? -2.521 40.469 25.094 1 95.94 368 LYS A CA 1
ATOM 2748 C C . LYS A 1 368 ? -2.982 40.469 26.562 1 95.94 368 LYS A C 1
ATOM 2750 O O . LYS A 1 368 ? -2.557 41.312 27.344 1 95.94 368 LYS A O 1
ATOM 2755 N N . ASN A 1 369 ? -3.877 39.562 26.844 1 96.38 369 ASN A N 1
ATOM 2756 C CA . ASN A 1 369 ? -4.43 39.531 28.203 1 96.38 369 ASN A CA 1
ATOM 2757 C C . ASN A 1 369 ? -3.533 38.719 29.141 1 96.38 369 ASN A C 1
ATOM 2759 O O . ASN A 1 369 ? -3.807 38.625 30.328 1 96.38 369 ASN A O 1
ATOM 2763 N N . LEU A 1 370 ? -2.455 38.156 28.625 1 96.12 370 LEU A N 1
ATOM 2764 C CA . LEU A 1 370 ? -1.58 37.312 29.422 1 96.12 370 LEU A CA 1
ATOM 2765 C C . LEU A 1 370 ? -0.366 38.094 29.906 1 96.12 370 LEU A C 1
ATOM 2767 O O . LEU A 1 370 ? 0.041 39.094 29.281 1 96.12 370 LEU A O 1
ATOM 2771 N N . GLU A 1 371 ? 0.132 37.594 31.078 1 94.38 371 GLU A N 1
ATOM 2772 C CA . GLU A 1 371 ? 1.398 38.156 31.562 1 94.38 371 GLU A CA 1
ATOM 2773 C C . GLU A 1 371 ? 2.562 37.688 30.688 1 94.38 371 GLU A C 1
ATOM 2775 O O . GLU A 1 371 ? 2.689 36.5 30.391 1 94.38 371 GLU A O 1
ATOM 2780 N N . VAL A 1 372 ? 3.332 38.656 30.312 1 94.12 372 VAL A N 1
ATOM 2781 C CA . VAL A 1 372 ? 4.469 38.344 29.453 1 94.12 372 VAL A CA 1
ATOM 2782 C C . VAL A 1 372 ? 5.695 38.031 30.312 1 94.12 372 VAL A C 1
ATOM 2784 O O . VAL A 1 372 ? 6.062 38.781 31.203 1 94.12 372 VAL A O 1
ATOM 2787 N N . VAL A 1 373 ? 6.238 36.875 30 1 90.75 373 VAL A N 1
ATOM 2788 C CA . VAL A 1 373 ? 7.434 36.5 30.734 1 90.75 373 VAL A CA 1
ATOM 2789 C C . VAL A 1 373 ? 8.68 36.844 29.922 1 90.75 373 VAL A C 1
ATOM 2791 O O . VAL A 1 373 ? 8.609 36.969 28.703 1 90.75 373 VAL A O 1
ATOM 2794 N N . ASP A 1 374 ? 9.844 37.031 30.688 1 79.06 374 ASP A N 1
ATOM 2795 C CA . ASP A 1 374 ? 11.117 37.344 30.031 1 79.06 374 ASP A CA 1
ATOM 2796 C C . ASP A 1 374 ? 11.648 36.094 29.297 1 79.06 374 ASP A C 1
ATOM 2798 O O . ASP A 1 374 ? 11.734 35 29.891 1 79.06 374 ASP A O 1
ATOM 2802 N N . SER A 1 375 ? 11.883 36.219 28.016 1 64.94 375 SER A N 1
ATOM 2803 C CA . SER A 1 375 ? 12.297 35.125 27.141 1 64.94 375 SER A CA 1
ATOM 2804 C C . SER A 1 375 ? 13.641 34.562 27.578 1 64.94 375 SER A C 1
ATOM 2806 O O . SER A 1 375 ? 14 33.438 27.203 1 64.94 375 SER A O 1
ATOM 2808 N N . LYS A 1 376 ? 14.57 35.25 28.156 1 60.41 376 LYS A N 1
ATOM 2809 C CA . LYS A 1 376 ? 15.883 34.812 28.625 1 60.41 376 LYS A CA 1
ATOM 2810 C C . LYS A 1 376 ? 15.758 33.906 29.828 1 60.41 376 LYS A C 1
ATOM 2812 O O . LYS A 1 376 ? 16.766 33.531 30.438 1 60.41 376 LYS A O 1
ATOM 2817 N N . LEU A 1 377 ? 14.547 33.562 30.141 1 50.22 377 LEU A N 1
ATOM 2818 C CA . LEU A 1 377 ? 14.398 32.688 31.297 1 50.22 377 LEU A CA 1
ATOM 2819 C C . LEU A 1 377 ? 14.805 31.266 30.938 1 50.22 377 LEU A C 1
ATOM 2821 O O . LEU A 1 377 ? 14.234 30.656 30.016 1 50.22 377 LEU A O 1
ATOM 2825 N N . GLU A 1 378 ? 16.031 30.984 31.172 1 48.22 378 GLU A N 1
ATOM 2826 C CA . GLU A 1 378 ? 16.641 29.688 30.859 1 48.22 378 GLU A CA 1
ATOM 2827 C C . GLU A 1 378 ? 15.656 28.547 31.078 1 48.22 378 GLU A C 1
ATOM 2829 O O . GLU A 1 378 ? 15.586 27.609 30.281 1 48.22 378 GLU A O 1
ATOM 2834 N N . ASN A 1 379 ? 15.242 28.453 32.469 1 48.53 379 ASN A N 1
ATOM 2835 C CA . ASN A 1 379 ? 14.5 27.281 32.938 1 48.53 379 ASN A CA 1
ATOM 2836 C C . ASN A 1 379 ? 13.016 27.594 33.094 1 48.53 379 ASN A C 1
ATOM 2838 O O . ASN A 1 379 ? 12.289 26.875 33.75 1 48.53 379 ASN A O 1
ATOM 2842 N N . GLY A 1 380 ? 12.453 28.469 32.188 1 44.34 380 GLY A N 1
ATOM 2843 C CA . GLY A 1 380 ? 11.062 28.828 32.406 1 44.34 380 GLY A CA 1
ATOM 2844 C C . GLY A 1 380 ? 10.828 29.516 33.719 1 44.34 380 GLY A C 1
ATOM 2845 O O . GLY A 1 380 ? 11.75 29.641 34.531 1 44.34 380 GLY A O 1
ATOM 2846 N N . PRO A 1 381 ? 9.781 30.359 33.969 1 34.88 381 PRO A N 1
ATOM 2847 C CA . PRO A 1 381 ? 9.594 30.953 35.281 1 34.88 381 PRO A CA 1
ATOM 2848 C C . PRO A 1 381 ? 9.664 29.922 36.406 1 34.88 381 PRO A C 1
ATOM 2850 O O . PRO A 1 381 ? 9.328 28.75 36.219 1 34.88 381 PRO A O 1
ATOM 2853 N N . ALA A 1 382 ? 10.539 30.203 37.406 1 35.97 382 ALA A N 1
ATOM 2854 C CA . ALA A 1 382 ? 10.586 29.391 38.625 1 35.97 382 ALA A CA 1
ATOM 2855 C C . ALA A 1 382 ? 9.18 29.062 39.125 1 35.97 382 ALA A C 1
ATOM 2857 O O . ALA A 1 382 ? 8.336 29.953 39.25 1 35.97 382 ALA A O 1
ATOM 2858 N N . GLN A 1 383 ? 8.766 27.766 38.875 1 28.02 383 GLN A N 1
ATOM 2859 C CA . GLN A 1 383 ? 7.574 27.469 39.656 1 28.02 383 GLN A CA 1
ATOM 2860 C C . GLN A 1 383 ? 7.75 27.906 41.125 1 28.02 383 GLN A C 1
ATOM 2862 O O . GLN A 1 383 ? 8.773 27.609 41.75 1 28.02 383 GLN A O 1
ATOM 2867 N N . MET B 1 1 ? -26.422 -30 -12.141 1 23.88 1 MET B N 1
ATOM 2868 C CA . MET B 1 1 ? -25.688 -30.828 -11.195 1 23.88 1 MET B CA 1
ATOM 2869 C C . MET B 1 1 ? -24.859 -31.875 -11.93 1 23.88 1 MET B C 1
ATOM 2871 O O . MET B 1 1 ? -25.406 -32.844 -12.453 1 23.88 1 MET B O 1
ATOM 2875 N N . ALA B 1 2 ? -23.922 -31.312 -12.672 1 32.25 2 ALA B N 1
ATOM 2876 C CA . ALA B 1 2 ? -23.234 -32.25 -13.578 1 32.25 2 ALA B CA 1
ATOM 2877 C C . ALA B 1 2 ? -22.734 -33.469 -12.828 1 32.25 2 ALA B C 1
ATOM 2879 O O . ALA B 1 2 ? -22.047 -33.344 -11.805 1 32.25 2 ALA B O 1
ATOM 2880 N N . THR B 1 3 ? -23.359 -34.531 -12.938 1 30.47 3 THR B N 1
ATOM 2881 C CA . THR B 1 3 ? -22.984 -35.812 -12.414 1 30.47 3 THR B CA 1
ATOM 2882 C C . THR B 1 3 ? -21.531 -36.156 -12.734 1 30.47 3 THR B C 1
ATOM 2884 O O . THR B 1 3 ? -21.156 -36.219 -13.906 1 30.47 3 THR B O 1
ATOM 2887 N N . LEU B 1 4 ? -20.594 -35.531 -12.047 1 38.5 4 LEU B N 1
ATOM 2888 C CA . LEU B 1 4 ? -19.219 -36 -12.25 1 38.5 4 LEU B CA 1
ATOM 2889 C C . LEU B 1 4 ? -19.156 -37.5 -12.367 1 38.5 4 LEU B C 1
ATOM 2891 O O . LEU B 1 4 ? -19.703 -38.219 -11.523 1 38.5 4 LEU B O 1
ATOM 2895 N N . SER B 1 5 ? -19.25 -38.031 -13.492 1 41.44 5 SER B N 1
ATOM 2896 C CA . SER B 1 5 ? -19.078 -39.469 -13.688 1 41.44 5 SER B CA 1
ATOM 2897 C C . SER B 1 5 ? -18.016 -40.031 -12.742 1 41.44 5 SER B C 1
ATOM 2899 O O . SER B 1 5 ? -16.969 -39.406 -12.539 1 41.44 5 SER B O 1
ATOM 2901 N N . ASN B 1 6 ? -18.406 -40.781 -11.641 1 51.78 6 ASN B N 1
ATOM 2902 C CA . ASN B 1 6 ? -17.656 -41.562 -10.664 1 51.78 6 ASN B CA 1
ATOM 2903 C C . ASN B 1 6 ? -16.562 -42.406 -11.336 1 51.78 6 ASN B C 1
ATOM 2905 O O . ASN B 1 6 ? -15.844 -43.125 -10.664 1 51.78 6 ASN B O 1
ATOM 2909 N N . ALA B 1 7 ? -16.578 -42.281 -12.664 1 53.78 7 ALA B N 1
ATOM 2910 C CA . ALA B 1 7 ? -15.586 -43.125 -13.305 1 53.78 7 ALA B CA 1
ATOM 2911 C C . ALA B 1 7 ? -14.195 -42.469 -13.242 1 53.78 7 ALA B C 1
ATOM 2913 O O . ALA B 1 7 ? -14.062 -41.25 -13.352 1 53.78 7 ALA B O 1
ATOM 2914 N N . THR B 1 8 ? -13.266 -43.312 -12.695 1 73.12 8 THR B N 1
ATOM 2915 C CA . THR B 1 8 ? -11.898 -42.844 -12.578 1 73.12 8 THR B CA 1
ATOM 2916 C C . THR B 1 8 ? -10.969 -43.594 -13.516 1 73.12 8 THR B C 1
ATOM 2918 O O . THR B 1 8 ? -11.312 -44.688 -13.992 1 73.12 8 THR B O 1
ATOM 2921 N N . LYS B 1 9 ? -9.984 -42.875 -13.984 1 77.75 9 LYS B N 1
ATOM 2922 C CA . LYS B 1 9 ? -8.844 -43.469 -14.672 1 77.75 9 LYS B CA 1
ATOM 2923 C C . LYS B 1 9 ? -7.582 -43.375 -13.82 1 77.75 9 LYS B C 1
ATOM 2925 O O . LYS B 1 9 ? -7.422 -42.469 -13.023 1 77.75 9 LYS B O 1
ATOM 2930 N N . ASN B 1 10 ? -6.781 -44.438 -14.039 1 87.81 10 ASN B N 1
ATOM 2931 C CA . ASN B 1 10 ? -5.555 -44.469 -13.242 1 87.81 10 ASN B CA 1
ATOM 2932 C C . ASN B 1 10 ? -4.449 -43.656 -13.898 1 87.81 10 ASN B C 1
ATOM 2934 O O . ASN B 1 10 ? -4.34 -43.594 -15.125 1 87.81 10 ASN B O 1
ATOM 2938 N N . ALA B 1 11 ? -3.736 -42.969 -13.078 1 93.75 11 ALA B N 1
ATOM 2939 C CA . ALA B 1 11 ? -2.562 -42.188 -13.508 1 93.75 11 ALA B CA 1
ATOM 2940 C C . ALA B 1 11 ? -1.376 -42.469 -12.586 1 93.75 11 ALA B C 1
ATOM 2942 O O . ALA B 1 11 ? -1.547 -42.625 -11.375 1 93.75 11 ALA B O 1
ATOM 2943 N N . LEU B 1 12 ? -0.209 -42.531 -13.203 1 96.5 12 LEU B N 1
ATOM 2944 C CA . LEU B 1 12 ? 0.999 -42.594 -12.383 1 96.5 12 LEU B CA 1
ATOM 2945 C C . LEU B 1 12 ? 1.313 -41.188 -11.812 1 96.5 12 LEU B C 1
ATOM 2947 O O . LEU B 1 12 ? 1.177 -40.188 -12.508 1 96.5 12 LEU B O 1
ATOM 2951 N N . ALA B 1 13 ? 1.725 -41.25 -10.578 1 97.06 13 ALA B N 1
ATOM 2952 C CA . ALA B 1 13 ? 2.033 -40 -9.914 1 97.06 13 ALA B CA 1
ATOM 2953 C C . ALA B 1 13 ? 3.291 -40.094 -9.055 1 97.06 13 ALA B C 1
ATOM 2955 O O . ALA B 1 13 ? 3.713 -41.219 -8.719 1 97.06 13 ALA B O 1
ATOM 2956 N N . LEU B 1 14 ? 3.893 -39.031 -8.875 1 97 14 LEU B N 1
ATOM 2957 C CA . LEU B 1 14 ? 4.992 -38.844 -7.93 1 97 14 LEU B CA 1
ATOM 2958 C C . LEU B 1 14 ? 4.57 -38 -6.746 1 97 14 LEU B C 1
ATOM 2960 O O . LEU B 1 14 ? 4.082 -36.875 -6.93 1 97 14 LEU B O 1
ATOM 2964 N N . GLY B 1 15 ? 4.633 -38.531 -5.559 1 94.94 15 GLY B N 1
ATOM 2965 C CA . GLY B 1 15 ? 4.168 -37.75 -4.414 1 94.94 15 GLY B CA 1
ATOM 2966 C C . GLY B 1 15 ? 4.656 -38.312 -3.088 1 94.94 15 GLY B C 1
ATOM 2967 O O . GLY B 1 15 ? 5.543 -39.188 -3.059 1 94.94 15 GLY B O 1
ATOM 2968 N N . SER B 1 16 ? 4.207 -37.688 -2.066 1 92.69 16 SER B N 1
ATOM 2969 C CA . SER B 1 16 ? 4.625 -38.031 -0.711 1 92.69 16 SER B CA 1
ATOM 2970 C C . SER B 1 16 ? 3.49 -38.688 0.071 1 92.69 16 SER B C 1
ATOM 2972 O O . SER B 1 16 ? 2.316 -38.406 -0.185 1 92.69 16 SER B O 1
ATOM 2974 N N . PHE B 1 17 ? 3.908 -39.469 1.096 1 89.69 17 PHE B N 1
ATOM 2975 C CA . PHE B 1 17 ? 2.936 -40.188 1.9 1 89.69 17 PHE B CA 1
ATOM 2976 C C . PHE B 1 17 ? 2.885 -39.625 3.32 1 89.69 17 PHE B C 1
ATOM 2978 O O . PHE B 1 17 ? 2.047 -40.062 4.125 1 89.69 17 PHE B O 1
ATOM 2985 N N . ASP B 1 18 ? 3.787 -38.781 3.602 1 86.75 18 ASP B N 1
ATOM 2986 C CA . ASP B 1 18 ? 3.873 -38.156 4.922 1 86.75 18 ASP B CA 1
ATOM 2987 C C . ASP B 1 18 ? 4.598 -36.812 4.852 1 86.75 18 ASP B C 1
ATOM 2989 O O . ASP B 1 18 ? 4.727 -36.219 3.777 1 86.75 18 ASP B O 1
ATOM 2993 N N . THR B 1 19 ? 4.992 -36.344 6.031 1 84.25 19 THR B N 1
ATOM 2994 C CA . THR B 1 19 ? 5.543 -35 6.117 1 84.25 19 THR B CA 1
ATOM 2995 C C . THR B 1 19 ? 7.059 -35.031 5.926 1 84.25 19 THR B C 1
ATOM 2997 O O . THR B 1 19 ? 7.746 -34.062 6.293 1 84.25 19 THR B O 1
ATOM 3000 N N . LYS B 1 20 ? 7.605 -36 5.363 1 80.5 20 LYS B N 1
ATOM 3001 C CA . LYS B 1 20 ? 9.062 -36.125 5.297 1 80.5 20 LYS B CA 1
ATOM 3002 C C . LYS B 1 20 ? 9.586 -35.656 3.945 1 80.5 20 LYS B C 1
ATOM 3004 O O . LYS B 1 20 ? 10.789 -35.75 3.68 1 80.5 20 LYS B O 1
ATOM 3009 N N . ALA B 1 21 ? 8.789 -35.281 3.078 1 79.69 21 ALA B N 1
ATOM 3010 C CA . ALA B 1 21 ? 9.125 -34.688 1.784 1 79.69 21 ALA B CA 1
ATOM 3011 C C . ALA B 1 21 ? 9.883 -35.688 0.907 1 79.69 21 ALA B C 1
ATOM 3013 O O . ALA B 1 21 ? 10.812 -35.281 0.195 1 79.69 21 ALA B O 1
ATOM 3014 N N . GLU B 1 22 ? 9.57 -36.875 1.068 1 89.62 22 GLU B N 1
ATOM 3015 C CA . GLU B 1 22 ? 10.094 -37.906 0.158 1 89.62 22 GLU B CA 1
ATOM 3016 C C . GLU B 1 22 ? 9.055 -38.281 -0.892 1 89.62 22 GLU B C 1
ATOM 3018 O O . GLU B 1 22 ? 7.887 -38.5 -0.567 1 89.62 22 GLU B O 1
ATOM 3023 N N . LEU B 1 23 ? 9.578 -38.406 -2.133 1 95.06 23 LEU B N 1
ATOM 3024 C CA . LEU B 1 23 ? 8.664 -38.656 -3.24 1 95.06 23 LEU B CA 1
ATOM 3025 C C . LEU B 1 23 ? 8.734 -40.125 -3.664 1 95.06 23 LEU B C 1
ATOM 3027 O O . LEU B 1 23 ? 9.82 -40.688 -3.779 1 95.06 23 LEU B O 1
ATOM 3031 N N . TYR B 1 24 ? 7.555 -40.625 -3.877 1 94.69 24 TYR B N 1
ATOM 3032 C CA . TYR B 1 24 ? 7.398 -42 -4.371 1 94.69 24 TYR B CA 1
ATOM 3033 C C . TYR B 1 24 ? 6.449 -42.031 -5.559 1 94.69 24 TYR B C 1
ATOM 3035 O O . TYR B 1 24 ? 5.543 -41.219 -5.672 1 94.69 24 TYR B O 1
ATOM 3043 N N . CYS B 1 25 ? 6.777 -43 -6.383 1 96.12 25 CYS B N 1
ATOM 3044 C CA . CYS B 1 25 ? 5.871 -43.219 -7.504 1 96.12 25 CYS B CA 1
ATOM 3045 C C . CYS B 1 25 ? 4.719 -44.125 -7.098 1 96.12 25 CYS B C 1
ATOM 3047 O O . CYS B 1 25 ? 4.93 -45.188 -6.473 1 96.12 25 CYS B O 1
ATOM 3049 N N . PHE B 1 26 ? 3.506 -43.719 -7.379 1 93.25 26 PHE B N 1
ATOM 3050 C CA . PHE B 1 26 ? 2.311 -44.5 -7.043 1 93.25 26 PHE B CA 1
ATOM 3051 C C . PHE B 1 26 ? 1.176 -44.156 -8.016 1 93.25 26 PHE B C 1
ATOM 3053 O O . PHE B 1 26 ? 1.317 -43.312 -8.883 1 93.25 26 PHE B O 1
ATOM 3060 N N . GLU B 1 27 ? 0.134 -44.938 -7.883 1 92.25 27 GLU B N 1
ATOM 3061 C CA . GLU B 1 27 ? -1.015 -44.719 -8.758 1 92.25 27 GLU B CA 1
ATOM 3062 C C . GLU B 1 27 ? -2.084 -43.875 -8.055 1 92.25 27 GLU B C 1
ATOM 3064 O O . GLU B 1 27 ? -2.338 -44.062 -6.863 1 92.25 27 GLU B O 1
ATOM 3069 N N . ILE B 1 28 ? -2.643 -43 -8.859 1 90.25 28 ILE B N 1
ATOM 3070 C CA . ILE B 1 28 ? -3.773 -42.219 -8.352 1 90.25 28 ILE B CA 1
ATOM 3071 C C . ILE B 1 28 ? -4.961 -42.375 -9.297 1 90.25 28 ILE B C 1
ATOM 3073 O O . ILE B 1 28 ? -4.789 -42.719 -10.469 1 90.25 28 ILE B O 1
ATOM 3077 N N . ALA B 1 29 ? -6.145 -42.094 -8.672 1 86.81 29 ALA B N 1
ATOM 3078 C CA . ALA B 1 29 ? -7.355 -42.062 -9.484 1 86.81 29 ALA B CA 1
ATOM 3079 C C . ALA B 1 29 ? -7.652 -40.625 -9.977 1 86.81 29 ALA B C 1
ATOM 3081 O O . ALA B 1 29 ? -7.492 -39.656 -9.227 1 86.81 29 ALA B O 1
ATOM 3082 N N . ARG B 1 30 ? -7.973 -40.562 -11.266 1 90 30 ARG B N 1
ATOM 3083 C CA . ARG B 1 30 ? -8.414 -39.281 -11.859 1 90 30 ARG B CA 1
ATOM 3084 C C . ARG B 1 30 ? -9.844 -39.406 -12.367 1 90 30 ARG B C 1
ATOM 3086 O O . ARG B 1 30 ? -10.234 -40.406 -12.953 1 90 30 ARG B O 1
ATOM 3093 N N . PRO B 1 31 ? -10.586 -38.344 -12.164 1 87.19 31 PRO B N 1
ATOM 3094 C CA . PRO B 1 31 ? -11.961 -38.406 -12.672 1 87.19 31 PRO B CA 1
ATOM 3095 C C . PRO B 1 31 ? -12.031 -38.406 -14.195 1 87.19 31 PRO B C 1
ATOM 3097 O O . PRO B 1 31 ? -11.188 -37.812 -14.859 1 87.19 31 PRO B O 1
ATOM 3100 N N . GLU B 1 32 ? -13.031 -39.094 -14.656 1 88.19 32 GLU B N 1
ATOM 3101 C CA . GLU B 1 32 ? -13.367 -38.938 -16.062 1 88.19 32 GLU B CA 1
ATOM 3102 C C . GLU B 1 32 ? -13.898 -37.562 -16.359 1 88.19 32 GLU B C 1
ATOM 3104 O O . GLU B 1 32 ? -14.305 -36.844 -15.438 1 88.19 32 GLU B O 1
ATOM 3109 N N . VAL B 1 33 ? -13.922 -37.219 -17.609 1 93.12 33 VAL B N 1
ATOM 3110 C CA . VAL B 1 33 ? -14.289 -35.844 -17.984 1 93.12 33 VAL B CA 1
ATOM 3111 C C . VAL B 1 33 ? -15.789 -35.625 -17.75 1 93.12 33 VAL B C 1
ATOM 3113 O O . VAL B 1 33 ? -16.609 -36.375 -18.266 1 93.12 33 VAL B O 1
ATOM 3116 N N . GLY B 1 34 ? -16.156 -34.688 -16.938 1 92.06 34 GLY B N 1
ATOM 3117 C CA . GLY B 1 34 ? -17.516 -34.156 -16.906 1 92.06 34 GLY B CA 1
ATOM 3118 C C . GLY B 1 34 ? -17.828 -33.25 -18.062 1 92.06 34 GLY B C 1
ATOM 3119 O O . GLY B 1 34 ? -16.969 -33 -18.922 1 92.06 34 GLY B O 1
ATOM 3120 N N . PRO B 1 35 ? -19.016 -32.688 -18.109 1 95.25 35 PRO B N 1
ATOM 3121 C CA . PRO B 1 35 ? -19.469 -31.906 -19.266 1 95.25 35 PRO B CA 1
ATOM 3122 C C . PRO B 1 35 ? -18.578 -30.688 -19.531 1 95.25 35 PRO B C 1
ATOM 3124 O O . PRO B 1 35 ? -18.438 -30.266 -20.672 1 95.25 35 PRO B O 1
ATOM 3127 N N . ASN B 1 36 ? -18 -30.141 -18.484 1 96.19 36 ASN B N 1
ATOM 3128 C CA . ASN B 1 36 ? -17.234 -28.906 -18.641 1 96.19 36 ASN B CA 1
ATOM 3129 C C . ASN B 1 36 ? -15.75 -29.125 -18.422 1 96.19 36 ASN B C 1
ATOM 3131 O O . ASN B 1 36 ? -15.008 -28.156 -18.203 1 96.19 36 ASN B O 1
ATOM 3135 N N . ASP B 1 37 ? -15.305 -30.375 -18.469 1 96 37 ASP B N 1
ATOM 3136 C CA . ASP B 1 37 ? -13.938 -30.703 -18.078 1 96 37 ASP B CA 1
ATOM 3137 C C . ASP B 1 37 ? -13.078 -31.031 -19.297 1 96 37 ASP B C 1
ATOM 3139 O O . ASP B 1 37 ? -13.602 -31.359 -20.359 1 96 37 ASP B O 1
ATOM 3143 N N . VAL B 1 38 ? -11.859 -30.906 -19.062 1 97.5 38 VAL B N 1
ATOM 3144 C CA . VAL B 1 38 ? -10.82 -31.281 -20.016 1 97.5 38 VAL B CA 1
ATOM 3145 C C . VAL B 1 38 ? -9.844 -32.25 -19.359 1 97.5 38 VAL B C 1
ATOM 3147 O O . VAL B 1 38 ? -9.383 -32.031 -18.25 1 97.5 38 VAL B O 1
ATOM 3150 N N . SER B 1 39 ? -9.625 -33.375 -20.016 1 97.25 39 SER B N 1
ATOM 3151 C CA . SER B 1 39 ? -8.586 -34.281 -19.578 1 97.25 39 SER B CA 1
ATOM 3152 C C . SER B 1 39 ? -7.277 -34.031 -20.312 1 97.25 39 SER B C 1
ATOM 3154 O O . SER B 1 39 ? -7.27 -33.844 -21.531 1 97.25 39 SER B O 1
ATOM 3156 N N . ILE B 1 40 ? -6.203 -34.031 -19.594 1 98.5 40 ILE B N 1
ATOM 3157 C CA . ILE B 1 40 ? -4.906 -33.625 -20.125 1 98.5 40 ILE B CA 1
ATOM 3158 C C . ILE B 1 40 ? -3.875 -34.719 -19.844 1 98.5 40 ILE B C 1
ATOM 3160 O O . ILE B 1 40 ? -3.764 -35.188 -18.703 1 98.5 40 ILE B O 1
ATOM 3164 N N . HIS B 1 41 ? -3.229 -35.156 -20.891 1 98.62 41 HIS B N 1
ATOM 3165 C CA . HIS B 1 41 ? -1.991 -35.906 -20.703 1 98.62 41 HIS B CA 1
ATOM 3166 C C . HIS B 1 41 ? -0.825 -34.969 -20.391 1 98.62 41 HIS B C 1
ATOM 3168 O O . HIS B 1 41 ? -0.393 -34.188 -21.234 1 98.62 41 HIS B O 1
ATOM 3174 N N . ILE B 1 42 ? -0.32 -35.062 -19.172 1 98.88 42 ILE B N 1
ATOM 3175 C CA . ILE B 1 42 ? 0.721 -34.156 -18.734 1 98.88 42 ILE B CA 1
ATOM 3176 C C . ILE B 1 42 ? 2.066 -34.562 -19.312 1 98.88 42 ILE B C 1
ATOM 3178 O O . ILE B 1 42 ? 2.457 -35.719 -19.219 1 98.88 42 ILE B O 1
ATOM 3182 N N . GLN B 1 43 ? 2.752 -33.594 -19.891 1 98.88 43 GLN B N 1
ATOM 3183 C CA . GLN B 1 43 ? 4.066 -33.875 -20.469 1 98.88 43 GLN B CA 1
ATOM 3184 C C . GLN B 1 43 ? 5.18 -33.344 -19.562 1 98.88 43 GLN B C 1
ATOM 3186 O O . GLN B 1 43 ? 6.188 -34.031 -19.359 1 98.88 43 GLN B O 1
ATOM 3191 N N . TYR B 1 44 ? 5.012 -32.156 -19.078 1 98.88 44 TYR B N 1
ATOM 3192 C CA . TYR B 1 44 ? 6.004 -31.5 -18.219 1 98.88 44 TYR B CA 1
ATOM 3193 C C . TYR B 1 44 ? 5.344 -30.828 -17.031 1 98.88 44 TYR B C 1
ATOM 3195 O O . TYR B 1 44 ? 4.215 -30.344 -17.125 1 98.88 44 TYR B O 1
ATOM 3203 N N . CYS B 1 45 ? 6.012 -30.828 -15.914 1 98.81 45 CYS B N 1
ATOM 3204 C CA . CYS B 1 45 ? 5.57 -30.109 -14.727 1 98.81 45 CYS B CA 1
ATOM 3205 C C . CYS B 1 45 ? 6.758 -29.5 -13.984 1 98.81 45 CYS B C 1
ATOM 3207 O O . CYS B 1 45 ? 7.684 -30.219 -13.594 1 98.81 45 CYS B O 1
ATOM 3209 N N . GLY B 1 46 ? 6.688 -28.203 -13.805 1 98 46 GLY B N 1
ATOM 3210 C CA . GLY B 1 46 ? 7.742 -27.531 -13.055 1 98 46 GLY B CA 1
ATOM 3211 C C . GLY B 1 46 ? 7.707 -27.844 -11.57 1 98 46 GLY B C 1
ATOM 3212 O O . GLY B 1 46 ? 6.676 -28.266 -11.047 1 98 46 GLY B O 1
ATOM 3213 N N . MET B 1 47 ? 8.859 -27.672 -10.938 1 96.25 47 MET B N 1
ATOM 3214 C CA . MET B 1 47 ? 8.977 -27.812 -9.492 1 96.25 47 MET B CA 1
ATOM 3215 C C . MET B 1 47 ? 9.039 -26.453 -8.812 1 96.25 47 MET B C 1
ATOM 3217 O O . MET B 1 47 ? 9.75 -25.562 -9.273 1 96.25 47 MET B O 1
ATOM 3221 N N . CYS B 1 48 ? 8.297 -26.297 -7.809 1 93.06 48 CYS B N 1
ATOM 3222 C CA . CYS B 1 48 ? 8.234 -25.047 -7.059 1 93.06 48 CYS B CA 1
ATOM 3223 C C . CYS B 1 48 ? 8.438 -25.297 -5.57 1 93.06 48 CYS B C 1
ATOM 3225 O O . CYS B 1 48 ? 8.188 -26.406 -5.078 1 93.06 48 CYS B O 1
ATOM 3227 N N . HIS B 1 49 ? 8.898 -24.281 -4.863 1 89.5 49 HIS B N 1
ATOM 3228 C CA . HIS B 1 49 ? 9.102 -24.406 -3.426 1 89.5 49 HIS B CA 1
ATOM 3229 C C . HIS B 1 49 ? 7.797 -24.75 -2.715 1 89.5 49 HIS B C 1
ATOM 3231 O O . HIS B 1 49 ? 7.809 -25.469 -1.705 1 89.5 49 HIS B O 1
ATOM 3237 N N . SER B 1 50 ? 6.762 -24.297 -3.176 1 89.19 50 SER B N 1
ATOM 3238 C CA . SER B 1 50 ? 5.473 -24.625 -2.576 1 89.19 50 SER B CA 1
ATOM 3239 C C . SER B 1 50 ? 5.223 -26.125 -2.596 1 89.19 50 SER B C 1
ATOM 3241 O O . SER B 1 50 ? 4.559 -26.672 -1.707 1 89.19 50 SER B O 1
ATOM 3243 N N . ASP B 1 51 ? 5.727 -26.828 -3.586 1 93.25 51 ASP B N 1
ATOM 3244 C CA . ASP B 1 51 ? 5.613 -28.281 -3.631 1 93.25 51 ASP B CA 1
ATOM 3245 C C . ASP B 1 51 ? 6.328 -28.922 -2.447 1 93.25 51 ASP B C 1
ATOM 3247 O O . ASP B 1 51 ? 5.793 -29.844 -1.814 1 93.25 51 ASP B O 1
ATOM 3251 N N . CYS B 1 52 ? 7.48 -28.359 -2.209 1 89.69 52 CYS B N 1
ATOM 3252 C CA . CYS B 1 52 ? 8.273 -28.875 -1.098 1 89.69 52 CYS B CA 1
ATOM 3253 C C . CYS B 1 52 ? 7.562 -28.641 0.231 1 89.69 52 CYS B C 1
ATOM 3255 O O . CYS B 1 52 ? 7.48 -29.547 1.062 1 89.69 52 CYS B O 1
ATOM 3257 N N . HIS B 1 53 ? 7.055 -27.516 0.372 1 85.12 53 HIS B N 1
ATOM 3258 C CA . HIS B 1 53 ? 6.383 -27.172 1.617 1 85.12 53 HIS B CA 1
ATOM 3259 C C . HIS B 1 53 ? 5.137 -28.031 1.826 1 85.12 53 HIS B C 1
ATOM 3261 O O . HIS B 1 53 ? 4.848 -28.453 2.949 1 85.12 53 HIS B O 1
ATOM 3267 N N . ALA B 1 54 ? 4.434 -28.219 0.798 1 87.06 54 ALA B N 1
ATOM 3268 C CA . ALA B 1 54 ? 3.25 -29.078 0.878 1 87.06 54 ALA B CA 1
ATOM 3269 C C . ALA B 1 54 ? 3.621 -30.484 1.314 1 87.06 54 ALA B C 1
ATOM 3271 O O . ALA B 1 54 ? 2.963 -31.078 2.178 1 87.06 54 ALA B O 1
ATOM 3272 N N . CYS B 1 55 ? 4.688 -30.969 0.829 1 89.38 55 CYS B N 1
ATOM 3273 C CA . CYS B 1 55 ? 5.102 -32.344 1.084 1 89.38 55 CYS B CA 1
ATOM 3274 C C . CYS B 1 55 ? 5.824 -32.469 2.42 1 89.38 55 CYS B C 1
ATOM 3276 O O . CYS B 1 55 ? 6.047 -33.562 2.918 1 89.38 55 CYS B O 1
ATOM 3278 N N . ASN B 1 56 ? 6.172 -31.266 2.928 1 85.88 56 ASN B N 1
ATOM 3279 C CA . ASN B 1 56 ? 6.832 -31.25 4.23 1 85.88 56 ASN B CA 1
ATOM 3280 C C . ASN B 1 56 ? 5.836 -30.984 5.355 1 85.88 56 ASN B C 1
ATOM 3282 O O . ASN B 1 56 ? 6.23 -30.844 6.516 1 85.88 56 ASN B O 1
ATOM 3286 N N . GLY B 1 57 ? 4.605 -30.828 5.074 1 79.12 57 GLY B N 1
ATOM 3287 C CA . GLY B 1 57 ? 3.566 -30.625 6.066 1 79.12 57 GLY B CA 1
ATOM 3288 C C . GLY B 1 57 ? 3.504 -29.188 6.578 1 79.12 57 GLY B C 1
ATOM 3289 O O . GLY B 1 57 ? 2.799 -28.906 7.551 1 79.12 57 GLY B O 1
ATOM 3290 N N . ASP B 1 58 ? 4.164 -28.344 6 1 74.5 58 ASP B N 1
ATOM 3291 C CA . ASP B 1 58 ? 4.285 -26.984 6.484 1 74.5 58 ASP B CA 1
ATOM 3292 C C . ASP B 1 58 ? 2.93 -26.281 6.504 1 74.5 58 ASP B C 1
ATOM 3294 O O . ASP B 1 58 ? 2.711 -25.359 7.293 1 74.5 58 ASP B O 1
ATOM 3298 N N . TRP B 1 59 ? 2.035 -26.75 5.711 1 71.69 59 TRP B N 1
ATOM 3299 C CA . TRP B 1 59 ? 0.748 -26.062 5.605 1 71.69 59 TRP B CA 1
ATOM 3300 C C . TRP B 1 59 ? -0.296 -26.734 6.492 1 71.69 59 TRP B C 1
ATOM 3302 O O . TRP B 1 59 ? -1.435 -26.266 6.582 1 71.69 59 TRP B O 1
ATOM 3312 N N . GLY B 1 60 ? 0.058 -27.672 7.137 1 69.31 60 GLY B N 1
ATOM 3313 C CA . GLY B 1 60 ? -0.843 -28.375 8.039 1 69.31 60 GLY B CA 1
ATOM 3314 C C . GLY B 1 60 ? -1.929 -29.156 7.32 1 69.31 60 GLY B C 1
ATOM 3315 O O . GLY B 1 60 ? -3.006 -29.391 7.875 1 69.31 60 GLY B O 1
ATOM 3316 N N . LEU B 1 61 ? -1.594 -29.453 6.105 1 68.88 61 LEU B N 1
ATOM 3317 C CA . LEU B 1 61 ? -2.549 -30.25 5.336 1 68.88 61 LEU B CA 1
ATOM 3318 C C . LEU B 1 61 ? -2.4 -31.734 5.652 1 68.88 61 LEU B C 1
ATOM 3320 O O . LEU B 1 61 ? -1.286 -32.219 5.855 1 68.88 61 LEU B O 1
ATOM 3324 N N . ASP B 1 62 ? -3.48 -32.406 6 1 71.38 62 ASP B N 1
ATOM 3325 C CA . ASP B 1 62 ? -3.461 -33.844 6.273 1 71.38 62 ASP B CA 1
ATOM 3326 C C . ASP B 1 62 ? -3.992 -34.625 5.082 1 71.38 62 ASP B C 1
ATOM 3328 O O . ASP B 1 62 ? -4.785 -35.562 5.254 1 71.38 62 ASP B O 1
ATOM 3332 N N . SER B 1 63 ? -3.537 -34.25 3.893 1 77.88 63 SER B N 1
ATOM 3333 C CA . SER B 1 63 ? -4.016 -34.906 2.68 1 77.88 63 SER B CA 1
ATOM 3334 C C . SER B 1 63 ? -2.959 -35.844 2.104 1 77.88 63 SER B C 1
ATOM 3336 O O . SER B 1 63 ? -2.27 -35.5 1.143 1 77.88 63 SER B O 1
ATOM 3338 N N . TRP B 1 64 ? -2.811 -37 2.73 1 84 64 TRP B N 1
ATOM 3339 C CA . TRP B 1 64 ? -1.816 -37.969 2.248 1 84 64 TRP B CA 1
ATOM 3340 C C . TRP B 1 64 ? -2.488 -39.188 1.656 1 84 64 TRP B C 1
ATOM 3342 O O . TRP B 1 64 ? -3.551 -39.594 2.119 1 84 64 TRP B O 1
ATOM 3352 N N . PRO B 1 65 ? -1.789 -39.812 0.661 1 89.25 65 PRO B N 1
ATOM 3353 C CA . PRO B 1 65 ? -0.658 -39.312 -0.135 1 89.25 65 PRO B CA 1
ATOM 3354 C C . PRO B 1 65 ? -1.023 -38.125 -1.015 1 89.25 65 PRO B C 1
ATOM 3356 O O . PRO B 1 65 ? -2.178 -38 -1.426 1 89.25 65 PRO B O 1
ATOM 3359 N N . ILE B 1 66 ? -0.079 -37.312 -1.318 1 90.88 66 ILE B N 1
ATOM 3360 C CA . ILE B 1 66 ? -0.32 -36.125 -2.15 1 90.88 66 ILE B CA 1
ATOM 3361 C C . ILE B 1 66 ? 0.692 -36.094 -3.293 1 90.88 66 ILE B C 1
ATOM 3363 O O . ILE B 1 66 ? 1.891 -36.281 -3.076 1 90.88 66 ILE B O 1
ATOM 3367 N N . ALA B 1 67 ? 0.178 -35.969 -4.465 1 94.81 67 ALA B N 1
ATOM 3368 C CA . ALA B 1 67 ? 1.014 -35.594 -5.609 1 94.81 67 ALA B CA 1
ATOM 3369 C C . ALA B 1 67 ? 1.004 -34.094 -5.852 1 94.81 67 ALA B C 1
ATOM 3371 O O . ALA B 1 67 ? -0.006 -33.531 -6.289 1 94.81 67 ALA B O 1
ATOM 3372 N N . PRO B 1 68 ? 2.139 -33.406 -5.59 1 95.88 68 PRO B N 1
ATOM 3373 C CA . PRO B 1 68 ? 2.158 -31.969 -5.785 1 95.88 68 PRO B CA 1
ATOM 3374 C C . PRO B 1 68 ? 2.346 -31.578 -7.25 1 95.88 68 PRO B C 1
ATOM 3376 O O . PRO B 1 68 ? 2.18 -32.406 -8.141 1 95.88 68 PRO B O 1
ATOM 3379 N N . GLY B 1 69 ? 2.568 -30.328 -7.492 1 97.62 69 GLY B N 1
ATOM 3380 C CA . GLY B 1 69 ? 2.828 -29.797 -8.82 1 97.62 69 GLY B CA 1
ATOM 3381 C C . GLY B 1 69 ? 1.695 -28.938 -9.359 1 97.62 69 GLY B C 1
ATOM 3382 O O . GLY B 1 69 ? 0.578 -29.422 -9.539 1 97.62 69 GLY B O 1
ATOM 3383 N N . HIS B 1 70 ? 2.014 -27.719 -9.602 1 98.25 70 HIS B N 1
ATOM 3384 C CA . HIS B 1 70 ? 0.99 -26.828 -10.133 1 98.25 70 HIS B CA 1
ATOM 3385 C C . HIS B 1 70 ? 1.492 -26.078 -11.359 1 98.25 70 HIS B C 1
ATOM 3387 O O . HIS B 1 70 ? 0.902 -25.078 -11.773 1 98.25 70 HIS B O 1
ATOM 3393 N N . GLU B 1 71 ? 2.598 -26.484 -11.93 1 98.69 71 GLU B N 1
ATOM 3394 C CA . GLU B 1 71 ? 3.166 -25.938 -13.156 1 98.69 71 GLU B CA 1
ATOM 3395 C C . GLU B 1 71 ? 3.053 -26.938 -14.305 1 98.69 71 GLU B C 1
ATOM 3397 O O . GLU B 1 71 ? 4.055 -27.5 -14.742 1 98.69 71 GLU B O 1
ATOM 3402 N N . ILE B 1 72 ? 1.89 -27.031 -14.852 1 98.88 72 ILE B N 1
ATOM 3403 C CA . ILE B 1 72 ? 1.559 -28.188 -15.695 1 98.88 72 ILE B CA 1
ATOM 3404 C C . ILE B 1 72 ? 1.507 -27.75 -17.156 1 98.88 72 ILE B C 1
ATOM 3406 O O . ILE B 1 72 ? 0.931 -26.703 -17.484 1 98.88 72 ILE B O 1
ATOM 3410 N N . ALA B 1 73 ? 2.135 -28.484 -18.047 1 98.88 73 ALA B N 1
ATOM 3411 C CA . ALA B 1 73 ? 1.98 -28.391 -19.5 1 98.88 73 ALA B CA 1
ATOM 3412 C C . ALA B 1 73 ? 1.718 -29.75 -20.109 1 98.88 73 ALA B C 1
ATOM 3414 O O . ALA B 1 73 ? 2.365 -30.734 -19.75 1 98.88 73 ALA B O 1
ATOM 3415 N N . GLY B 1 74 ? 0.718 -29.828 -20.969 1 98.81 74 GLY B N 1
ATOM 3416 C CA . GLY B 1 74 ? 0.369 -31.094 -21.578 1 98.81 74 GLY B CA 1
ATOM 3417 C C . GLY B 1 74 ? -0.532 -30.953 -22.781 1 98.81 74 GLY B C 1
ATOM 3418 O O . GLY B 1 74 ? -0.572 -29.891 -23.422 1 98.81 74 GLY B O 1
ATOM 3419 N N . VAL B 1 75 ? -1.13 -32.094 -23.109 1 98.75 75 VAL B N 1
ATOM 3420 C CA . VAL B 1 75 ? -1.96 -32.156 -24.312 1 98.75 75 VAL B CA 1
ATOM 3421 C C . VAL B 1 75 ? -3.352 -32.688 -23.953 1 98.75 75 VAL B C 1
ATOM 3423 O O . VAL B 1 75 ? -3.486 -33.625 -23.172 1 98.75 75 VAL B O 1
ATOM 3426 N N . VAL B 1 76 ? -4.34 -32.062 -24.562 1 98.75 76 VAL B N 1
ATOM 3427 C CA . VAL B 1 76 ? -5.723 -32.469 -24.312 1 98.75 76 VAL B CA 1
ATOM 3428 C C . VAL B 1 76 ? -5.965 -33.875 -24.906 1 98.75 76 VAL B C 1
ATOM 3430 O O . VAL B 1 76 ? -5.652 -34.125 -26.062 1 98.75 76 VAL B O 1
ATOM 3433 N N . THR B 1 77 ? -6.578 -34.719 -24.078 1 98.31 77 THR B N 1
ATOM 3434 C CA . THR B 1 77 ? -6.832 -36.062 -24.531 1 98.31 77 THR B CA 1
ATOM 3435 C C . THR B 1 77 ? -8.328 -36.344 -24.641 1 98.31 77 THR B C 1
ATOM 3437 O O . THR B 1 77 ? -8.758 -37.219 -25.375 1 98.31 77 THR B O 1
ATOM 3440 N N . ALA B 1 78 ? -9.125 -35.656 -23.859 1 97.94 78 ALA B N 1
ATOM 3441 C CA . ALA B 1 78 ? -10.586 -35.75 -23.891 1 97.94 78 ALA B CA 1
ATOM 3442 C C . ALA B 1 78 ? -11.242 -34.469 -23.406 1 97.94 78 ALA B C 1
ATOM 3444 O O . ALA B 1 78 ? -10.648 -33.688 -22.641 1 97.94 78 ALA B O 1
ATOM 3445 N N . ILE B 1 79 ? -12.445 -34.219 -23.938 1 97.88 79 ILE B N 1
ATOM 3446 C CA . ILE B 1 79 ? -13.18 -33.031 -23.531 1 97.88 79 ILE B CA 1
ATOM 3447 C C . ILE B 1 79 ? -14.633 -33.406 -23.219 1 97.88 79 ILE B C 1
ATOM 3449 O O . ILE B 1 79 ? -15.172 -34.344 -23.812 1 97.88 79 ILE B O 1
ATOM 3453 N N . GLY B 1 80 ? -15.164 -32.688 -22.297 1 96.69 80 GLY B N 1
ATOM 3454 C CA . GLY B 1 80 ? -16.578 -32.844 -21.984 1 96.69 80 GLY B CA 1
ATOM 3455 C C . GLY B 1 80 ? -17.484 -32.344 -23.094 1 96.69 80 GLY B C 1
ATOM 3456 O O . GLY B 1 80 ? -17.047 -31.609 -23.984 1 96.69 80 GLY B O 1
ATOM 3457 N N . SER B 1 81 ? -18.766 -32.688 -22.922 1 97.31 81 SER B N 1
ATOM 3458 C CA . SER B 1 81 ? -19.75 -32.406 -23.969 1 97.31 81 SER B CA 1
ATOM 3459 C C . SER B 1 81 ? -20.031 -30.922 -24.109 1 97.31 81 SER B C 1
ATOM 3461 O O . SER B 1 81 ? -20.453 -30.453 -25.156 1 97.31 81 SER B O 1
ATOM 3463 N N . SER B 1 82 ? -19.766 -30.156 -23.094 1 97.5 82 SER B N 1
ATOM 3464 C CA . SER B 1 82 ? -20.109 -28.75 -23.094 1 97.5 82 SER B CA 1
ATOM 3465 C C . SER B 1 82 ? -18.859 -27.875 -23.281 1 97.5 82 SER B C 1
ATOM 3467 O O . SER B 1 82 ? -18.953 -26.641 -23.219 1 97.5 82 SER B O 1
ATOM 3469 N N . VAL B 1 83 ? -17.75 -28.562 -23.422 1 97.81 83 VAL B N 1
ATOM 3470 C CA . VAL B 1 83 ? -16.5 -27.812 -23.594 1 97.81 83 VAL B CA 1
ATOM 3471 C C . VAL B 1 83 ? -16.453 -27.219 -25 1 97.81 83 VAL B C 1
ATOM 3473 O O . VAL B 1 83 ? -16.734 -27.906 -25.984 1 97.81 83 VAL B O 1
ATOM 3476 N N . SER B 1 84 ? -16.109 -25.906 -25.094 1 96.75 84 SER B N 1
ATOM 3477 C CA . SER B 1 84 ? -16.062 -25.25 -26.406 1 96.75 84 SER B CA 1
ATOM 3478 C C . SER B 1 84 ? -14.727 -24.578 -26.625 1 96.75 84 SER B C 1
ATOM 3480 O O . SER B 1 84 ? -14.375 -24.25 -27.766 1 96.75 84 SER B O 1
ATOM 3482 N N . LYS B 1 85 ? -13.945 -24.391 -25.703 1 97 85 LYS B N 1
ATOM 3483 C CA . LYS B 1 85 ? -12.742 -23.562 -25.797 1 97 85 LYS B CA 1
ATOM 3484 C C . LYS B 1 85 ? -11.547 -24.406 -26.234 1 97 85 LYS B C 1
ATOM 3486 O O . LYS B 1 85 ? -10.523 -23.859 -26.672 1 97 85 LYS B O 1
ATOM 3491 N N . PHE B 1 86 ? -11.68 -25.766 -26.125 1 98.5 86 PHE B N 1
ATOM 3492 C CA . PHE B 1 86 ? -10.531 -26.625 -26.359 1 98.5 86 PHE B CA 1
ATOM 3493 C C . PHE B 1 86 ? -10.914 -27.812 -27.234 1 98.5 86 PHE B C 1
ATOM 3495 O O . PHE B 1 86 ? -12.086 -28.156 -27.344 1 98.5 86 PHE B O 1
ATOM 3502 N N . LYS B 1 87 ? -9.844 -28.438 -27.828 1 98.19 87 LYS B N 1
ATOM 3503 C CA . LYS B 1 87 ? -10.023 -29.641 -28.625 1 98.19 87 LYS B CA 1
ATOM 3504 C C . LYS B 1 87 ? -8.953 -30.688 -28.297 1 98.19 87 LYS B C 1
ATOM 3506 O O . LYS B 1 87 ? -7.863 -30.344 -27.844 1 98.19 87 LYS B O 1
ATOM 3511 N N . VAL B 1 88 ? -9.289 -31.891 -28.578 1 98.5 88 VAL B N 1
ATOM 3512 C CA . VAL B 1 88 ? -8.344 -33 -28.375 1 98.5 88 VAL B CA 1
ATOM 3513 C C . VAL B 1 88 ? -7.098 -32.75 -29.219 1 98.5 88 VAL B C 1
ATOM 3515 O O . VAL B 1 88 ? -7.191 -32.375 -30.391 1 98.5 88 VAL B O 1
ATOM 3518 N N . GLY B 1 89 ? -5.965 -32.875 -28.609 1 98.44 89 GLY B N 1
ATOM 3519 C CA . GLY B 1 89 ? -4.703 -32.688 -29.297 1 98.44 89 GLY B CA 1
ATOM 3520 C C . GLY B 1 89 ? -4.078 -31.328 -29.031 1 98.44 89 GLY B C 1
ATOM 3521 O O . GLY B 1 89 ? -2.896 -31.109 -29.328 1 98.44 89 GLY B O 1
ATOM 3522 N N . GLU B 1 90 ? -4.789 -30.453 -28.516 1 98.31 90 GLU B N 1
ATOM 3523 C CA . GLU B 1 90 ? -4.316 -29.094 -28.266 1 98.31 90 GLU B CA 1
ATOM 3524 C C . GLU B 1 90 ? -3.336 -29.062 -27.094 1 98.31 90 GLU B C 1
ATOM 3526 O O . GLU B 1 90 ? -3.523 -29.766 -26.094 1 98.31 90 GLU B O 1
ATOM 3531 N N . LYS B 1 91 ? -2.268 -28.203 -27.234 1 98.69 91 LYS B N 1
ATOM 3532 C CA . LYS B 1 91 ? -1.341 -27.938 -26.125 1 98.69 91 LYS B CA 1
ATOM 3533 C C . LYS B 1 91 ? -1.95 -26.969 -25.125 1 98.69 91 LYS B C 1
ATOM 3535 O O . LYS B 1 91 ? -2.463 -25.906 -25.5 1 98.69 91 LYS B O 1
ATOM 3540 N N . VAL B 1 92 ? -1.93 -27.359 -23.844 1 98.88 92 VAL B N 1
ATOM 3541 C CA . VAL B 1 92 ? -2.57 -26.547 -22.828 1 98.88 92 VAL B CA 1
ATOM 3542 C C . VAL B 1 92 ? -1.729 -26.562 -21.547 1 98.88 92 VAL B C 1
ATOM 3544 O O . VAL B 1 92 ? -0.754 -27.312 -21.453 1 98.88 92 VAL B O 1
ATOM 3547 N N . GLY B 1 93 ? -2.021 -25.672 -20.656 1 98.88 93 GLY B N 1
ATOM 3548 C CA . GLY B 1 93 ? -1.42 -25.625 -19.328 1 98.88 93 GLY B CA 1
ATOM 3549 C C . GLY B 1 93 ? -2.441 -25.484 -18.219 1 98.88 93 GLY B C 1
ATOM 3550 O O . GLY B 1 93 ? -3.586 -25.109 -18.453 1 98.88 93 GLY B O 1
ATOM 3551 N N . VAL B 1 94 ? -2.094 -25.938 -17.062 1 98.81 94 VAL B N 1
ATOM 3552 C CA . VAL B 1 94 ? -2.855 -25.75 -15.828 1 98.81 94 VAL B CA 1
ATOM 3553 C C . VAL B 1 94 ? -1.953 -25.156 -14.742 1 98.81 94 VAL B C 1
ATOM 3555 O O . VAL B 1 94 ? -0.831 -25.625 -14.539 1 98.81 94 VAL B O 1
ATOM 3558 N N . GLY B 1 95 ? -2.473 -24.125 -14.07 1 98.5 95 GLY B N 1
ATOM 3559 C CA . GLY B 1 95 ? -1.699 -23.438 -13.047 1 98.5 95 GLY B CA 1
ATOM 3560 C C . GLY B 1 95 ? -2.086 -23.844 -11.633 1 98.5 95 GLY B C 1
ATOM 3561 O O . GLY B 1 95 ? -2.246 -25.031 -11.344 1 98.5 95 GLY B O 1
ATOM 3562 N N . CYS B 1 96 ? -2.27 -22.906 -10.781 1 97.56 96 CYS B N 1
ATOM 3563 C CA . CYS B 1 96 ? -2.326 -23.109 -9.336 1 97.56 96 CYS B CA 1
ATOM 3564 C C . CYS B 1 96 ? -3.758 -23.344 -8.875 1 97.56 96 CYS B C 1
ATOM 3566 O O . CYS B 1 96 ? -3.992 -23.703 -7.719 1 97.56 96 CYS B O 1
ATOM 3568 N N . MET B 1 97 ? -4.684 -23.156 -9.805 1 96.5 97 MET B N 1
ATOM 3569 C CA . MET B 1 97 ? -6.09 -23.297 -9.445 1 96.5 97 MET B CA 1
ATOM 3570 C C . MET B 1 97 ? -6.816 -24.203 -10.445 1 96.5 97 MET B C 1
ATOM 3572 O O . MET B 1 97 ? -6.555 -24.125 -11.641 1 96.5 97 MET B O 1
ATOM 3576 N N . VAL B 1 98 ? -7.871 -24.922 -9.852 1 95.75 98 VAL B N 1
ATOM 3577 C CA . VAL B 1 98 ? -8.594 -25.812 -10.75 1 95.75 98 VAL B CA 1
ATOM 3578 C C . VAL B 1 98 ? -10.094 -25.609 -10.586 1 95.75 98 VAL B C 1
ATOM 3580 O O . VAL B 1 98 ? -10.891 -26.219 -11.305 1 95.75 98 VAL B O 1
ATOM 3583 N N . GLU B 1 99 ? -10.469 -24.781 -9.633 1 93.44 99 GLU B N 1
ATOM 3584 C CA . GLU B 1 99 ? -11.883 -24.469 -9.43 1 93.44 99 GLU B CA 1
ATOM 3585 C C . GLU B 1 99 ? -12.062 -23.203 -8.602 1 93.44 99 GLU B C 1
ATOM 3587 O O . GLU B 1 99 ? -11.133 -22.766 -7.918 1 93.44 99 GLU B O 1
ATOM 3592 N N . SER B 1 100 ? -13.195 -22.562 -8.734 1 94.12 100 SER B N 1
ATOM 3593 C CA . SER B 1 100 ? -13.719 -21.484 -7.898 1 94.12 100 SER B CA 1
ATOM 3594 C C . SER B 1 100 ? -15.242 -21.469 -7.906 1 94.12 100 SER B C 1
ATOM 3596 O O . SER B 1 100 ? -15.875 -22.25 -8.617 1 94.12 100 SER B O 1
ATOM 3598 N N . CYS B 1 101 ? -15.906 -20.594 -7.176 1 92.56 101 CYS B N 1
ATOM 3599 C CA . CYS B 1 101 ? -17.359 -20.609 -7.137 1 92.56 101 CYS B CA 1
ATOM 3600 C C . CYS B 1 101 ? -17.953 -20.047 -8.43 1 92.56 101 CYS B C 1
ATOM 3602 O O . CYS B 1 101 ? -19.078 -20.375 -8.789 1 92.56 101 CYS B O 1
ATOM 3604 N N . ARG B 1 102 ? -17.297 -19.203 -9.086 1 93.62 102 ARG B N 1
ATOM 3605 C CA . ARG B 1 102 ? -17.625 -18.625 -10.383 1 93.62 102 ARG B CA 1
ATOM 3606 C C . ARG B 1 102 ? -18.859 -17.734 -10.297 1 93.62 102 ARG B C 1
ATOM 3608 O O . ARG B 1 102 ? -19.469 -17.422 -11.312 1 93.62 102 ARG B O 1
ATOM 3615 N N . ASN B 1 103 ? -19.25 -17.359 -9.094 1 94 103 ASN B N 1
ATOM 3616 C CA . ASN B 1 103 ? -20.469 -16.547 -8.961 1 94 103 ASN B CA 1
ATOM 3617 C C . ASN B 1 103 ? -20.266 -15.383 -7.996 1 94 103 ASN B C 1
ATOM 3619 O O . ASN B 1 103 ? -21.156 -14.539 -7.852 1 94 103 ASN B O 1
ATOM 3623 N N . CYS B 1 104 ? -19.156 -15.352 -7.387 1 93.69 104 CYS B N 1
ATOM 3624 C CA . CYS B 1 104 ? -18.906 -14.234 -6.484 1 93.69 104 CYS B CA 1
ATOM 3625 C C . CYS B 1 104 ? -18.266 -13.07 -7.23 1 93.69 104 CYS B C 1
ATOM 3627 O O . CYS B 1 104 ? -17.938 -13.188 -8.406 1 93.69 104 CYS B O 1
ATOM 3629 N N . ASP B 1 105 ? -18.094 -11.898 -6.543 1 92.12 105 ASP B N 1
ATOM 3630 C CA . ASP B 1 105 ? -17.562 -10.688 -7.156 1 92.12 105 ASP B CA 1
ATOM 3631 C C . ASP B 1 105 ? -16.141 -10.906 -7.668 1 92.12 105 ASP B C 1
ATOM 3633 O O . ASP B 1 105 ? -15.781 -10.43 -8.75 1 92.12 105 ASP B O 1
ATOM 3637 N N . MET B 1 106 ? -15.359 -11.641 -6.988 1 95 106 MET B N 1
ATOM 3638 C CA . MET B 1 106 ? -13.977 -11.898 -7.383 1 95 106 MET B CA 1
ATOM 3639 C C . MET B 1 106 ? -13.922 -12.703 -8.68 1 95 106 MET B C 1
ATOM 3641 O O . MET B 1 106 ? -13.156 -12.383 -9.586 1 95 106 MET B O 1
ATOM 3645 N N . CYS B 1 107 ? -14.727 -13.742 -8.742 1 96.25 107 CYS B N 1
ATOM 3646 C CA . CYS B 1 107 ? -14.766 -14.562 -9.945 1 96.25 107 CYS B CA 1
ATOM 3647 C C . CYS B 1 107 ? -15.25 -13.758 -11.141 1 96.25 107 CYS B C 1
ATOM 3649 O O . CYS B 1 107 ? -14.719 -13.891 -12.242 1 96.25 107 CYS B O 1
ATOM 3651 N N . GLN B 1 108 ? -16.219 -12.945 -10.891 1 96.38 108 GLN B N 1
ATOM 3652 C CA . GLN B 1 108 ? -16.75 -12.117 -11.969 1 96.38 108 GLN B CA 1
ATOM 3653 C C . GLN B 1 108 ? -15.727 -11.102 -12.453 1 96.38 108 GLN B C 1
ATOM 3655 O O . GLN B 1 108 ? -15.703 -10.742 -13.633 1 96.38 108 GLN B O 1
ATOM 3660 N N . ASP B 1 109 ? -14.852 -10.688 -11.578 1 95.62 109 ASP B N 1
ATOM 3661 C CA . ASP B 1 109 ? -13.836 -9.688 -11.906 1 95.62 109 ASP B CA 1
ATOM 3662 C C . ASP B 1 109 ? -12.562 -10.352 -12.422 1 95.62 109 ASP B C 1
ATOM 3664 O O . ASP B 1 109 ? -11.547 -9.68 -12.633 1 95.62 109 ASP B O 1
ATOM 3668 N N . GLY B 1 110 ? -12.578 -11.648 -12.602 1 97.75 110 GLY B N 1
ATOM 3669 C CA . GLY B 1 110 ? -11.398 -12.352 -13.086 1 97.75 110 GLY B CA 1
ATOM 3670 C C . GLY B 1 110 ? -10.336 -12.539 -12.023 1 97.75 110 GLY B C 1
ATOM 3671 O O . GLY B 1 110 ? -9.148 -12.625 -12.328 1 97.75 110 GLY B O 1
ATOM 3672 N N . LEU B 1 111 ? -10.75 -12.477 -10.75 1 97.69 111 LEU B N 1
ATOM 3673 C CA . LEU B 1 111 ? -9.852 -12.641 -9.609 1 97.69 111 LEU B CA 1
ATOM 3674 C C . LEU B 1 111 ? -10.148 -13.93 -8.852 1 97.69 111 LEU B C 1
ATOM 3676 O O . LEU B 1 111 ? -10.289 -13.914 -7.629 1 97.69 111 LEU B O 1
ATOM 3680 N N . GLU B 1 112 ? -10.172 -15.062 -9.531 1 97.31 112 GLU B N 1
ATOM 3681 C CA . GLU B 1 112 ? -10.555 -16.344 -8.961 1 97.31 112 GLU B CA 1
ATOM 3682 C C . GLU B 1 112 ? -9.586 -16.766 -7.859 1 97.31 112 GLU B C 1
ATOM 3684 O O . GLU B 1 112 ? -9.969 -17.469 -6.922 1 97.31 112 GLU B O 1
ATOM 3689 N N . GLN B 1 113 ? -8.32 -16.297 -7.98 1 97.06 113 GLN B N 1
ATOM 3690 C CA . GLN B 1 113 ? -7.316 -16.688 -6.996 1 97.06 113 GLN B CA 1
ATOM 3691 C C . GLN B 1 113 ? -7.672 -16.172 -5.609 1 97.06 113 GLN B C 1
ATOM 3693 O O . GLN B 1 113 ? -7.129 -16.641 -4.605 1 97.06 113 GLN B O 1
ATOM 3698 N N . HIS B 1 114 ? -8.555 -15.219 -5.559 1 96.56 114 HIS B N 1
ATOM 3699 C CA . HIS B 1 114 ? -8.945 -14.648 -4.277 1 96.56 114 HIS B CA 1
ATOM 3700 C C . HIS B 1 114 ? -10.336 -15.125 -3.861 1 96.56 114 HIS B C 1
ATOM 3702 O O . HIS B 1 114 ? -10.859 -14.703 -2.828 1 96.56 114 HIS B O 1
ATOM 3708 N N . CYS B 1 115 ? -11.016 -15.992 -4.617 1 95.88 115 CYS B N 1
ATOM 3709 C CA . CYS B 1 115 ? -12.312 -16.562 -4.277 1 95.88 115 CYS B CA 1
ATOM 3710 C C . CYS B 1 115 ? -12.227 -17.391 -3.004 1 95.88 115 CYS B C 1
ATOM 3712 O O . CYS B 1 115 ? -11.336 -18.234 -2.865 1 95.88 115 CYS B O 1
ATOM 3714 N N . PRO B 1 116 ? -13.148 -17.141 -2.037 1 91.25 116 PRO B N 1
ATOM 3715 C CA . PRO B 1 116 ? -13.141 -17.953 -0.815 1 91.25 116 PRO B CA 1
ATOM 3716 C C . PRO B 1 116 ? -13.328 -19.438 -1.088 1 91.25 116 PRO B C 1
ATOM 3718 O O . PRO B 1 116 ? -13.008 -20.281 -0.239 1 91.25 116 PRO B O 1
ATOM 3721 N N . ASN B 1 117 ? -13.797 -19.766 -2.273 1 92.12 117 ASN B N 1
ATOM 3722 C CA . ASN B 1 117 ? -14.055 -21.156 -2.621 1 92.12 117 ASN B CA 1
ATOM 3723 C C . ASN B 1 117 ? -13.094 -21.656 -3.699 1 92.12 117 ASN B C 1
ATOM 3725 O O . ASN B 1 117 ? -13.406 -22.594 -4.434 1 92.12 117 ASN B O 1
ATOM 3729 N N . MET B 1 118 ? -12.047 -20.969 -3.793 1 93.25 118 MET B N 1
ATOM 3730 C CA . MET B 1 118 ? -11.039 -21.391 -4.754 1 93.25 118 MET B CA 1
ATOM 3731 C C . MET B 1 118 ? -10.453 -22.75 -4.371 1 93.25 118 MET B C 1
ATOM 3733 O O . MET B 1 118 ? -10.188 -23 -3.197 1 93.25 118 MET B O 1
ATOM 3737 N N . ILE B 1 119 ? -10.219 -23.625 -5.324 1 92.94 119 ILE B N 1
ATOM 3738 C CA . ILE B 1 119 ? -9.609 -24.938 -5.121 1 92.94 119 ILE B CA 1
ATOM 3739 C C . ILE B 1 119 ? -8.242 -24.984 -5.805 1 92.94 119 ILE B C 1
ATOM 3741 O O . ILE B 1 119 ? -8.133 -24.719 -7.004 1 92.94 119 ILE B O 1
ATOM 3745 N N . GLN B 1 120 ? -7.25 -25.344 -5.07 1 93.75 120 GLN B N 1
ATOM 3746 C CA . GLN B 1 120 ? -5.887 -25.406 -5.578 1 93.75 120 GLN B CA 1
ATOM 3747 C C . GLN B 1 120 ? -5.648 -26.688 -6.355 1 93.75 120 GLN B C 1
ATOM 3749 O O . GLN B 1 120 ? -6.395 -27.656 -6.203 1 93.75 120 GLN B O 1
ATOM 3754 N N . THR B 1 121 ? -4.633 -26.656 -7.121 1 95.88 121 THR B N 1
ATOM 3755 C CA . THR B 1 121 ? -4.32 -27.766 -8.031 1 95.88 121 THR B CA 1
ATOM 3756 C C . THR B 1 121 ? -3.969 -29.016 -7.254 1 95.88 121 THR B C 1
ATOM 3758 O O . THR B 1 121 ? -4.207 -30.141 -7.73 1 95.88 121 THR B O 1
ATOM 3761 N N . TYR B 1 122 ? -3.459 -28.859 -6.082 1 92.56 122 TYR B N 1
ATOM 3762 C CA . TYR B 1 122 ? -3.203 -29.984 -5.207 1 92.56 122 TYR B CA 1
ATOM 3763 C C . TYR B 1 122 ? -3.385 -29.609 -3.744 1 92.56 122 TYR B C 1
ATOM 3765 O O . TYR B 1 122 ? -3.33 -28.422 -3.396 1 92.56 122 TYR B O 1
ATOM 3773 N N . GLY B 1 123 ? -3.715 -30.531 -2.947 1 87.69 123 GLY B N 1
ATOM 3774 C CA . GLY B 1 123 ? -3.783 -30.328 -1.509 1 87.69 123 GLY B CA 1
ATOM 3775 C C . GLY B 1 123 ? -5.078 -29.672 -1.058 1 87.69 123 GLY B C 1
ATOM 3776 O O . GLY B 1 123 ? -5.188 -29.234 0.089 1 87.69 123 GLY B O 1
ATOM 3777 N N . SER B 1 124 ? -5.938 -29.438 -1.889 1 87.44 124 SER B N 1
ATOM 3778 C CA . SER B 1 124 ? -7.219 -28.828 -1.542 1 87.44 124 SER B CA 1
ATOM 3779 C C . SER B 1 124 ? -8.344 -29.859 -1.575 1 87.44 124 SER B C 1
ATOM 3781 O O . SER B 1 124 ? -8.25 -30.859 -2.281 1 87.44 124 SER B O 1
ATOM 3783 N N . ILE B 1 125 ? -9.25 -29.5 -0.664 1 76.5 125 ILE B N 1
ATOM 3784 C CA . ILE B 1 125 ? -10.414 -30.375 -0.6 1 76.5 125 ILE B CA 1
ATOM 3785 C C . ILE B 1 125 ? -11.531 -29.812 -1.469 1 76.5 125 ILE B C 1
ATOM 3787 O O . ILE B 1 125 ? -11.852 -28.625 -1.387 1 76.5 125 ILE B O 1
ATOM 3791 N N . PHE B 1 126 ? -11.922 -30.328 -2.48 1 60.91 126 PHE B N 1
ATOM 3792 C CA . PHE B 1 126 ? -13.062 -29.875 -3.27 1 60.91 126 PHE B CA 1
ATOM 3793 C C . PHE B 1 126 ? -14.289 -29.672 -2.385 1 60.91 126 PHE B C 1
ATOM 3795 O O . PHE B 1 126 ? -14.492 -30.406 -1.422 1 60.91 126 PHE B O 1
ATOM 3802 N N . PRO B 1 127 ? -14.805 -28.312 -2.266 1 52.84 127 PRO B N 1
ATOM 3803 C CA . PRO B 1 127 ? -16.047 -28.203 -1.491 1 52.84 127 PRO B CA 1
ATOM 3804 C C . PRO B 1 127 ? -16.906 -29.469 -1.586 1 52.84 127 PRO B C 1
ATOM 3806 O O . PRO B 1 127 ? -16.891 -30.156 -2.609 1 52.84 127 PRO B O 1
ATOM 3809 N N . LYS B 1 128 ? -17.312 -29.906 -0.326 1 43.12 128 LYS B N 1
ATOM 3810 C CA . LYS B 1 128 ? -18.406 -30.891 -0.29 1 43.12 128 LYS B CA 1
ATOM 3811 C C . LYS B 1 128 ? -19.531 -30.469 -1.227 1 43.12 128 LYS B C 1
ATOM 3813 O O . LYS B 1 128 ? -20.297 -29.562 -0.923 1 43.12 128 LYS B O 1
ATOM 3818 N N . GLY B 1 129 ? -19.469 -29.906 -2.328 1 35.94 129 GLY B N 1
ATOM 3819 C CA . GLY B 1 129 ? -20.844 -29.875 -2.777 1 35.94 129 GLY B CA 1
ATOM 3820 C C . GLY B 1 129 ? -21.656 -31.062 -2.271 1 35.94 129 GLY B C 1
ATOM 3821 O O . GLY B 1 129 ? -21.094 -32.094 -1.927 1 35.94 129 GLY B O 1
ATOM 3822 N N . LYS B 1 130 ? -22.859 -30.75 -1.578 1 34.47 130 LYS B N 1
ATOM 3823 C CA . LYS B 1 130 ? -23.859 -31.75 -1.185 1 34.47 130 LYS B CA 1
ATOM 3824 C C . LYS B 1 130 ? -23.859 -32.938 -2.145 1 34.47 130 LYS B C 1
ATOM 3826 O O . LYS B 1 130 ? -24.375 -34 -1.822 1 34.47 130 LYS B O 1
ATOM 3831 N N . GLY B 1 131 ? -24.203 -32.781 -3.51 1 30.41 131 GLY B N 1
ATOM 3832 C CA . GLY B 1 131 ? -24.484 -34.062 -4.117 1 30.41 131 GLY B CA 1
ATOM 3833 C C . GLY B 1 131 ? -23.281 -35 -4.105 1 30.41 131 GLY B C 1
ATOM 3834 O O . GLY B 1 131 ? -22.172 -34.594 -3.721 1 30.41 131 GLY B O 1
ATOM 3835 N N . ASP B 1 132 ? -23.203 -35.906 -5.352 1 30.34 132 ASP B N 1
ATOM 3836 C CA . ASP B 1 132 ? -22.531 -37.219 -5.543 1 30.34 132 ASP B CA 1
ATOM 3837 C C . ASP B 1 132 ? -21.016 -37.062 -5.387 1 30.34 132 ASP B C 1
ATOM 3839 O O . ASP B 1 132 ? -20.516 -35.969 -5.168 1 30.34 132 ASP B O 1
ATOM 3843 N N . ASN B 1 133 ? -20.312 -37.594 -6.648 1 28.38 133 ASN B N 1
ATOM 3844 C CA . ASN B 1 133 ? -19.375 -38.625 -7.121 1 28.38 133 ASN B CA 1
ATOM 3845 C C . ASN B 1 133 ? -17.969 -38.062 -7.27 1 28.38 133 ASN B C 1
ATOM 3847 O O . ASN B 1 133 ? -17.156 -38.594 -8.023 1 28.38 133 ASN B O 1
ATOM 3851 N N . MET B 1 134 ? -17.766 -36.781 -7.281 1 30.83 134 MET B N 1
ATOM 3852 C CA . MET B 1 134 ? -16.391 -36.688 -7.777 1 30.83 134 MET B CA 1
ATOM 3853 C C . MET B 1 134 ? -15.398 -37.25 -6.77 1 30.83 134 MET B C 1
ATOM 3855 O O . MET B 1 134 ? -14.992 -36.562 -5.84 1 30.83 134 MET B O 1
ATOM 3859 N N . LYS B 1 135 ? -15.609 -38.5 -6.512 1 32.22 135 LYS B N 1
ATOM 3860 C CA . LYS B 1 135 ? -14.594 -39.344 -5.914 1 32.22 135 LYS B CA 1
ATOM 3861 C C . LYS B 1 135 ? -13.234 -39.156 -6.574 1 32.22 135 LYS B C 1
ATOM 3863 O O . LYS B 1 135 ? -12.906 -39.844 -7.547 1 32.22 135 LYS B O 1
ATOM 3868 N N . ASP B 1 136 ? -12.82 -38.094 -7.203 1 32.84 136 ASP B N 1
ATOM 3869 C CA . ASP B 1 136 ? -11.469 -38.406 -7.633 1 32.84 136 ASP B CA 1
ATOM 3870 C C . ASP B 1 136 ? -10.812 -39.406 -6.695 1 32.84 136 ASP B C 1
ATOM 3872 O O . ASP B 1 136 ? -10.773 -40.594 -6.996 1 32.84 136 ASP B O 1
ATOM 3876 N N . ALA B 1 137 ? -9.609 -39.094 -6.059 1 34.03 137 ALA B N 1
ATOM 3877 C CA . ALA B 1 137 ? -8.961 -40.156 -5.305 1 34.03 137 ALA B CA 1
ATOM 3878 C C . ALA B 1 137 ? -9.766 -40.531 -4.059 1 34.03 137 ALA B C 1
ATOM 3880 O O . ALA B 1 137 ? -10.555 -39.719 -3.566 1 34.03 137 ALA B O 1
ATOM 3881 N N . GLU B 1 138 ? -10.023 -41.562 -3.74 1 39.5 138 GLU B N 1
ATOM 3882 C CA . GLU B 1 138 ? -10.555 -42.031 -2.459 1 39.5 138 GLU B CA 1
ATOM 3883 C C . GLU B 1 138 ? -10.406 -40.969 -1.386 1 39.5 138 GLU B C 1
ATOM 3885 O O . GLU B 1 138 ? -11.227 -40.875 -0.469 1 39.5 138 GLU B O 1
ATOM 3890 N N . GLY B 1 139 ? -9.25 -40.375 -1.265 1 49.19 139 GLY B N 1
ATOM 3891 C CA . GLY B 1 139 ? -9.016 -39.344 -0.271 1 49.19 139 GLY B CA 1
ATOM 3892 C C . GLY B 1 139 ? -9.266 -37.938 -0.799 1 49.19 139 GLY B C 1
ATOM 3893 O O . GLY B 1 139 ? -9.148 -37.688 -2.002 1 49.19 139 GLY B O 1
ATOM 3894 N N . ASN B 1 140 ? -10.508 -37.125 -0.656 1 63.22 140 ASN B N 1
ATOM 3895 C CA . ASN B 1 140 ? -11.297 -35.938 -0.995 1 63.22 140 ASN B CA 1
ATOM 3896 C C . ASN B 1 140 ? -10.406 -34.75 -1.269 1 63.22 140 ASN B C 1
ATOM 3898 O O . ASN B 1 140 ? -10.844 -33.594 -1.131 1 63.22 140 ASN B O 1
ATOM 3902 N N . HIS B 1 141 ? -9.039 -35.031 -1.663 1 83.81 141 HIS B N 1
ATOM 3903 C CA . HIS B 1 141 ? -8.234 -33.844 -1.909 1 83.81 141 HIS B CA 1
ATOM 3904 C C . HIS B 1 141 ? -7.68 -33.812 -3.33 1 83.81 141 HIS B C 1
ATOM 3906 O O . HIS B 1 141 ? -7.586 -34.875 -3.971 1 83.81 141 HIS B O 1
ATOM 3912 N N . THR B 1 142 ? -7.344 -32.812 -3.887 1 90.31 142 THR B N 1
ATOM 3913 C CA . THR B 1 142 ? -6.789 -32.625 -5.227 1 90.31 142 THR B CA 1
ATOM 3914 C C . THR B 1 142 ? -5.34 -33.094 -5.27 1 90.31 142 THR B C 1
ATOM 3916 O O . THR B 1 142 ? -4.605 -32.969 -4.289 1 90.31 142 THR B O 1
ATOM 3919 N N . ASN B 1 143 ? -4.941 -33.688 -6.406 1 93 143 ASN B N 1
ATOM 3920 C CA . ASN B 1 143 ? -3.568 -34.062 -6.738 1 93 143 ASN B CA 1
ATOM 3921 C C . ASN B 1 143 ? -3.076 -33.312 -7.977 1 93 143 ASN B C 1
ATOM 3923 O O . ASN B 1 143 ? -3.846 -33.094 -8.914 1 93 143 ASN B O 1
ATOM 3927 N N . GLY B 1 144 ? -1.723 -33.062 -7.992 1 96.62 144 GLY B N 1
ATOM 3928 C CA . GLY B 1 144 ? -1.229 -32.094 -8.945 1 96.62 144 GLY B CA 1
ATOM 3929 C C . GLY B 1 144 ? -0.55 -32.719 -10.148 1 96.62 144 GLY B C 1
ATOM 3930 O O . GLY B 1 144 ? -0.946 -33.812 -10.594 1 96.62 144 GLY B O 1
ATOM 3931 N N . GLY B 1 145 ? 0.368 -31.984 -10.695 1 98.31 145 GLY B N 1
ATOM 3932 C CA . GLY B 1 145 ? 0.929 -32.25 -12.008 1 98.31 145 GLY B CA 1
ATOM 3933 C C . GLY B 1 145 ? 2.1 -33.219 -11.961 1 98.31 145 GLY B C 1
ATOM 3934 O O . GLY B 1 145 ? 2.584 -33.688 -13.008 1 98.31 145 GLY B O 1
ATOM 3935 N N . TYR B 1 146 ? 2.537 -33.5 -10.703 1 98.31 146 TYR B N 1
ATOM 3936 C CA . TYR B 1 146 ? 3.479 -34.625 -10.656 1 98.31 146 TYR B CA 1
ATOM 3937 C C . TYR B 1 146 ? 2.783 -35.938 -10.969 1 98.31 146 TYR B C 1
ATOM 3939 O O . TYR B 1 146 ? 2.832 -36.875 -10.18 1 98.31 146 TYR B O 1
ATOM 3947 N N . SER B 1 147 ? 2.189 -36.031 -12.125 1 98.06 147 SER B N 1
ATOM 3948 C CA . SER B 1 147 ? 1.4 -37.156 -12.547 1 98.06 147 SER B CA 1
ATOM 3949 C C . SER B 1 147 ? 1.229 -37.188 -14.062 1 98.06 147 SER B C 1
ATOM 3951 O O . SER B 1 147 ? 1.548 -36.219 -14.75 1 98.06 147 SER B O 1
ATOM 3953 N N . THR B 1 148 ? 0.688 -38.312 -14.555 1 98.38 148 THR B N 1
ATOM 3954 C CA . THR B 1 148 ? 0.655 -38.5 -16 1 98.38 148 THR B CA 1
ATOM 3955 C C . THR B 1 148 ? -0.615 -37.875 -16.594 1 98.38 148 THR B C 1
ATOM 3957 O O . THR B 1 148 ? -0.714 -37.688 -17.812 1 98.38 148 THR B O 1
ATOM 3960 N N . ALA B 1 149 ? -1.56 -37.594 -15.711 1 97.5 149 ALA B N 1
ATOM 3961 C CA . ALA B 1 149 ? -2.812 -37.062 -16.234 1 97.5 149 ALA B CA 1
ATOM 3962 C C . ALA B 1 149 ? -3.492 -36.156 -15.195 1 97.5 149 ALA B C 1
ATOM 3964 O O . ALA B 1 149 ? -3.229 -36.281 -13.992 1 97.5 149 ALA B O 1
ATOM 3965 N N . ILE B 1 150 ? -4.383 -35.344 -15.719 1 96.88 150 ILE B N 1
ATOM 3966 C CA . ILE B 1 150 ? -5.223 -34.5 -14.859 1 96.88 150 ILE B CA 1
ATOM 3967 C C . ILE B 1 150 ? -6.512 -34.156 -15.586 1 96.88 150 ILE B C 1
ATOM 3969 O O . ILE B 1 150 ? -6.523 -34.031 -16.812 1 96.88 150 ILE B O 1
ATOM 3973 N N . THR B 1 151 ? -7.562 -34.062 -14.852 1 95.81 151 THR B N 1
ATOM 3974 C CA . THR B 1 151 ? -8.844 -33.594 -15.359 1 95.81 151 THR B CA 1
ATOM 3975 C C . THR B 1 151 ? -9.258 -32.312 -14.641 1 95.81 151 THR B C 1
ATOM 3977 O O . THR B 1 151 ? -9.305 -32.281 -13.406 1 95.81 151 THR B O 1
ATOM 3980 N N . VAL B 1 152 ? -9.5 -31.25 -15.398 1 95.44 152 VAL B N 1
ATOM 3981 C CA . VAL B 1 152 ? -9.75 -29.938 -14.82 1 95.44 152 VAL B CA 1
ATOM 3982 C C . VAL B 1 152 ? -10.891 -29.25 -15.57 1 95.44 152 VAL B C 1
ATOM 3984 O O . VAL B 1 152 ? -11.07 -29.469 -16.766 1 95.44 152 VAL B O 1
ATOM 3987 N N . ASN B 1 153 ? -11.672 -28.438 -14.828 1 95.31 153 ASN B N 1
ATOM 3988 C CA . ASN B 1 153 ? -12.656 -27.594 -15.5 1 95.31 153 ASN B CA 1
ATOM 3989 C C . ASN B 1 153 ? -12.008 -26.703 -16.562 1 95.31 153 ASN B C 1
ATOM 3991 O O . ASN B 1 153 ? -10.938 -26.141 -16.328 1 95.31 153 ASN B O 1
ATOM 3995 N N . GLU B 1 154 ? -12.641 -26.547 -17.734 1 97.62 154 GLU B N 1
ATOM 3996 C CA . GLU B 1 154 ? -12.055 -25.844 -18.875 1 97.62 154 GLU B CA 1
ATOM 3997 C C . GLU B 1 154 ? -11.703 -24.406 -18.5 1 97.62 154 GLU B C 1
ATOM 3999 O O . GLU B 1 154 ? -10.789 -23.812 -19.094 1 97.62 154 GLU B O 1
ATOM 4004 N N . HIS B 1 155 ? -12.398 -23.812 -17.5 1 97.31 155 HIS B N 1
ATOM 4005 C CA . HIS B 1 155 ? -12.164 -22.422 -17.125 1 97.31 155 HIS B CA 1
ATOM 4006 C C . HIS B 1 155 ? -10.758 -22.219 -16.578 1 97.31 155 HIS B C 1
ATOM 4008 O O . HIS B 1 155 ? -10.18 -21.141 -16.703 1 97.31 155 HIS B O 1
ATOM 4014 N N . PHE B 1 156 ? -10.195 -23.25 -16.062 1 98.12 156 PHE B N 1
ATOM 4015 C CA . PHE B 1 156 ? -8.898 -23.141 -15.398 1 98.12 156 PHE B CA 1
ATOM 4016 C C . PHE B 1 156 ? -7.797 -23.766 -16.25 1 98.12 156 PHE B C 1
ATOM 4018 O O . PHE B 1 156 ? -6.711 -24.062 -15.75 1 98.12 156 PHE B O 1
ATOM 4025 N N . VAL B 1 157 ? -8.086 -24.031 -17.5 1 98.75 157 VAL B N 1
ATOM 4026 C CA . VAL B 1 157 ? -7.121 -24.5 -18.484 1 98.75 157 VAL B CA 1
ATOM 4027 C C . VAL B 1 157 ? -6.668 -23.344 -19.359 1 98.75 157 VAL B C 1
ATOM 4029 O O . VAL B 1 157 ? -7.48 -22.5 -19.75 1 98.75 157 VAL B O 1
ATOM 4032 N N . PHE B 1 158 ? -5.387 -23.281 -19.688 1 98.88 158 PHE B N 1
ATOM 4033 C CA . PHE B 1 158 ? -4.848 -22.172 -20.453 1 98.88 158 PHE B CA 1
ATOM 4034 C C . PHE B 1 158 ? -4.352 -22.641 -21.812 1 98.88 158 PHE B C 1
ATOM 4036 O O . PHE B 1 158 ? -3.758 -23.703 -21.922 1 98.88 158 PHE B O 1
ATOM 4043 N N . HIS B 1 159 ? -4.566 -21.766 -22.766 1 98.75 159 HIS B N 1
ATOM 4044 C CA . HIS B 1 159 ? -3.967 -21.984 -24.078 1 98.75 159 HIS B CA 1
ATOM 4045 C C . HIS B 1 159 ? -2.471 -21.688 -24.062 1 98.75 159 HIS B C 1
ATOM 4047 O O . HIS B 1 159 ? -2.053 -20.625 -23.594 1 98.75 159 HIS B O 1
ATOM 4053 N N . ILE B 1 160 ? -1.731 -22.609 -24.531 1 98.69 160 ILE B N 1
ATOM 4054 C CA . ILE B 1 160 ? -0.313 -22.328 -24.734 1 98.69 160 ILE B CA 1
ATOM 4055 C C . ILE B 1 160 ? -0.102 -21.672 -26.094 1 98.69 160 ILE B C 1
ATOM 4057 O O . ILE B 1 160 ? -0.447 -22.25 -27.125 1 98.69 160 ILE B O 1
ATOM 4061 N N . PRO B 1 161 ? 0.44 -20.469 -26.062 1 98.12 161 PRO B N 1
ATOM 4062 C CA . PRO B 1 161 ? 0.636 -19.781 -27.344 1 98.12 161 PRO B CA 1
ATOM 4063 C C . PRO B 1 161 ? 1.476 -20.578 -28.328 1 98.12 161 PRO B C 1
ATOM 4065 O O . PRO B 1 161 ? 2.365 -21.328 -27.922 1 98.12 161 PRO B O 1
ATOM 4068 N N . GLU B 1 162 ? 1.222 -20.281 -29.578 1 94.75 162 GLU B N 1
ATOM 4069 C CA . GLU B 1 162 ? 1.969 -20.953 -30.625 1 94.75 162 GLU B CA 1
ATOM 4070 C C . GLU B 1 162 ? 3.461 -20.656 -30.531 1 94.75 162 GLU B C 1
ATOM 4072 O O . GLU B 1 162 ? 3.857 -19.516 -30.297 1 94.75 162 GLU B O 1
ATOM 4077 N N . GLY B 1 163 ? 4.227 -21.656 -30.625 1 94.19 163 GLY B N 1
ATOM 4078 C CA . GLY B 1 163 ? 5.668 -21.484 -30.625 1 94.19 163 GLY B CA 1
ATOM 4079 C C . GLY B 1 163 ? 6.293 -21.609 -29.25 1 94.19 163 GLY B C 1
ATOM 4080 O O . GLY B 1 163 ? 7.504 -21.766 -29.125 1 94.19 163 GLY B O 1
ATOM 4081 N N . MET B 1 164 ? 5.473 -21.484 -28.25 1 97.56 164 MET B N 1
ATOM 4082 C CA . MET B 1 164 ? 6 -21.625 -26.891 1 97.56 164 MET B CA 1
ATOM 4083 C C . MET B 1 164 ? 6.328 -23.094 -26.594 1 97.56 164 MET B C 1
ATOM 4085 O O . MET B 1 164 ? 5.52 -23.984 -26.859 1 97.56 164 MET B O 1
ATOM 4089 N N . ASP B 1 165 ? 7.539 -23.281 -26.062 1 98.12 165 ASP B N 1
ATOM 4090 C CA . ASP B 1 165 ? 7.996 -24.625 -25.719 1 98.12 165 ASP B CA 1
ATOM 4091 C C . ASP B 1 165 ? 7.254 -25.172 -24.5 1 98.12 165 ASP B C 1
ATOM 4093 O O . ASP B 1 165 ? 7.148 -24.484 -23.484 1 98.12 165 ASP B O 1
ATOM 4097 N N . MET B 1 166 ? 6.77 -26.375 -24.625 1 98.25 166 MET B N 1
ATOM 4098 C CA . MET B 1 166 ? 6.016 -27.031 -23.547 1 98.25 166 MET B CA 1
ATOM 4099 C C . MET B 1 166 ? 6.906 -27.297 -22.344 1 98.25 166 MET B C 1
ATOM 4101 O O . MET B 1 166 ? 6.41 -27.406 -21.219 1 98.25 166 MET B O 1
ATOM 4105 N N . LYS B 1 167 ? 8.164 -27.344 -22.531 1 98.44 167 LYS B N 1
ATOM 4106 C CA . LYS B 1 167 ? 9.102 -27.672 -21.469 1 98.44 167 LYS B CA 1
ATOM 4107 C C . LYS B 1 167 ? 9.07 -26.594 -20.375 1 98.44 167 LYS B C 1
ATOM 4109 O O . LYS B 1 167 ? 9.273 -26.891 -19.203 1 98.44 167 LYS B O 1
ATOM 4114 N N . TYR B 1 168 ? 8.812 -25.344 -20.781 1 97.75 168 TYR B N 1
ATOM 4115 C CA . TYR B 1 168 ? 8.891 -24.312 -19.75 1 97.75 168 TYR B CA 1
ATOM 4116 C C . TYR B 1 168 ? 7.547 -23.625 -19.562 1 97.75 168 TYR B C 1
ATOM 4118 O O . TYR B 1 168 ? 7.402 -22.766 -18.688 1 97.75 168 TYR B O 1
ATOM 4126 N N . ALA B 1 169 ? 6.539 -23.969 -20.359 1 98.69 169 ALA B N 1
ATOM 4127 C CA . ALA B 1 169 ? 5.246 -23.281 -20.312 1 98.69 169 ALA B CA 1
ATOM 4128 C C . ALA B 1 169 ? 4.652 -23.328 -18.906 1 98.69 169 ALA B C 1
ATOM 4130 O O . ALA B 1 169 ? 4.082 -22.344 -18.438 1 98.69 169 ALA B O 1
ATOM 4131 N N . GLY B 1 170 ? 4.809 -24.469 -18.281 1 98.62 170 GLY B N 1
ATOM 4132 C CA . GLY B 1 170 ? 4.254 -24.641 -16.938 1 98.62 170 GLY B CA 1
ATOM 4133 C C . GLY B 1 170 ? 4.844 -23.672 -15.922 1 98.62 170 GLY B C 1
ATOM 4134 O O . GLY B 1 170 ? 4.152 -23.234 -15 1 98.62 170 GLY B O 1
ATOM 4135 N N . ILE B 1 171 ? 6.137 -23.344 -16.047 1 98 171 ILE B N 1
ATOM 4136 C CA . ILE B 1 171 ? 6.82 -22.438 -15.133 1 98 171 ILE B CA 1
ATOM 4137 C C . ILE B 1 171 ? 6.125 -21.062 -15.141 1 98 171 ILE B C 1
ATOM 4139 O O . ILE B 1 171 ? 5.98 -20.438 -14.102 1 98 171 ILE B O 1
ATOM 4143 N N . LEU B 1 172 ? 5.637 -20.656 -16.297 1 98.69 172 LEU B N 1
ATOM 4144 C CA . LEU B 1 172 ? 5.004 -19.359 -16.438 1 98.69 172 LEU B CA 1
ATOM 4145 C C . LEU B 1 172 ? 3.678 -19.312 -15.688 1 98.69 172 LEU B C 1
ATOM 4147 O O . LEU B 1 172 ? 3.248 -18.25 -15.242 1 98.69 172 LEU B O 1
ATOM 4151 N N . LEU B 1 173 ? 3.096 -20.438 -15.445 1 98.69 173 LEU B N 1
ATOM 4152 C CA . LEU B 1 173 ? 1.78 -20.5 -14.812 1 98.69 173 LEU B CA 1
ATOM 4153 C C . LEU B 1 173 ? 1.891 -20.375 -13.305 1 98.69 173 LEU B C 1
ATOM 4155 O O . LEU B 1 173 ? 0.876 -20.359 -12.602 1 98.69 173 LEU B O 1
ATOM 4159 N N . CYS B 1 174 ? 3.008 -20.234 -12.773 1 97.44 174 CYS B N 1
ATOM 4160 C CA . CYS B 1 174 ? 3.264 -19.875 -11.391 1 97.44 174 CYS B CA 1
ATOM 4161 C C . CYS B 1 174 ? 4.254 -18.719 -11.305 1 97.44 174 CYS B C 1
ATOM 4163 O O . CYS B 1 174 ? 3.859 -17.562 -11.125 1 97.44 174 CYS B O 1
ATOM 4165 N N . ALA B 1 175 ? 5.504 -18.953 -11.625 1 96.31 175 ALA B N 1
ATOM 4166 C CA . ALA B 1 175 ? 6.539 -17.938 -11.523 1 96.31 175 ALA B CA 1
ATOM 4167 C C . ALA B 1 175 ? 6.238 -16.75 -12.445 1 96.31 175 ALA B C 1
ATOM 4169 O O . ALA B 1 175 ? 6.414 -15.594 -12.055 1 96.31 175 ALA B O 1
ATOM 4170 N N . GLY B 1 176 ? 5.828 -17.078 -13.648 1 98.19 176 GLY B N 1
ATOM 4171 C CA . GLY B 1 176 ? 5.496 -16.031 -14.594 1 98.19 176 GLY B CA 1
ATOM 4172 C C . GLY B 1 176 ? 4.375 -15.125 -14.109 1 98.19 176 GLY B C 1
ATOM 4173 O O . GLY B 1 176 ? 4.57 -13.922 -13.938 1 98.19 176 GLY B O 1
ATOM 4174 N N . ILE B 1 177 ? 3.23 -15.727 -13.812 1 98.81 177 ILE B N 1
ATOM 4175 C CA . ILE B 1 177 ? 2.051 -14.945 -13.461 1 98.81 177 ILE B CA 1
ATOM 4176 C C . ILE B 1 177 ? 2.266 -14.266 -12.109 1 98.81 177 ILE B C 1
ATOM 4178 O O . ILE B 1 177 ? 1.798 -13.141 -11.891 1 98.81 177 ILE B O 1
ATOM 4182 N N . THR B 1 178 ? 3.006 -14.883 -11.188 1 98.12 178 THR B N 1
ATOM 4183 C CA . THR B 1 178 ? 3.283 -14.32 -9.875 1 98.12 178 THR B CA 1
ATOM 4184 C C . THR B 1 178 ? 4.051 -13.008 -9.992 1 98.12 178 THR B C 1
ATOM 4186 O O . THR B 1 178 ? 3.791 -12.055 -9.25 1 98.12 178 THR B O 1
ATOM 4189 N N . THR B 1 179 ? 4.961 -12.906 -10.945 1 98.31 179 THR B N 1
ATOM 4190 C CA . THR B 1 179 ? 5.777 -11.711 -11.117 1 98.31 179 THR B CA 1
ATOM 4191 C C . THR B 1 179 ? 5.129 -10.742 -12.109 1 98.31 179 THR B C 1
ATOM 4193 O O . THR B 1 179 ? 5.254 -9.523 -11.969 1 98.31 179 THR B O 1
ATOM 4196 N N . TYR B 1 180 ? 4.383 -11.273 -13.062 1 98.81 180 TYR B N 1
ATOM 4197 C CA . TYR B 1 180 ? 3.697 -10.445 -14.047 1 98.81 180 TYR B CA 1
ATOM 4198 C C . TYR B 1 180 ? 2.623 -9.586 -13.391 1 98.81 180 TYR B C 1
ATOM 4200 O O . TYR B 1 180 ? 2.479 -8.406 -13.711 1 98.81 180 TYR B O 1
ATOM 4208 N N . SER B 1 181 ? 1.915 -10.18 -12.469 1 98.81 181 SER B N 1
ATOM 4209 C CA . SER B 1 181 ? 0.72 -9.555 -11.914 1 98.81 181 SER B CA 1
ATOM 4210 C C . SER B 1 181 ? 1.054 -8.219 -11.258 1 98.81 181 SER B C 1
ATOM 4212 O O . SER B 1 181 ? 0.476 -7.188 -11.602 1 98.81 181 SER B O 1
ATOM 4214 N N . PRO B 1 182 ? 2.018 -8.156 -10.312 1 98.56 182 PRO B N 1
ATOM 4215 C CA . PRO B 1 182 ? 2.354 -6.859 -9.727 1 98.56 182 PRO B CA 1
ATOM 4216 C C . PRO B 1 182 ? 3.027 -5.918 -10.719 1 98.56 182 PRO B C 1
ATOM 4218 O O . PRO B 1 182 ? 2.818 -4.703 -10.664 1 98.56 182 PRO B O 1
ATOM 4221 N N . LEU B 1 183 ? 3.82 -6.426 -11.641 1 98.75 183 LEU B N 1
ATOM 4222 C CA . LEU B 1 183 ? 4.445 -5.574 -12.648 1 98.75 183 LEU B CA 1
ATOM 4223 C C . LEU B 1 183 ? 3.398 -4.992 -13.594 1 98.75 183 LEU B C 1
ATOM 4225 O O . LEU B 1 183 ? 3.496 -3.832 -14 1 98.75 183 LEU B O 1
ATOM 4229 N N . ASN B 1 184 ? 2.471 -5.844 -13.961 1 98.62 184 ASN B N 1
ATOM 4230 C CA . ASN B 1 184 ? 1.368 -5.352 -14.781 1 98.62 184 ASN B CA 1
ATOM 4231 C C . ASN B 1 184 ? 0.647 -4.188 -14.102 1 98.62 184 ASN B C 1
ATOM 4233 O O . ASN B 1 184 ? 0.434 -3.143 -14.719 1 98.62 184 ASN B O 1
ATOM 4237 N N . ARG B 1 185 ? 0.344 -4.293 -12.836 1 97.69 185 ARG B N 1
ATOM 4238 C CA . ARG B 1 185 ? -0.399 -3.295 -12.078 1 97.69 185 ARG B CA 1
ATOM 4239 C C . ARG B 1 185 ? 0.415 -2.016 -11.906 1 97.69 185 ARG B C 1
ATOM 4241 O O . ARG B 1 185 ? -0.124 -0.913 -12.016 1 97.69 185 ARG B O 1
ATOM 4248 N N . HIS B 1 186 ? 1.699 -2.131 -11.742 1 98 186 HIS B N 1
ATOM 4249 C CA . HIS B 1 186 ? 2.48 -0.966 -11.344 1 98 186 HIS B CA 1
ATOM 4250 C C . HIS B 1 186 ? 3.246 -0.383 -12.531 1 98 186 HIS B C 1
ATOM 4252 O O . HIS B 1 186 ? 3.76 0.735 -12.445 1 98 186 HIS B O 1
ATOM 4258 N N . ILE B 1 187 ? 3.33 -1.104 -13.633 1 98.12 187 ILE B N 1
ATOM 4259 C CA . ILE B 1 187 ? 4.094 -0.622 -14.781 1 98.12 187 ILE B CA 1
ATOM 4260 C C . ILE B 1 187 ? 3.17 -0.449 -15.984 1 98.12 187 ILE B C 1
ATOM 4262 O O . ILE B 1 187 ? 2.832 0.676 -16.359 1 98.12 187 ILE B O 1
ATOM 4266 N N . LEU B 1 188 ? 2.555 -1.52 -16.453 1 98.06 188 LEU B N 1
ATOM 4267 C CA . LEU B 1 188 ? 1.767 -1.448 -17.688 1 98.06 188 LEU B CA 1
ATOM 4268 C C . LEU B 1 188 ? 0.499 -0.628 -17.469 1 98.06 188 LEU B C 1
ATOM 4270 O O . LEU B 1 188 ? 0.179 0.249 -18.281 1 98.06 188 LEU B O 1
ATOM 4274 N N . GLN B 1 189 ? -0.169 -0.881 -16.406 1 96.5 189 GLN B N 1
ATOM 4275 C CA . GLN B 1 189 ? -1.429 -0.191 -16.141 1 96.5 189 GLN B CA 1
ATOM 4276 C C . GLN B 1 189 ? -1.188 1.253 -15.719 1 96.5 189 GLN B C 1
ATOM 4278 O O . GLN B 1 189 ? -2.133 2.033 -15.586 1 96.5 189 GLN B O 1
ATOM 4283 N N . LYS B 1 190 ? 0.053 1.566 -15.469 1 95.38 190 LYS B N 1
ATOM 4284 C CA . LYS B 1 190 ? 0.394 2.941 -15.117 1 95.38 190 LYS B CA 1
ATOM 4285 C C . LYS B 1 190 ? 1.2 3.609 -16.234 1 95.38 190 LYS B C 1
ATOM 4287 O O . LYS B 1 190 ? 2.107 4.398 -15.961 1 95.38 190 LYS B O 1
ATOM 4292 N N . GLY B 1 191 ? 0.998 3.232 -17.406 1 95.19 191 GLY B N 1
ATOM 4293 C CA . GLY B 1 191 ? 1.501 3.957 -18.562 1 95.19 191 GLY B CA 1
ATOM 4294 C C . GLY B 1 191 ? 2.752 3.338 -19.141 1 95.19 191 GLY B C 1
ATOM 4295 O O . GLY B 1 191 ? 3.383 3.926 -20.031 1 95.19 191 GLY B O 1
ATOM 4296 N N . GLY B 1 192 ? 3.258 2.252 -18.672 1 96.56 192 GLY B N 1
ATOM 4297 C CA . GLY B 1 192 ? 4.422 1.577 -19.234 1 96.56 192 GLY B CA 1
ATOM 4298 C C . GLY B 1 192 ? 5.691 1.836 -18.438 1 96.56 192 GLY B C 1
ATOM 4299 O O . GLY B 1 192 ? 5.668 2.525 -17.422 1 96.56 192 GLY B O 1
ATOM 4300 N N . GLY B 1 193 ? 6.773 1.284 -18.922 1 97.19 193 GLY B N 1
ATOM 4301 C CA . GLY B 1 193 ? 8.008 1.252 -18.156 1 97.19 193 GLY B CA 1
ATOM 4302 C C . GLY B 1 193 ? 8.914 2.432 -18.422 1 97.19 193 GLY B C 1
ATOM 4303 O O . GLY B 1 193 ? 9.852 2.695 -17.672 1 97.19 193 GLY B O 1
ATOM 4304 N N . LYS B 1 194 ? 8.641 3.156 -19.422 1 97.06 194 LYS B N 1
ATOM 4305 C CA . LYS B 1 194 ? 9.531 4.258 -19.766 1 97.06 194 LYS B CA 1
ATOM 4306 C C . LYS B 1 194 ? 9.617 5.273 -18.641 1 97.06 194 LYS B C 1
ATOM 4308 O O . LYS B 1 194 ? 8.586 5.719 -18.109 1 97.06 194 LYS B O 1
ATOM 4313 N N . GLY B 1 195 ? 10.844 5.566 -18.203 1 96.25 195 GLY B N 1
ATOM 4314 C CA . GLY B 1 195 ? 11.062 6.527 -17.141 1 96.25 195 GLY B CA 1
ATOM 4315 C C . GLY B 1 195 ? 10.969 5.91 -15.758 1 96.25 195 GLY B C 1
ATOM 4316 O O . GLY B 1 195 ? 11.195 6.59 -14.75 1 96.25 195 GLY B O 1
ATOM 4317 N N . LYS B 1 196 ? 10.688 4.656 -15.68 1 97.5 196 LYS B N 1
ATOM 4318 C CA . LYS B 1 196 ? 10.508 4.004 -14.383 1 97.5 196 LYS B CA 1
ATOM 4319 C C . LYS B 1 196 ? 11.719 3.148 -14.023 1 97.5 196 LYS B C 1
ATOM 4321 O O . LYS B 1 196 ? 12.422 2.658 -14.914 1 97.5 196 LYS B O 1
ATOM 4326 N N . LYS B 1 197 ? 11.992 3.082 -12.789 1 98.25 197 LYS B N 1
ATOM 4327 C CA . LYS B 1 197 ? 13.023 2.215 -12.227 1 98.25 197 LYS B CA 1
ATOM 4328 C C . LYS B 1 197 ? 12.414 1.197 -11.266 1 98.25 197 LYS B C 1
ATOM 4330 O O . LYS B 1 197 ? 11.594 1.551 -10.414 1 98.25 197 LYS B O 1
ATOM 4335 N N . VAL B 1 198 ? 12.797 -0.078 -11.445 1 98.62 198 VAL B N 1
ATOM 4336 C CA . VAL B 1 198 ? 12.266 -1.171 -10.641 1 98.62 198 VAL B CA 1
ATOM 4337 C C . VAL B 1 198 ? 13.414 -1.896 -9.938 1 98.62 198 VAL B C 1
ATOM 4339 O O . VAL B 1 198 ? 14.453 -2.166 -10.547 1 98.62 198 VAL B O 1
ATOM 4342 N N . ALA B 1 199 ? 13.227 -2.119 -8.68 1 98.38 199 ALA B N 1
ATOM 4343 C CA . ALA B 1 199 ? 14.164 -2.963 -7.941 1 98.38 199 ALA B CA 1
ATOM 4344 C C . ALA B 1 199 ? 13.547 -4.324 -7.633 1 98.38 199 ALA B C 1
ATOM 4346 O O . ALA B 1 199 ? 12.352 -4.426 -7.359 1 98.38 199 ALA B O 1
ATOM 4347 N N . ILE B 1 200 ? 14.367 -5.336 -7.688 1 97.69 200 ILE B N 1
ATOM 4348 C CA . ILE B 1 200 ? 13.969 -6.703 -7.379 1 97.69 200 ILE B CA 1
ATOM 4349 C C . ILE B 1 200 ? 14.82 -7.242 -6.234 1 97.69 200 ILE B C 1
ATOM 4351 O O . ILE B 1 200 ? 16.047 -7.312 -6.344 1 97.69 200 ILE B O 1
ATOM 4355 N N . VAL B 1 201 ? 14.141 -7.586 -5.141 1 96.25 201 VAL B N 1
ATOM 4356 C CA . VAL B 1 201 ? 14.836 -8.188 -4.008 1 96.25 201 VAL B CA 1
ATOM 4357 C C . VAL B 1 201 ? 14.859 -9.703 -4.156 1 96.25 201 VAL B C 1
ATOM 4359 O O . VAL B 1 201 ? 13.812 -10.344 -4.184 1 96.25 201 VAL B O 1
ATOM 4362 N N . GLY B 1 202 ? 16.016 -10.227 -4.227 1 90.94 202 GLY B N 1
ATOM 4363 C CA . GLY B 1 202 ? 16.172 -11.656 -4.449 1 90.94 202 GLY B CA 1
ATOM 4364 C C . GLY B 1 202 ? 16.484 -12.008 -5.895 1 90.94 202 GLY B C 1
ATOM 4365 O O . GLY B 1 202 ? 15.914 -11.398 -6.812 1 90.94 202 GLY B O 1
ATOM 4366 N N . PHE B 1 203 ? 17.359 -12.961 -6.105 1 88.19 203 PHE B N 1
ATOM 4367 C CA . PHE B 1 203 ? 17.781 -13.359 -7.445 1 88.19 203 PHE B CA 1
ATOM 4368 C C . PHE B 1 203 ? 17.516 -14.836 -7.684 1 88.19 203 PHE B C 1
ATOM 4370 O O . PHE B 1 203 ? 18.344 -15.539 -8.266 1 88.19 203 PHE B O 1
ATOM 4377 N N . GLY B 1 204 ? 16.453 -15.32 -7.176 1 85.81 204 GLY B N 1
ATOM 4378 C CA . GLY B 1 204 ? 16.016 -16.672 -7.457 1 85.81 204 GLY B CA 1
ATOM 4379 C C . GLY B 1 204 ? 15.172 -16.781 -8.711 1 85.81 204 GLY B C 1
ATOM 4380 O O . GLY B 1 204 ? 15.289 -15.961 -9.625 1 85.81 204 GLY B O 1
ATOM 4381 N N . GLY B 1 205 ? 14.453 -17.891 -8.781 1 86.81 205 GLY B N 1
ATOM 4382 C CA . GLY B 1 205 ? 13.609 -18.125 -9.945 1 86.81 205 GLY B CA 1
ATOM 4383 C C . GLY B 1 205 ? 12.617 -17 -10.195 1 86.81 205 GLY B C 1
ATOM 4384 O O . GLY B 1 205 ? 12.469 -16.547 -11.328 1 86.81 205 GLY B O 1
ATOM 4385 N N . LEU B 1 206 ? 11.984 -16.516 -9.18 1 92.38 206 LEU B N 1
ATOM 4386 C CA . LEU B 1 206 ? 11.039 -15.414 -9.328 1 92.38 206 LEU B CA 1
ATOM 4387 C C . LEU B 1 206 ? 11.758 -14.125 -9.711 1 92.38 206 LEU B C 1
ATOM 4389 O O . LEU B 1 206 ? 11.266 -13.367 -10.555 1 92.38 206 LEU B O 1
ATOM 4393 N N . GLY B 1 207 ? 12.891 -13.938 -9.086 1 93.06 207 GLY B N 1
ATOM 4394 C CA . GLY B 1 207 ? 13.656 -12.734 -9.383 1 93.06 207 GLY B CA 1
ATOM 4395 C C . GLY B 1 207 ? 14.078 -12.633 -10.836 1 93.06 207 GLY B C 1
ATOM 4396 O O . GLY B 1 207 ? 13.922 -11.578 -11.461 1 93.06 207 GLY B O 1
ATOM 4397 N N . GLN B 1 208 ? 14.539 -13.672 -11.367 1 92.19 208 GLN B N 1
ATOM 4398 C CA . GLN B 1 208 ? 14.977 -13.68 -12.758 1 92.19 208 GLN B CA 1
ATOM 4399 C C . GLN B 1 208 ? 13.805 -13.484 -13.711 1 92.19 208 GLN B C 1
ATOM 4401 O O . GLN B 1 208 ? 13.93 -12.797 -14.727 1 92.19 208 GLN B O 1
ATOM 4406 N N . MET B 1 209 ? 12.734 -14.102 -13.344 1 94.75 209 MET B N 1
ATOM 4407 C CA . MET B 1 209 ? 11.531 -13.883 -14.141 1 94.75 209 MET B CA 1
ATOM 4408 C C . MET B 1 209 ? 11.109 -12.414 -14.109 1 94.75 209 MET B C 1
ATOM 4410 O O . MET B 1 209 ? 10.766 -11.844 -15.141 1 94.75 209 MET B O 1
ATOM 4414 N N . ALA B 1 210 ? 11.188 -11.812 -12.984 1 96.88 210 ALA B N 1
ATOM 4415 C CA . ALA B 1 210 ? 10.805 -10.414 -12.805 1 96.88 210 ALA B CA 1
ATOM 4416 C C . ALA B 1 210 ? 11.68 -9.492 -13.648 1 96.88 210 ALA B C 1
ATOM 4418 O O . ALA B 1 210 ? 11.188 -8.523 -14.234 1 96.88 210 ALA B O 1
ATOM 4419 N N . ILE B 1 211 ? 12.953 -9.82 -13.734 1 95.88 211 ILE B N 1
ATOM 4420 C CA . ILE B 1 211 ? 13.891 -9.023 -14.516 1 95.88 211 ILE B CA 1
ATOM 4421 C C . ILE B 1 211 ? 13.477 -9.031 -15.984 1 95.88 211 ILE B C 1
ATOM 4423 O O . ILE B 1 211 ? 13.344 -7.977 -16.609 1 95.88 211 ILE B O 1
ATOM 4427 N N . LYS B 1 212 ? 13.25 -10.18 -16.469 1 95.94 212 LYS B N 1
ATOM 4428 C CA . LYS B 1 212 ? 12.914 -10.336 -17.875 1 95.94 212 LYS B CA 1
ATOM 4429 C C . LYS B 1 212 ? 11.594 -9.641 -18.203 1 95.94 212 LYS B C 1
ATOM 4431 O O . LYS B 1 212 ? 11.477 -8.961 -19.234 1 95.94 212 LYS B O 1
ATOM 4436 N N . LEU B 1 213 ? 10.633 -9.781 -17.344 1 98.06 213 LEU B N 1
ATOM 4437 C CA . LEU B 1 213 ? 9.328 -9.172 -17.562 1 98.06 213 LEU B CA 1
ATOM 4438 C C . LEU B 1 213 ? 9.422 -7.648 -17.5 1 98.06 213 LEU B C 1
ATOM 4440 O O . LEU B 1 213 ? 8.883 -6.949 -18.359 1 98.06 213 LEU B O 1
ATOM 4444 N N . ALA B 1 214 ? 10.109 -7.129 -16.469 1 98.19 214 ALA B N 1
ATOM 4445 C CA . ALA B 1 214 ? 10.242 -5.684 -16.312 1 98.19 214 ALA B CA 1
ATOM 4446 C C . ALA B 1 214 ? 10.922 -5.059 -17.531 1 98.19 214 ALA B C 1
ATOM 4448 O O . ALA B 1 214 ? 10.477 -4.027 -18.031 1 98.19 214 ALA B O 1
ATOM 4449 N N . LYS B 1 215 ? 11.945 -5.695 -18 1 97.19 215 LYS B N 1
ATOM 4450 C CA . LYS B 1 215 ? 12.648 -5.207 -19.188 1 97.19 215 LYS B CA 1
ATOM 4451 C C . LYS B 1 215 ? 11.734 -5.211 -20.406 1 97.19 215 LYS B C 1
ATOM 4453 O O . LYS B 1 215 ? 11.703 -4.242 -21.172 1 97.19 215 LYS B O 1
ATOM 4458 N N . ALA B 1 216 ? 11 -6.262 -20.562 1 97.69 216 ALA B N 1
ATOM 4459 C CA . ALA B 1 216 ? 10.086 -6.375 -21.688 1 97.69 216 ALA B CA 1
ATOM 4460 C C . ALA B 1 216 ? 8.992 -5.312 -21.625 1 97.69 216 ALA B C 1
ATOM 4462 O O . ALA B 1 216 ? 8.445 -4.914 -22.656 1 97.69 216 ALA B O 1
ATOM 4463 N N . MET B 1 217 ? 8.672 -4.844 -20.438 1 98.31 217 MET B N 1
ATOM 4464 C CA . MET B 1 217 ? 7.637 -3.834 -20.25 1 98.31 217 MET B CA 1
ATOM 4465 C C . MET B 1 217 ? 8.195 -2.434 -20.484 1 98.31 217 MET B C 1
ATOM 4467 O O . MET B 1 217 ? 7.465 -1.445 -20.375 1 98.31 217 MET B O 1
ATOM 4471 N N . GLY B 1 218 ? 9.469 -2.334 -20.719 1 97.69 218 GLY B N 1
ATOM 4472 C CA . GLY B 1 218 ? 10.07 -1.065 -21.094 1 97.69 218 GLY B CA 1
ATOM 4473 C C . GLY B 1 218 ? 10.664 -0.312 -19.922 1 97.69 218 GLY B C 1
ATOM 4474 O O . GLY B 1 218 ? 10.93 0.887 -20.016 1 97.69 218 GLY B O 1
ATOM 4475 N N . VAL B 1 219 ? 10.82 -0.964 -18.828 1 97.81 219 VAL B N 1
ATOM 4476 C CA . VAL B 1 219 ? 11.398 -0.323 -17.656 1 97.81 219 VAL B CA 1
ATOM 4477 C C . VAL B 1 219 ? 12.828 0.129 -17.969 1 97.81 219 VAL B C 1
ATOM 4479 O O . VAL B 1 219 ? 13.617 -0.63 -18.531 1 97.81 219 VAL B O 1
ATOM 4482 N N . ASP B 1 220 ? 13.172 1.325 -17.562 1 95.56 220 ASP B N 1
ATOM 4483 C CA . ASP B 1 220 ? 14.461 1.927 -17.906 1 95.56 220 ASP B CA 1
ATOM 4484 C C . ASP B 1 220 ? 15.602 1.254 -17.156 1 95.56 220 ASP B C 1
ATOM 4486 O O . ASP B 1 220 ? 16.656 0.967 -17.734 1 95.56 220 ASP B O 1
ATOM 4490 N N . THR B 1 221 ? 15.367 1.06 -15.883 1 95.81 221 THR B N 1
ATOM 4491 C CA . THR B 1 221 ? 16.406 0.463 -15.047 1 95.81 221 THR B CA 1
ATOM 4492 C C . THR B 1 221 ? 15.812 -0.604 -14.125 1 95.81 221 THR B C 1
ATOM 4494 O O . THR B 1 221 ? 14.844 -0.351 -13.422 1 95.81 221 THR B O 1
ATOM 4497 N N . VAL B 1 222 ? 16.406 -1.757 -14.25 1 97.44 222 VAL B N 1
ATOM 4498 C CA . VAL B 1 222 ? 16.094 -2.84 -13.32 1 97.44 222 VAL B CA 1
ATOM 4499 C C . VAL B 1 222 ? 17.312 -3.135 -12.453 1 97.44 222 VAL B C 1
ATOM 4501 O O . VAL B 1 222 ? 18.406 -3.367 -12.969 1 97.44 222 VAL B O 1
ATOM 4504 N N . THR B 1 223 ? 17.125 -3.031 -11.172 1 97.12 223 THR B N 1
ATOM 4505 C CA . THR B 1 223 ? 18.219 -3.238 -10.234 1 97.12 223 THR B CA 1
ATOM 4506 C C . THR B 1 223 ? 17.906 -4.391 -9.281 1 97.12 223 THR B C 1
ATOM 4508 O O . THR B 1 223 ? 16.812 -4.469 -8.727 1 97.12 223 THR B O 1
ATOM 4511 N N . ILE B 1 224 ? 18.891 -5.285 -9.109 1 95.81 224 ILE B N 1
ATOM 4512 C CA . ILE B 1 224 ? 18.75 -6.375 -8.148 1 95.81 224 ILE B CA 1
ATOM 4513 C C . ILE B 1 224 ? 19.281 -5.938 -6.785 1 95.81 224 ILE B C 1
ATOM 4515 O O . ILE B 1 224 ? 20.375 -5.379 -6.691 1 95.81 224 ILE B O 1
ATOM 4519 N N . LEU B 1 225 ? 18.438 -6.082 -5.789 1 95.19 225 LEU B N 1
ATOM 4520 C CA . LEU B 1 225 ? 18.859 -5.93 -4.398 1 95.19 225 LEU B CA 1
ATOM 4521 C C . LEU B 1 225 ? 19.094 -7.289 -3.746 1 95.19 225 LEU B C 1
ATOM 4523 O O . LEU B 1 225 ? 18.172 -8.102 -3.654 1 95.19 225 LEU B O 1
ATOM 4527 N N . SER B 1 226 ? 20.281 -7.531 -3.367 1 90.88 226 SER B N 1
ATOM 4528 C CA . SER B 1 226 ? 20.625 -8.797 -2.738 1 90.88 226 SER B CA 1
ATOM 4529 C C . SER B 1 226 ? 21.484 -8.586 -1.496 1 90.88 226 SER B C 1
ATOM 4531 O O . SER B 1 226 ? 22.047 -7.512 -1.309 1 90.88 226 SER B O 1
ATOM 4533 N N . ARG B 1 227 ? 21.516 -9.609 -0.658 1 85.25 227 ARG B N 1
ATOM 4534 C CA . ARG B 1 227 ? 22.219 -9.5 0.608 1 85.25 227 ARG B CA 1
ATOM 4535 C C . ARG B 1 227 ? 23.734 -9.445 0.382 1 85.25 227 ARG B C 1
ATOM 4537 O O . ARG B 1 227 ? 24.453 -8.719 1.075 1 85.25 227 ARG B O 1
ATOM 4544 N N . SER B 1 228 ? 24.203 -10.258 -0.576 1 83.62 228 SER B N 1
ATOM 4545 C CA . SER B 1 228 ? 25.641 -10.352 -0.827 1 83.62 228 SER B CA 1
ATOM 4546 C C . SER B 1 228 ? 25.953 -10.125 -2.301 1 83.62 228 SER B C 1
ATOM 4548 O O . SER B 1 228 ? 25.047 -10.016 -3.129 1 83.62 228 SER B O 1
ATOM 4550 N N . ASP B 1 229 ? 27.266 -10.062 -2.549 1 84.75 229 ASP B N 1
ATOM 4551 C CA . ASP B 1 229 ? 27.703 -9.812 -3.912 1 84.75 229 ASP B CA 1
ATOM 4552 C C . ASP B 1 229 ? 27.891 -11.117 -4.684 1 84.75 229 ASP B C 1
ATOM 4554 O O . ASP B 1 229 ? 28.391 -11.109 -5.809 1 84.75 229 ASP B O 1
ATOM 4558 N N . LYS B 1 230 ? 27.438 -12.164 -4.16 1 81.5 230 LYS B N 1
ATOM 4559 C CA . LYS B 1 230 ? 27.719 -13.477 -4.738 1 81.5 230 LYS B CA 1
ATOM 4560 C C . LYS B 1 230 ? 27.078 -13.609 -6.125 1 81.5 230 LYS B C 1
ATOM 4562 O O . LYS B 1 230 ? 27.641 -14.281 -6.996 1 81.5 230 LYS B O 1
ATOM 4567 N N . LYS B 1 231 ? 26.016 -12.93 -6.344 1 82.38 231 LYS B N 1
ATOM 4568 C CA . LYS B 1 231 ? 25.266 -13.133 -7.582 1 82.38 231 LYS B CA 1
ATOM 4569 C C . LYS B 1 231 ? 25.406 -11.93 -8.508 1 82.38 231 LYS B C 1
ATOM 4571 O O . LYS B 1 231 ? 24.656 -11.797 -9.477 1 82.38 231 LYS B O 1
ATOM 4576 N N . LYS B 1 232 ? 26.328 -11.125 -8.266 1 87.44 232 LYS B N 1
ATOM 4577 C CA . LYS B 1 232 ? 26.516 -9.891 -9.031 1 87.44 232 LYS B CA 1
ATOM 4578 C C . LYS B 1 232 ? 26.844 -10.195 -10.492 1 87.44 232 LYS B C 1
ATOM 4580 O O . LYS B 1 232 ? 26.328 -9.547 -11.398 1 87.44 232 LYS B O 1
ATOM 4585 N N . GLU B 1 233 ? 27.656 -11.148 -10.695 1 86.38 233 GLU B N 1
ATOM 4586 C CA . GLU B 1 233 ? 28.062 -11.5 -12.047 1 86.38 233 GLU B CA 1
ATOM 4587 C C . GLU B 1 233 ? 26.875 -12.023 -12.859 1 86.38 233 GLU B C 1
ATOM 4589 O O . GLU B 1 233 ? 26.719 -11.664 -14.023 1 86.38 233 GLU B O 1
ATOM 4594 N N . GLN B 1 234 ? 26.109 -12.828 -12.242 1 82.12 234 GLN B N 1
ATOM 4595 C CA . GLN B 1 234 ? 24.938 -13.367 -12.922 1 82.12 234 GLN B CA 1
ATOM 4596 C C . GLN B 1 234 ? 23.953 -12.258 -13.289 1 82.12 234 GLN B C 1
ATOM 4598 O O . GLN B 1 234 ? 23.375 -12.266 -14.375 1 82.12 234 GLN B O 1
ATOM 4603 N N . ALA B 1 235 ? 23.781 -11.375 -12.391 1 85.81 235 ALA B N 1
ATOM 4604 C CA . ALA B 1 235 ? 22.891 -10.25 -12.633 1 85.81 235 ALA B CA 1
ATOM 4605 C C . ALA B 1 235 ? 23.391 -9.383 -13.789 1 85.81 235 ALA B C 1
ATOM 4607 O O . ALA B 1 235 ? 22.594 -8.914 -14.609 1 85.81 235 ALA B O 1
ATOM 4608 N N . SER B 1 236 ? 24.672 -9.227 -13.828 1 86.94 236 SER B N 1
ATOM 4609 C CA . SER B 1 236 ? 25.266 -8.422 -14.883 1 86.94 236 SER B CA 1
ATOM 4610 C C . SER B 1 236 ? 25.031 -9.039 -16.25 1 86.94 236 SER B C 1
ATOM 4612 O O . SER B 1 236 ? 24.828 -8.32 -17.234 1 86.94 236 SER B O 1
ATOM 4614 N N . LYS B 1 237 ? 25.031 -10.258 -16.297 1 84.88 237 LYS B N 1
ATOM 4615 C CA . LYS B 1 237 ? 24.781 -10.969 -17.562 1 84.88 237 LYS B CA 1
ATOM 4616 C C . LYS B 1 237 ? 23.375 -10.719 -18.062 1 84.88 237 LYS B C 1
ATOM 4618 O O . LYS B 1 237 ? 23.125 -10.742 -19.281 1 84.88 237 LYS B O 1
ATOM 4623 N N . LEU B 1 238 ? 22.531 -10.43 -17.156 1 83.62 238 LEU B N 1
ATOM 4624 C CA . LEU B 1 238 ? 21.141 -10.156 -17.531 1 83.62 238 LEU B CA 1
ATOM 4625 C C . LEU B 1 238 ? 20.938 -8.664 -17.781 1 83.62 238 LEU B C 1
ATOM 4627 O O . LEU B 1 238 ? 19.812 -8.227 -18.062 1 83.62 238 LEU B O 1
ATOM 4631 N N . GLY B 1 239 ? 22.016 -7.902 -17.594 1 87.25 239 GLY B N 1
ATOM 4632 C CA . GLY B 1 239 ? 21.938 -6.477 -17.875 1 87.25 239 GLY B CA 1
ATOM 4633 C C . GLY B 1 239 ? 21.297 -5.68 -16.766 1 87.25 239 GLY B C 1
ATOM 4634 O O . GLY B 1 239 ? 20.688 -4.637 -17 1 87.25 239 GLY B O 1
ATOM 4635 N N . CYS B 1 240 ? 21.297 -6.203 -15.656 1 92.25 240 CYS B N 1
ATOM 4636 C CA . CYS B 1 240 ? 20.703 -5.512 -14.516 1 92.25 240 CYS B CA 1
ATOM 4637 C C . CYS B 1 240 ? 21.781 -4.871 -13.648 1 92.25 240 CYS B C 1
ATOM 4639 O O . CYS B 1 240 ? 22.906 -5.352 -13.594 1 92.25 240 CYS B O 1
ATOM 4641 N N . GLU B 1 241 ? 21.391 -3.781 -13.055 1 93.12 241 GLU B N 1
ATOM 4642 C CA . GLU B 1 241 ? 22.219 -3.232 -11.984 1 93.12 241 GLU B CA 1
ATOM 4643 C C . GLU B 1 241 ? 22.078 -4.055 -10.703 1 93.12 241 GLU B C 1
ATOM 4645 O O . GLU B 1 241 ? 21.172 -4.879 -10.586 1 93.12 241 GLU B O 1
ATOM 4650 N N . TYR B 1 242 ? 23.125 -3.869 -9.867 1 92.94 242 TYR B N 1
ATOM 4651 C CA . TYR B 1 242 ? 23.172 -4.723 -8.68 1 92.94 242 TYR B CA 1
ATOM 4652 C C . TYR B 1 242 ? 23.578 -3.926 -7.449 1 92.94 242 TYR B C 1
ATOM 4654 O O . TYR B 1 242 ? 24.531 -3.143 -7.504 1 92.94 242 TYR B O 1
ATOM 4662 N N . ILE B 1 243 ? 22.812 -4.074 -6.383 1 92.88 243 ILE B N 1
ATOM 4663 C CA . ILE B 1 243 ? 23.125 -3.463 -5.094 1 92.88 243 ILE B CA 1
ATOM 4664 C C . ILE B 1 243 ? 23.125 -4.527 -4 1 92.88 243 ILE B C 1
ATOM 4666 O O . ILE B 1 243 ? 22.125 -5.223 -3.809 1 92.88 243 ILE B O 1
ATOM 4670 N N . ALA B 1 244 ? 24.234 -4.672 -3.332 1 91.12 244 ALA B N 1
ATOM 4671 C CA . ALA B 1 244 ? 24.266 -5.465 -2.105 1 91.12 244 ALA B CA 1
ATOM 4672 C C . ALA B 1 244 ? 23.812 -4.637 -0.906 1 91.12 244 ALA B C 1
ATOM 4674 O O . ALA B 1 244 ? 24.516 -3.74 -0.453 1 91.12 244 ALA B O 1
ATOM 4675 N N . TYR B 1 245 ? 22.672 -5.012 -0.329 1 85.88 245 TYR B N 1
ATOM 4676 C CA . TYR B 1 245 ? 22.094 -4.098 0.65 1 85.88 245 TYR B CA 1
ATOM 4677 C C . TYR B 1 245 ? 22.703 -4.324 2.031 1 85.88 245 TYR B C 1
ATOM 4679 O O . TYR B 1 245 ? 22.406 -3.592 2.977 1 85.88 245 TYR B O 1
ATOM 4687 N N . SER B 1 246 ? 23.609 -5.305 2.166 1 86.62 246 SER B N 1
ATOM 4688 C CA . SER B 1 246 ? 24.406 -5.402 3.383 1 86.62 246 SER B CA 1
ATOM 4689 C C . SER B 1 246 ? 25.359 -4.215 3.518 1 86.62 246 SER B C 1
ATOM 4691 O O . SER B 1 246 ? 25.859 -3.936 4.609 1 86.62 246 SER B O 1
ATOM 4693 N N . ASN B 1 247 ? 25.609 -3.633 2.377 1 85.69 247 ASN B N 1
ATOM 4694 C CA . ASN B 1 247 ? 26.359 -2.379 2.365 1 85.69 247 ASN B CA 1
ATOM 4695 C C . ASN B 1 247 ? 25.422 -1.174 2.514 1 85.69 247 ASN B C 1
ATOM 4697 O O . ASN B 1 247 ? 24.766 -0.768 1.553 1 85.69 247 ASN B O 1
ATOM 4701 N N . GLU B 1 248 ? 25.453 -0.55 3.619 1 85.5 248 GLU B N 1
ATOM 4702 C CA . GLU B 1 248 ? 24.531 0.537 3.941 1 85.5 248 GLU B CA 1
ATOM 4703 C C . GLU B 1 248 ? 24.734 1.728 3.01 1 85.5 248 GLU B C 1
ATOM 4705 O O . GLU B 1 248 ? 23.781 2.418 2.656 1 85.5 248 GLU B O 1
ATOM 4710 N N . ASP B 1 249 ? 25.922 1.947 2.607 1 88.69 249 ASP B N 1
ATOM 4711 C CA . ASP B 1 249 ? 26.219 3.076 1.732 1 88.69 249 ASP B CA 1
ATOM 4712 C C . ASP B 1 249 ? 25.562 2.9 0.366 1 88.69 249 ASP B C 1
ATOM 4714 O O . ASP B 1 249 ? 25.078 3.871 -0.228 1 88.69 249 ASP B O 1
ATOM 4718 N N . SER B 1 250 ? 25.547 1.695 -0.094 1 87.5 250 SER B N 1
ATOM 4719 C CA . SER B 1 250 ? 24.938 1.42 -1.389 1 87.5 250 SER B CA 1
ATOM 4720 C C . SER B 1 250 ? 23.438 1.659 -1.35 1 87.5 250 SER B C 1
ATOM 4722 O O . SER B 1 250 ? 22.859 2.174 -2.309 1 87.5 250 SER B O 1
ATOM 4724 N N . VAL B 1 251 ? 22.859 1.299 -0.284 1 89.5 251 VAL B N 1
ATOM 4725 C CA . VAL B 1 251 ? 21.422 1.521 -0.131 1 89.5 251 VAL B CA 1
ATOM 4726 C C . VAL B 1 251 ? 21.141 3.02 -0.041 1 89.5 251 VAL B C 1
ATOM 4728 O O . VAL B 1 251 ? 20.203 3.518 -0.664 1 89.5 251 VAL B O 1
ATOM 4731 N N . LYS B 1 252 ? 21.969 3.727 0.697 1 90.19 252 LYS B N 1
ATOM 4732 C CA . LYS B 1 252 ? 21.812 5.172 0.843 1 90.19 252 LYS B CA 1
ATOM 4733 C C . LYS B 1 252 ? 21.938 5.875 -0.506 1 90.19 252 LYS B C 1
ATOM 4735 O O . LYS B 1 252 ? 21.188 6.816 -0.789 1 90.19 252 LYS B O 1
ATOM 4740 N N . GLU B 1 253 ? 22.812 5.367 -1.325 1 92.56 253 GLU B N 1
ATOM 4741 C CA . GLU B 1 253 ? 23.016 5.957 -2.646 1 92.56 253 GLU B CA 1
ATOM 4742 C C . GLU B 1 253 ? 21.781 5.758 -3.533 1 92.56 253 GLU B C 1
ATOM 4744 O O . GLU B 1 253 ? 21.547 6.543 -4.453 1 92.56 253 GLU B O 1
ATOM 4749 N N . ALA B 1 254 ? 21.016 4.762 -3.199 1 95.44 254 ALA B N 1
ATOM 4750 C CA . ALA B 1 254 ? 19.844 4.438 -4.012 1 95.44 254 ALA B CA 1
ATOM 4751 C C . ALA B 1 254 ? 18.578 5.051 -3.42 1 95.44 254 ALA B C 1
ATOM 4753 O O . ALA B 1 254 ? 17.469 4.715 -3.838 1 95.44 254 ALA B O 1
ATOM 4754 N N . THR B 1 255 ? 18.75 5.945 -2.453 1 94.94 255 THR B N 1
ATOM 4755 C CA . THR B 1 255 ? 17.594 6.559 -1.793 1 94.94 255 THR B CA 1
ATOM 4756 C C . THR B 1 255 ? 16.672 7.207 -2.816 1 94.94 255 THR B C 1
ATOM 4758 O O . THR B 1 255 ? 17.125 7.922 -3.711 1 94.94 255 THR B O 1
ATOM 4761 N N . ARG B 1 256 ? 15.367 6.895 -2.771 1 96.19 256 ARG B N 1
ATOM 4762 C CA . ARG B 1 256 ? 14.297 7.461 -3.586 1 96.19 256 ARG B CA 1
ATOM 4763 C C . ARG B 1 256 ? 14.578 7.27 -5.07 1 96.19 256 ARG B C 1
ATOM 4765 O O . ARG B 1 256 ? 14.367 8.18 -5.871 1 96.19 256 ARG B O 1
ATOM 4772 N N . SER B 1 257 ? 15.008 6.059 -5.395 1 96.38 257 SER B N 1
ATOM 4773 C CA . SER B 1 257 ? 15.414 5.812 -6.773 1 96.38 257 SER B CA 1
ATOM 4774 C C . SER B 1 257 ? 14.359 4.992 -7.516 1 96.38 257 SER B C 1
ATOM 4776 O O . SER B 1 257 ? 14.258 5.066 -8.742 1 96.38 257 SER B O 1
ATOM 4778 N N . PHE B 1 258 ? 13.586 4.227 -6.801 1 98.12 258 PHE B N 1
ATOM 4779 C CA . PHE B 1 258 ? 12.805 3.215 -7.496 1 98.12 258 PHE B CA 1
ATOM 4780 C C . PHE B 1 258 ? 11.312 3.498 -7.352 1 98.12 258 PHE B C 1
ATOM 4782 O O . PHE B 1 258 ? 10.852 3.896 -6.281 1 98.12 258 PHE B O 1
ATOM 4789 N N . ASP B 1 259 ? 10.555 3.287 -8.43 1 97.94 259 ASP B N 1
ATOM 4790 C CA . ASP B 1 259 ? 9.102 3.412 -8.43 1 97.94 259 ASP B CA 1
ATOM 4791 C C . ASP B 1 259 ? 8.445 2.234 -7.715 1 97.94 259 ASP B C 1
ATOM 4793 O O . ASP B 1 259 ? 7.449 2.408 -7.008 1 97.94 259 ASP B O 1
ATOM 4797 N N . VAL B 1 260 ? 9.047 1.088 -7.914 1 98.5 260 VAL B N 1
ATOM 4798 C CA . VAL B 1 260 ? 8.492 -0.143 -7.359 1 98.5 260 VAL B CA 1
ATOM 4799 C C . VAL B 1 260 ? 9.633 -1.084 -6.957 1 98.5 260 VAL B C 1
ATOM 4801 O O . VAL B 1 260 ? 10.656 -1.157 -7.641 1 98.5 260 VAL B O 1
ATOM 4804 N N . VAL B 1 261 ? 9.453 -1.751 -5.836 1 98.56 261 VAL B N 1
ATOM 4805 C CA . VAL B 1 261 ? 10.32 -2.84 -5.398 1 98.56 261 VAL B CA 1
ATOM 4806 C C . VAL B 1 261 ? 9.531 -4.141 -5.34 1 98.56 261 VAL B C 1
ATOM 4808 O O . VAL B 1 261 ? 8.484 -4.211 -4.68 1 98.56 261 VAL B O 1
ATOM 4811 N N . LEU B 1 262 ? 9.938 -5.113 -6.055 1 98.56 262 LEU B N 1
ATOM 4812 C CA . LEU B 1 262 ? 9.383 -6.457 -5.957 1 98.56 262 LEU B CA 1
ATOM 4813 C C . LEU B 1 262 ? 10.25 -7.344 -5.074 1 98.56 262 LEU B C 1
ATOM 4815 O O . LEU 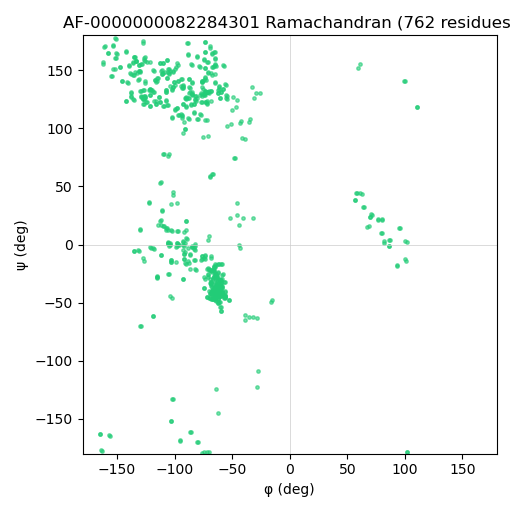B 1 262 ? 11.414 -7.602 -5.395 1 98.56 262 LEU B O 1
ATOM 4819 N N . ASP B 1 263 ? 9.711 -7.801 -3.998 1 97.88 263 ASP B N 1
ATOM 4820 C CA . ASP B 1 263 ? 10.445 -8.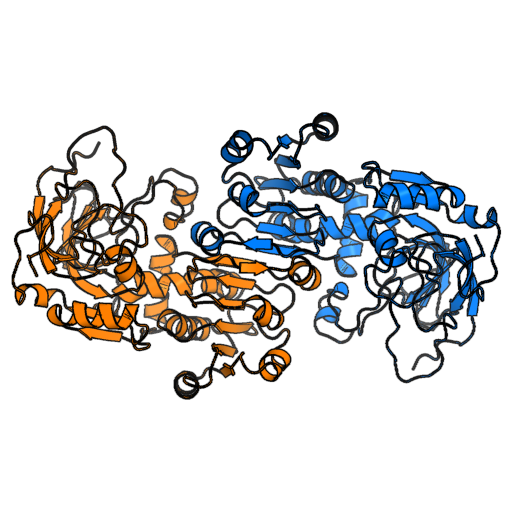625 -3.047 1 97.88 263 ASP B CA 1
ATOM 4821 C C . ASP B 1 263 ? 10.086 -10.102 -3.205 1 97.88 263 ASP B C 1
ATOM 4823 O O . ASP B 1 263 ? 9.008 -10.531 -2.791 1 97.88 263 ASP B O 1
ATOM 4827 N N . THR B 1 264 ? 11.008 -10.859 -3.709 1 94.38 264 THR B N 1
ATOM 4828 C CA . THR B 1 264 ? 10.75 -12.258 -4.039 1 94.38 264 THR B CA 1
ATOM 4829 C C . THR B 1 264 ? 11.352 -13.18 -2.984 1 94.38 264 THR B C 1
ATOM 4831 O O . THR B 1 264 ? 11.398 -14.398 -3.172 1 94.38 264 THR B O 1
ATOM 4834 N N . VAL B 1 265 ? 11.773 -12.656 -1.844 1 90.81 265 VAL B N 1
ATOM 4835 C CA . VAL B 1 265 ? 12.461 -13.422 -0.812 1 90.81 265 VAL B CA 1
ATOM 4836 C C . VAL B 1 265 ? 11.438 -14.062 0.122 1 90.81 265 VAL B C 1
ATOM 4838 O O . VAL B 1 265 ? 10.539 -13.391 0.625 1 90.81 265 VAL B O 1
ATOM 4841 N N . SER B 1 266 ? 11.586 -15.344 0.367 1 86.5 266 SER B N 1
ATOM 4842 C CA . SER B 1 266 ? 10.641 -16.078 1.2 1 86.5 266 SER B CA 1
ATOM 4843 C C . SER B 1 266 ? 11.227 -16.391 2.572 1 86.5 266 SER B C 1
ATOM 4845 O O . SER B 1 266 ? 10.695 -17.219 3.307 1 86.5 266 SER B O 1
ATOM 4847 N N . ALA B 1 267 ? 12.312 -15.812 2.947 1 84.06 267 ALA B N 1
ATOM 4848 C CA . ALA B 1 267 ? 12.953 -15.953 4.258 1 84.06 267 ALA B CA 1
ATOM 4849 C C . ALA B 1 267 ? 12.898 -14.641 5.031 1 84.06 267 ALA B C 1
ATOM 4851 O O . ALA B 1 267 ? 12.812 -13.562 4.434 1 84.06 267 ALA B O 1
ATOM 4852 N N . PRO B 1 268 ? 12.992 -14.812 6.328 1 88.12 268 PRO B N 1
ATOM 4853 C CA . PRO B 1 268 ? 12.984 -13.578 7.121 1 88.12 268 PRO B CA 1
ATOM 4854 C C . PRO B 1 268 ? 14.109 -12.625 6.73 1 88.12 268 PRO B C 1
ATOM 4856 O O . PRO B 1 268 ? 15.234 -13.055 6.488 1 88.12 268 PRO B O 1
ATOM 4859 N N . HIS B 1 269 ? 13.82 -11.383 6.559 1 89.94 269 HIS B N 1
ATOM 4860 C CA . HIS B 1 269 ? 14.766 -10.328 6.238 1 89.94 269 HIS B CA 1
ATOM 4861 C C . HIS B 1 269 ? 14.227 -8.961 6.637 1 89.94 269 HIS B C 1
ATOM 4863 O O . HIS B 1 269 ? 13.039 -8.828 6.965 1 89.94 269 HIS B O 1
ATOM 4869 N N . ASP B 1 270 ? 15.039 -8 6.691 1 90.75 270 ASP B N 1
ATOM 4870 C CA . ASP B 1 270 ? 14.68 -6.672 7.168 1 90.75 270 ASP B CA 1
ATOM 4871 C C . ASP B 1 270 ? 14.211 -5.785 6.016 1 90.75 270 ASP B C 1
ATOM 4873 O O . ASP B 1 270 ? 15.023 -5.121 5.367 1 90.75 270 ASP B O 1
ATOM 4877 N N . ILE B 1 271 ? 12.898 -5.645 5.848 1 93.81 271 ILE B N 1
ATOM 4878 C CA . ILE B 1 271 ? 12.398 -4.863 4.723 1 93.81 271 ILE B CA 1
ATOM 4879 C C . ILE B 1 271 ? 12.438 -3.377 5.066 1 93.81 271 ILE B C 1
ATOM 4881 O O . ILE B 1 271 ? 12.453 -2.527 4.172 1 93.81 271 ILE B O 1
ATOM 4885 N N . ALA B 1 272 ? 12.461 -3.043 6.34 1 92.88 272 ALA B N 1
ATOM 4886 C CA . ALA B 1 272 ? 12.5 -1.647 6.77 1 92.88 272 ALA B CA 1
ATOM 4887 C C . ALA B 1 272 ? 13.734 -0.939 6.223 1 92.88 272 ALA B C 1
ATOM 4889 O O . ALA B 1 272 ? 13.672 0.232 5.844 1 92.88 272 ALA B O 1
ATOM 4890 N N . SER B 1 273 ? 14.805 -1.621 6.156 1 92.5 273 SER B N 1
ATOM 4891 C CA . SER B 1 273 ? 16.062 -1.045 5.691 1 92.5 273 SER B CA 1
ATOM 4892 C C . SER B 1 273 ? 16.062 -0.845 4.18 1 92.5 273 SER B C 1
ATOM 4894 O O . SER B 1 273 ? 16.906 -0.131 3.639 1 92.5 273 SER B O 1
ATOM 4896 N N . LEU B 1 274 ? 15.07 -1.426 3.467 1 95.5 274 LEU B N 1
ATOM 4897 C CA . LEU B 1 274 ? 15.031 -1.354 2.01 1 95.5 274 LEU B CA 1
ATOM 4898 C C . LEU B 1 274 ? 14.008 -0.328 1.544 1 95.5 274 LEU B C 1
ATOM 4900 O O . LEU B 1 274 ? 14.031 0.107 0.391 1 95.5 274 LEU B O 1
ATOM 4904 N N . LEU B 1 275 ? 13.141 0.082 2.42 1 96.25 275 LEU B N 1
ATOM 4905 C CA . LEU B 1 275 ? 12.047 0.971 2.053 1 96.25 275 LEU B CA 1
ATOM 4906 C C . LEU B 1 275 ? 12.578 2.295 1.513 1 96.25 275 LEU B C 1
ATOM 4908 O O . LEU B 1 275 ? 12.039 2.832 0.539 1 96.25 275 LEU B O 1
ATOM 4912 N N . PRO B 1 276 ? 13.719 2.799 2.027 1 95.38 276 PRO B N 1
ATOM 4913 C CA . PRO B 1 276 ? 14.156 4.137 1.623 1 95.38 276 PRO B CA 1
ATOM 4914 C C . PRO B 1 276 ? 14.594 4.195 0.16 1 95.38 276 PRO B C 1
ATOM 4916 O O . PRO B 1 276 ? 14.766 5.285 -0.391 1 95.38 276 PRO B O 1
ATOM 4919 N N . VAL B 1 277 ? 14.734 3.072 -0.519 1 97.12 277 VAL B N 1
ATOM 4920 C CA . VAL B 1 277 ? 15.133 3.107 -1.922 1 97.12 277 VAL B CA 1
ATOM 4921 C C . VAL B 1 277 ? 13.938 3.5 -2.789 1 97.12 277 VAL B C 1
ATOM 4923 O O . VAL B 1 277 ? 14.102 3.816 -3.971 1 97.12 277 VAL B O 1
ATOM 4926 N N . LEU B 1 278 ? 12.758 3.473 -2.209 1 97.81 278 LEU B N 1
ATOM 4927 C CA . LEU B 1 278 ? 11.531 3.814 -2.922 1 97.81 278 LEU B CA 1
ATOM 4928 C C . LEU B 1 278 ? 11.414 5.324 -3.102 1 97.81 278 LEU B C 1
ATOM 4930 O O . LEU B 1 278 ? 11.734 6.09 -2.191 1 97.81 278 LEU B O 1
ATOM 4934 N N . LYS B 1 279 ? 10.938 5.68 -4.27 1 97 279 LYS B N 1
ATOM 4935 C CA . LYS B 1 279 ? 10.469 7.051 -4.445 1 97 279 LYS B CA 1
ATOM 4936 C C . LYS B 1 279 ? 9.258 7.332 -3.561 1 97 279 LYS B C 1
ATOM 4938 O O . LYS B 1 279 ? 8.586 6.402 -3.104 1 97 279 LYS B O 1
ATOM 4943 N N . VAL B 1 280 ? 9 8.656 -3.32 1 96.75 280 VAL B N 1
ATOM 4944 C CA . VAL B 1 280 ? 7.762 9.047 -2.658 1 96.75 280 VAL B CA 1
ATOM 4945 C C . VAL B 1 280 ? 6.566 8.484 -3.426 1 96.75 280 VAL B C 1
ATOM 4947 O O . VAL B 1 280 ? 6.48 8.633 -4.648 1 96.75 280 VAL B O 1
ATOM 4950 N N . GLY B 1 281 ? 5.719 7.766 -2.68 1 96.19 281 GLY B N 1
ATOM 4951 C CA . GLY B 1 281 ? 4.559 7.172 -3.326 1 96.19 281 GLY B CA 1
ATOM 4952 C C . GLY B 1 281 ? 4.848 5.816 -3.947 1 96.19 281 GLY B C 1
ATOM 4953 O O . GLY B 1 281 ? 3.977 5.219 -4.578 1 96.19 281 GLY B O 1
ATOM 4954 N N . GLY B 1 282 ? 6.066 5.32 -3.752 1 97.56 282 GLY B N 1
ATOM 4955 C CA . GLY B 1 282 ? 6.449 4.031 -4.309 1 97.56 282 GLY B CA 1
ATOM 4956 C C . GLY B 1 282 ? 5.824 2.857 -3.576 1 97.56 282 GLY B C 1
ATOM 4957 O O . GLY B 1 282 ? 5.297 3.018 -2.475 1 97.56 282 GLY B O 1
ATOM 4958 N N . ALA B 1 283 ? 5.898 1.676 -4.207 1 98.38 283 ALA B N 1
ATOM 4959 C CA . ALA B 1 283 ? 5.285 0.47 -3.652 1 98.38 283 ALA B CA 1
ATOM 4960 C C . ALA B 1 283 ? 6.328 -0.626 -3.443 1 98.38 283 ALA B C 1
ATOM 4962 O O . ALA B 1 283 ? 7.164 -0.87 -4.316 1 98.38 283 ALA B O 1
ATOM 4963 N N . TYR B 1 284 ? 6.344 -1.146 -2.268 1 98.62 284 TYR B N 1
ATOM 4964 C CA . TYR B 1 284 ? 7.074 -2.361 -1.932 1 98.62 284 TYR B CA 1
ATOM 4965 C C . TYR B 1 284 ? 6.164 -3.58 -1.987 1 98.62 284 TYR B C 1
ATOM 4967 O O . TYR B 1 284 ? 5.305 -3.762 -1.121 1 98.62 284 TYR B O 1
ATOM 4975 N N . VAL B 1 285 ? 6.391 -4.453 -2.949 1 98.75 285 VAL B N 1
ATOM 4976 C CA . VAL B 1 285 ? 5.457 -5.547 -3.193 1 98.75 285 VAL B CA 1
ATOM 4977 C C . VAL B 1 285 ? 6.059 -6.859 -2.695 1 98.75 285 VAL B C 1
ATOM 4979 O O . VAL B 1 285 ? 7.102 -7.297 -3.189 1 98.75 285 VAL B O 1
ATOM 4982 N N . LEU B 1 286 ? 5.379 -7.453 -1.786 1 98.06 286 LEU B N 1
ATOM 4983 C CA . LEU B 1 286 ? 5.789 -8.734 -1.224 1 98.06 286 LEU B CA 1
ATOM 4984 C C . LEU B 1 286 ? 5.238 -9.891 -2.049 1 98.06 286 LEU B C 1
ATOM 4986 O O . LEU B 1 286 ? 4.027 -10 -2.242 1 98.06 286 LEU B O 1
ATOM 4990 N N . LEU B 1 287 ? 6.125 -10.758 -2.471 1 96.75 287 LEU B N 1
ATOM 4991 C CA . LEU B 1 287 ? 5.742 -11.969 -3.193 1 96.75 287 LEU B CA 1
ATOM 4992 C C . LEU B 1 287 ? 6.094 -13.211 -2.391 1 96.75 287 LEU B C 1
ATOM 4994 O O . LEU B 1 287 ? 5.484 -14.273 -2.576 1 96.75 287 LEU B O 1
ATOM 4998 N N . GLY B 1 288 ? 7.105 -13.094 -1.571 1 90.44 288 GLY B N 1
ATOM 4999 C CA . GLY B 1 288 ? 7.551 -14.227 -0.778 1 90.44 288 GLY B CA 1
ATOM 5000 C C . GLY B 1 288 ? 6.773 -14.391 0.517 1 90.44 288 GLY B C 1
ATOM 5001 O O . GLY B 1 288 ? 6.633 -13.438 1.284 1 90.44 288 GLY B O 1
ATOM 5002 N N . ALA B 1 289 ? 6.312 -15.586 0.687 1 81.56 289 ALA B N 1
ATOM 5003 C CA . ALA B 1 289 ? 5.594 -15.883 1.923 1 81.56 289 ALA B CA 1
ATOM 5004 C C . ALA B 1 289 ? 6.566 -16.141 3.07 1 81.56 289 ALA B C 1
ATOM 5006 O O . ALA B 1 289 ? 7.281 -17.156 3.066 1 81.56 289 ALA B O 1
ATOM 5007 N N . VAL B 1 290 ? 6.621 -15.211 3.955 1 81.38 290 VAL B N 1
ATOM 5008 C CA . VAL B 1 290 ? 7.477 -15.328 5.129 1 81.38 290 VAL B CA 1
ATOM 5009 C C . VAL B 1 290 ? 6.625 -15.586 6.371 1 81.38 290 VAL B C 1
ATOM 5011 O O . VAL B 1 290 ? 5.625 -14.898 6.594 1 81.38 290 VAL B O 1
ATOM 5014 N N . GLY B 1 291 ? 7.004 -16.562 7.148 1 82.62 291 GLY B N 1
ATOM 5015 C CA . GLY B 1 291 ? 6.227 -16.922 8.32 1 82.62 291 GLY B CA 1
ATOM 5016 C C . GLY B 1 291 ? 6.258 -15.859 9.406 1 82.62 291 GLY B C 1
ATOM 5017 O O . GLY B 1 291 ? 5.227 -15.555 10.016 1 82.62 291 GLY B O 1
ATOM 5018 N N . LYS B 1 292 ? 7.375 -15.328 9.633 1 89 292 LYS B N 1
ATOM 5019 C CA . LYS B 1 292 ? 7.516 -14.297 10.656 1 89 292 LYS B CA 1
ATOM 5020 C C . LYS B 1 292 ? 6.965 -12.961 10.164 1 89 292 LYS B C 1
ATOM 5022 O O . LYS B 1 292 ? 7.254 -12.531 9.047 1 89 292 LYS B O 1
ATOM 5027 N N . PRO B 1 293 ? 6.219 -12.289 10.992 1 93.69 293 PRO B N 1
ATOM 5028 C CA . PRO B 1 293 ? 5.695 -10.984 10.578 1 93.69 293 PRO B CA 1
ATOM 5029 C C . PRO B 1 293 ? 6.793 -9.938 10.422 1 93.69 293 PRO B C 1
ATOM 5031 O O . PRO B 1 293 ? 7.844 -10.031 11.055 1 93.69 293 PRO B O 1
ATOM 5034 N N . PHE B 1 294 ? 6.527 -9.008 9.586 1 94.31 294 PHE B N 1
ATOM 5035 C CA . PHE B 1 294 ? 7.43 -7.871 9.422 1 94.31 294 PHE B CA 1
ATOM 5036 C C . PHE B 1 294 ? 7.094 -6.766 10.422 1 94.31 294 PHE B C 1
ATOM 5038 O O . PHE B 1 294 ? 5.926 -6.531 10.727 1 94.31 294 PHE B O 1
ATOM 5045 N N . GLU B 1 295 ? 8.094 -6.137 10.922 1 94.12 295 GLU B N 1
ATOM 5046 C CA . GLU B 1 295 ? 7.93 -4.918 11.703 1 94.12 295 GLU B CA 1
ATOM 5047 C C . GLU B 1 295 ? 8.031 -3.676 10.828 1 94.12 295 GLU B C 1
ATOM 5049 O O . GLU B 1 295 ? 9.07 -3.426 10.211 1 94.12 295 GLU B O 1
ATOM 5054 N N . ILE B 1 296 ? 6.949 -2.893 10.836 1 93.38 296 ILE B N 1
ATOM 5055 C CA . ILE B 1 296 ? 6.906 -1.738 9.945 1 93.38 296 ILE B CA 1
ATOM 5056 C C . ILE B 1 296 ? 6.602 -0.476 10.75 1 93.38 296 ILE B C 1
ATOM 5058 O O . ILE B 1 296 ? 5.641 -0.444 11.523 1 93.38 296 ILE B O 1
ATOM 5062 N N . SER B 1 297 ? 7.422 0.499 10.594 1 93.94 297 SER B N 1
ATOM 5063 C CA . SER B 1 297 ? 7.215 1.796 11.227 1 93.94 297 SER B CA 1
ATOM 5064 C C . SER B 1 297 ? 6.141 2.602 10.508 1 93.94 297 SER B C 1
ATOM 5066 O O . SER B 1 297 ? 6.273 2.893 9.312 1 93.94 297 SER B O 1
ATOM 5068 N N . ALA B 1 298 ? 5.113 2.98 11.258 1 93.81 298 ALA B N 1
ATOM 5069 C CA . ALA B 1 298 ? 4.086 3.85 10.688 1 93.81 298 ALA B CA 1
ATOM 5070 C C . ALA B 1 298 ? 4.691 5.164 10.203 1 93.81 298 ALA B C 1
ATOM 5072 O O . ALA B 1 298 ? 4.336 5.656 9.125 1 93.81 298 ALA B O 1
ATOM 5073 N N . MET B 1 299 ? 5.586 5.688 10.953 1 92.5 299 MET B N 1
ATOM 5074 C CA . MET B 1 299 ? 6.199 6.977 10.633 1 92.5 299 MET B CA 1
ATOM 5075 C C . MET B 1 299 ? 6.945 6.91 9.305 1 92.5 299 MET B C 1
ATOM 5077 O O . MET B 1 299 ? 6.863 7.836 8.5 1 92.5 299 MET B O 1
ATOM 5081 N N . SER B 1 300 ? 7.645 5.809 9.117 1 93.88 300 SER B N 1
ATOM 5082 C CA . SER B 1 300 ? 8.359 5.629 7.855 1 93.88 300 SER B CA 1
ATOM 5083 C C . SER B 1 300 ? 7.406 5.664 6.668 1 93.88 300 SER B C 1
ATOM 5085 O O . SER B 1 300 ? 7.684 6.32 5.66 1 93.88 300 SER B O 1
ATOM 5087 N N . LEU B 1 301 ? 6.266 5.008 6.766 1 97.06 301 LEU B N 1
ATOM 5088 C CA . LEU B 1 301 ? 5.285 4.977 5.684 1 97.06 301 LEU B CA 1
ATOM 5089 C C . LEU B 1 301 ? 4.641 6.344 5.496 1 97.06 301 LEU B C 1
ATOM 5091 O O . LEU B 1 301 ? 4.488 6.816 4.367 1 97.06 301 LEU B O 1
ATOM 5095 N N . ILE B 1 302 ? 4.312 7.008 6.566 1 96.62 302 ILE B N 1
ATOM 5096 C CA . ILE B 1 302 ? 3.576 8.266 6.527 1 96.62 302 ILE B CA 1
ATOM 5097 C C . ILE B 1 302 ? 4.449 9.359 5.914 1 96.62 302 ILE B C 1
ATOM 5099 O O . ILE B 1 302 ? 4.031 10.047 4.977 1 96.62 302 ILE B O 1
ATOM 5103 N N . PHE B 1 303 ? 5.676 9.477 6.328 1 94.56 303 PHE B N 1
ATOM 5104 C CA . PHE B 1 303 ? 6.531 10.586 5.926 1 94.56 303 PHE B CA 1
ATOM 5105 C C . PHE B 1 303 ? 6.922 10.469 4.457 1 94.56 303 PHE B C 1
ATOM 5107 O O . PHE B 1 303 ? 7.266 11.469 3.816 1 94.56 303 PHE B O 1
ATOM 5114 N N . ASN B 1 304 ? 6.816 9.242 3.924 1 95.62 304 ASN B N 1
ATOM 5115 C CA . ASN B 1 304 ? 7.309 9.031 2.566 1 95.62 304 ASN B CA 1
ATOM 5116 C C . ASN B 1 304 ? 6.203 8.539 1.639 1 95.62 304 ASN B C 1
ATOM 5118 O O . ASN B 1 304 ? 6.441 8.297 0.455 1 95.62 304 ASN B O 1
ATOM 5122 N N . ARG B 1 305 ? 5.02 8.336 2.217 1 97.69 305 ARG B N 1
ATOM 5123 C CA . ARG B 1 305 ? 3.879 7.828 1.462 1 97.69 305 ARG B CA 1
ATOM 5124 C C . ARG B 1 305 ? 4.215 6.496 0.801 1 97.69 305 ARG B C 1
ATOM 5126 O O . ARG B 1 305 ? 3.908 6.285 -0.375 1 97.69 305 ARG B O 1
ATOM 5133 N N . TYR B 1 306 ? 4.945 5.68 1.481 1 97.75 306 TYR B N 1
ATOM 5134 C CA . TYR B 1 306 ? 5.219 4.336 0.981 1 97.75 306 TYR B CA 1
ATOM 5135 C C . TYR B 1 306 ? 3.986 3.447 1.103 1 97.75 306 TYR B C 1
ATOM 5137 O O . TYR B 1 306 ? 3.158 3.641 1.995 1 97.75 306 TYR B O 1
ATOM 5145 N N . ALA B 1 307 ? 3.934 2.496 0.22 1 98.25 307 ALA B N 1
ATOM 5146 C CA . ALA B 1 307 ? 2.963 1.41 0.329 1 98.25 307 ALA B CA 1
ATOM 5147 C C . ALA B 1 307 ? 3.662 0.055 0.387 1 98.25 307 ALA B C 1
ATOM 5149 O O . ALA B 1 307 ? 4.629 -0.183 -0.338 1 98.25 307 ALA B O 1
ATOM 5150 N N . ILE B 1 308 ? 3.242 -0.74 1.28 1 98.31 308 ILE B N 1
ATOM 5151 C CA . ILE B 1 308 ? 3.605 -2.152 1.293 1 98.31 308 ILE B CA 1
ATOM 5152 C C . ILE B 1 308 ? 2.404 -2.998 0.875 1 98.31 308 ILE B C 1
ATOM 5154 O O . ILE B 1 308 ? 1.324 -2.885 1.461 1 98.31 308 ILE B O 1
ATOM 5158 N N . GLU B 1 309 ? 2.588 -3.779 -0.12 1 98.19 309 GLU B N 1
ATOM 5159 C CA . GLU B 1 309 ? 1.465 -4.566 -0.62 1 98.19 309 GLU B CA 1
ATOM 5160 C C . GLU B 1 309 ? 1.87 -6.016 -0.859 1 98.19 309 GLU B C 1
ATOM 5162 O O . GLU B 1 309 ? 3.061 -6.332 -0.928 1 98.19 309 GLU B O 1
ATOM 5167 N N . GLY B 1 310 ? 0.896 -6.863 -0.859 1 97.94 310 GLY B N 1
ATOM 5168 C CA . GLY B 1 310 ? 1.09 -8.25 -1.254 1 97.94 310 GLY B CA 1
ATOM 5169 C C . GLY B 1 310 ? 0.532 -8.562 -2.631 1 97.94 310 GLY B C 1
ATOM 5170 O O . GLY B 1 310 ? -0.422 -7.922 -3.078 1 97.94 310 GLY B O 1
ATOM 5171 N N . SER B 1 311 ? 1.137 -9.5 -3.246 1 98.31 311 SER B N 1
ATOM 5172 C CA . SER B 1 311 ? 0.631 -9.945 -4.543 1 98.31 311 SER B CA 1
ATOM 5173 C C . SER B 1 311 ? 0.675 -11.469 -4.66 1 98.31 311 SER B C 1
ATOM 5175 O O . SER B 1 311 ? 1.697 -12.086 -4.363 1 98.31 311 SER B O 1
ATOM 5177 N N . LEU B 1 312 ? -0.432 -12 -5.008 1 97.12 312 LEU B N 1
ATOM 5178 C CA . LEU B 1 312 ? -0.574 -13.422 -5.266 1 97.12 312 LEU B CA 1
ATOM 5179 C C . LEU B 1 312 ? -0.429 -13.727 -6.754 1 97.12 312 LEU B C 1
ATOM 5181 O O . LEU B 1 312 ? 0.079 -12.898 -7.516 1 97.12 312 LEU B O 1
ATOM 5185 N N . ILE B 1 313 ? -0.736 -14.883 -7.156 1 97.62 313 ILE B N 1
ATOM 5186 C CA . ILE B 1 313 ? -0.868 -15.18 -8.578 1 97.62 313 ILE B CA 1
ATOM 5187 C C . ILE B 1 313 ? -2.043 -14.391 -9.164 1 97.62 313 ILE B C 1
ATOM 5189 O O . ILE B 1 313 ? -2.83 -13.797 -8.422 1 97.62 313 ILE B O 1
ATOM 5193 N N . GLY B 1 314 ? -2.107 -14.328 -10.453 1 98.06 314 GLY B N 1
ATOM 5194 C CA . GLY B 1 314 ? -3.213 -13.664 -11.117 1 98.06 314 GLY B CA 1
ATOM 5195 C C . GLY B 1 314 ? -4.391 -14.578 -11.383 1 98.06 314 GLY B C 1
ATOM 5196 O O . GLY B 1 314 ? -4.27 -15.805 -11.273 1 98.06 314 GLY B O 1
ATOM 5197 N N . GLY B 1 315 ? -5.504 -14.008 -11.648 1 98.25 315 GLY B N 1
ATOM 5198 C CA . GLY B 1 315 ? -6.672 -14.766 -12.078 1 98.25 315 GLY B CA 1
ATOM 5199 C C . GLY B 1 315 ? -6.539 -15.336 -13.477 1 98.25 315 GLY B C 1
ATOM 5200 O O . GLY B 1 315 ? -5.484 -15.219 -14.102 1 98.25 315 GLY B O 1
ATOM 5201 N N . VAL B 1 316 ? -7.559 -15.984 -13.914 1 98.38 316 VAL B N 1
ATOM 5202 C CA . VAL B 1 316 ? -7.523 -16.734 -15.164 1 98.38 316 VAL B CA 1
ATOM 5203 C C . VAL B 1 316 ? -7.27 -15.766 -16.328 1 98.38 316 VAL B C 1
ATOM 5205 O O . VAL B 1 316 ? -6.359 -15.984 -17.125 1 98.38 316 VAL B O 1
ATOM 5208 N N . PRO B 1 317 ? -7.988 -14.602 -16.406 1 98.56 317 PRO B N 1
ATOM 5209 C CA . PRO B 1 317 ? -7.73 -13.734 -17.562 1 98.56 317 PRO B CA 1
ATOM 5210 C C . PRO B 1 317 ? -6.305 -13.188 -17.578 1 98.56 317 PRO B C 1
ATOM 5212 O O . PRO B 1 317 ? -5.672 -13.141 -18.641 1 98.56 317 PRO B O 1
ATOM 5215 N N . GLU B 1 318 ? -5.801 -12.805 -16.469 1 98.69 318 GLU B N 1
ATOM 5216 C CA . GLU B 1 318 ? -4.465 -12.219 -16.422 1 98.69 318 GLU B CA 1
ATOM 5217 C C . GLU B 1 318 ? -3.396 -13.266 -16.719 1 98.69 318 GLU B C 1
ATOM 5219 O O . GLU B 1 318 ? -2.375 -12.961 -17.344 1 98.69 318 GLU B O 1
ATOM 5224 N N . THR B 1 319 ? -3.643 -14.484 -16.328 1 98.81 319 THR B N 1
ATOM 5225 C CA . THR B 1 319 ? -2.691 -15.562 -16.594 1 98.81 319 THR B CA 1
ATOM 5226 C C . THR B 1 319 ? -2.564 -15.805 -18.094 1 98.81 319 THR B C 1
ATOM 5228 O O . THR B 1 319 ? -1.455 -15.945 -18.609 1 98.81 319 THR B O 1
ATOM 5231 N N . GLN B 1 320 ? -3.686 -15.82 -18.734 1 98.81 320 GLN B N 1
ATOM 5232 C CA . GLN B 1 320 ? -3.621 -15.977 -20.188 1 98.81 320 GLN B CA 1
ATOM 5233 C C . GLN B 1 320 ? -2.916 -14.789 -20.828 1 98.81 320 GLN B C 1
ATOM 5235 O O . GLN B 1 320 ? -2.1 -14.969 -21.734 1 98.81 320 GLN B O 1
ATOM 5240 N N . GLU B 1 321 ? -3.242 -13.594 -20.359 1 98.69 321 GLU B N 1
ATOM 5241 C CA . GLU B 1 321 ? -2.578 -12.391 -20.844 1 98.69 321 GLU B CA 1
ATOM 5242 C C . GLU B 1 321 ? -1.065 -12.484 -20.672 1 98.69 321 GLU B C 1
ATOM 5244 O O . GLU B 1 321 ? -0.304 -12.133 -21.562 1 98.69 321 GLU B O 1
ATOM 5249 N N . MET B 1 322 ? -0.69 -12.93 -19.547 1 98.75 322 MET B N 1
ATOM 5250 C CA . MET B 1 322 ? 0.73 -13.078 -19.25 1 98.75 322 MET B CA 1
ATOM 5251 C C . MET B 1 322 ? 1.39 -14.078 -20.188 1 98.75 322 MET B C 1
ATOM 5253 O O . MET B 1 322 ? 2.482 -13.82 -20.703 1 98.75 322 MET B O 1
ATOM 5257 N N . LEU B 1 323 ? 0.756 -15.25 -20.453 1 98.81 323 LEU B N 1
ATOM 5258 C CA . LEU B 1 323 ? 1.294 -16.219 -21.406 1 98.81 323 LEU B CA 1
ATOM 5259 C C . LEU B 1 323 ? 1.482 -15.594 -22.781 1 98.81 323 LEU B C 1
ATOM 5261 O O . LEU B 1 323 ? 2.531 -15.766 -23.406 1 98.81 323 LEU B O 1
ATOM 5265 N N . ASP B 1 324 ? 0.482 -14.867 -23.219 1 98.75 324 ASP B N 1
ATOM 5266 C CA . ASP B 1 324 ? 0.545 -14.195 -24.516 1 98.75 324 ASP B CA 1
ATOM 5267 C C . ASP B 1 324 ? 1.657 -13.148 -24.547 1 98.75 324 ASP B C 1
ATOM 5269 O O . ASP B 1 324 ? 2.375 -13.023 -25.547 1 98.75 324 ASP B O 1
ATOM 5273 N N . PHE B 1 325 ? 1.785 -12.445 -23.516 1 98.69 325 PHE B N 1
ATOM 5274 C CA . PHE B 1 325 ? 2.836 -11.445 -23.391 1 98.69 325 PHE B CA 1
ATOM 5275 C C . PHE B 1 325 ? 4.215 -12.086 -23.5 1 98.69 325 PHE B C 1
ATOM 5277 O O . PHE B 1 325 ? 5.082 -11.602 -24.219 1 98.69 325 PHE B O 1
ATOM 5284 N N . CYS B 1 326 ? 4.41 -13.148 -22.734 1 98.56 326 CYS B N 1
ATOM 5285 C CA . CYS B 1 326 ? 5.691 -13.844 -22.75 1 98.56 326 CYS B CA 1
ATOM 5286 C C . CYS B 1 326 ? 6.004 -14.391 -24.141 1 98.56 326 CYS B C 1
ATOM 5288 O O . CYS B 1 326 ? 7.152 -14.336 -24.594 1 98.56 326 CYS B O 1
ATOM 5290 N N . ALA B 1 327 ? 5.012 -14.883 -24.797 1 98.44 327 ALA B N 1
ATOM 5291 C CA . ALA B 1 327 ? 5.207 -15.383 -26.156 1 98.44 327 ALA B CA 1
ATOM 5292 C C . ALA B 1 327 ? 5.598 -14.25 -27.109 1 98.44 327 ALA B C 1
ATOM 5294 O O . ALA B 1 327 ? 6.562 -14.375 -27.875 1 98.44 327 ALA B O 1
ATOM 5295 N N . LYS B 1 328 ? 4.891 -13.203 -27.031 1 98 328 LYS B N 1
ATOM 5296 C CA . LYS B 1 328 ? 5.117 -12.055 -27.906 1 98 328 LYS B CA 1
ATOM 5297 C C . LYS B 1 328 ? 6.531 -11.5 -27.719 1 98 328 LYS B C 1
ATOM 5299 O O . LYS B 1 328 ? 7.176 -11.109 -28.703 1 98 328 LYS B O 1
ATOM 5304 N N . HIS B 1 329 ? 6.996 -11.523 -26.531 1 97.75 329 HIS B N 1
ATOM 5305 C CA . HIS B 1 329 ? 8.273 -10.883 -26.234 1 97.75 329 HIS B CA 1
ATOM 5306 C C . HIS B 1 329 ? 9.383 -11.914 -26.062 1 97.75 329 HIS B C 1
ATOM 5308 O O . HIS B 1 329 ? 10.5 -11.578 -25.656 1 97.75 329 HIS B O 1
ATOM 5314 N N . GLN B 1 330 ? 9.031 -13.172 -26.234 1 96.88 330 GLN B N 1
ATOM 5315 C CA . GLN B 1 330 ? 9.977 -14.281 -26.188 1 96.88 330 GLN B CA 1
ATOM 5316 C C . GLN B 1 330 ? 10.656 -14.383 -24.828 1 96.88 330 GLN B C 1
ATOM 5318 O O . GLN B 1 330 ? 11.883 -14.508 -24.75 1 96.88 330 GLN B O 1
ATOM 5323 N N . ILE B 1 331 ? 9.867 -14.25 -23.859 1 96.88 331 ILE B N 1
ATOM 5324 C CA . ILE B 1 331 ? 10.359 -14.383 -22.5 1 96.88 331 ILE B CA 1
ATOM 5325 C C . ILE B 1 331 ? 10.414 -15.859 -22.125 1 96.88 331 ILE B C 1
ATOM 5327 O O . ILE B 1 331 ? 9.383 -16.531 -22.078 1 96.88 331 ILE B O 1
ATOM 5331 N N . VAL B 1 332 ? 11.594 -16.328 -21.781 1 95.56 332 VAL B N 1
ATOM 5332 C CA . VAL B 1 332 ? 11.828 -17.719 -21.422 1 95.56 332 VAL B CA 1
ATOM 5333 C C . VAL B 1 332 ? 12.477 -17.812 -20.047 1 95.56 332 VAL B C 1
ATOM 5335 O O . VAL B 1 332 ? 13.492 -17.156 -19.781 1 95.56 332 VAL B O 1
ATOM 5338 N N . PRO B 1 333 ? 11.844 -18.531 -19.141 1 95.31 333 PRO B N 1
ATOM 5339 C CA . PRO B 1 333 ? 12.508 -18.734 -17.859 1 95.31 333 PRO B CA 1
ATOM 5340 C C . PRO B 1 333 ? 13.797 -19.547 -17.984 1 95.31 333 PRO B C 1
ATOM 5342 O O . PRO B 1 333 ? 13.984 -20.266 -18.969 1 95.31 333 PRO B O 1
ATOM 5345 N N . GLU B 1 334 ? 14.703 -19.312 -17 1 91.31 334 GLU B N 1
ATOM 5346 C CA . GLU B 1 334 ? 15.812 -20.25 -16.859 1 91.31 334 GLU B CA 1
ATOM 5347 C C . GLU B 1 334 ? 15.336 -21.578 -16.266 1 91.31 334 GLU B C 1
ATOM 5349 O O . GLU B 1 334 ? 14.75 -21.609 -15.188 1 91.31 334 GLU B O 1
ATOM 5354 N N . TYR B 1 335 ? 15.625 -22.656 -17.078 1 95 335 TYR B N 1
ATOM 5355 C CA . TYR B 1 335 ? 15.086 -23.922 -16.594 1 95 335 TYR B CA 1
ATOM 5356 C C . TYR B 1 335 ? 15.969 -25.094 -17.031 1 95 335 TYR B C 1
ATOM 5358 O O . TYR B 1 335 ? 16.844 -24.938 -17.891 1 95 335 TYR B O 1
ATOM 5366 N N . ARG B 1 336 ? 15.758 -26.156 -16.391 1 95.88 336 ARG B N 1
ATOM 5367 C CA . ARG B 1 336 ? 16.344 -27.422 -16.812 1 95.88 336 ARG B CA 1
ATOM 5368 C C . ARG B 1 336 ? 15.352 -28.578 -16.641 1 95.88 336 ARG B C 1
ATOM 5370 O O . ARG B 1 336 ? 14.617 -28.609 -15.648 1 95.88 336 ARG B O 1
ATOM 5377 N N . VAL B 1 337 ? 15.352 -29.453 -17.625 1 98.19 337 VAL B N 1
ATOM 5378 C CA . VAL B 1 337 ? 14.477 -30.625 -17.578 1 98.19 337 VAL B CA 1
ATOM 5379 C C . VAL B 1 337 ? 15.172 -31.766 -16.828 1 98.19 337 VAL B C 1
ATOM 5381 O O . VAL B 1 337 ? 16.359 -32.031 -17.062 1 98.19 337 VAL B O 1
ATOM 5384 N N . ILE B 1 338 ? 14.43 -32.375 -15.969 1 98 338 ILE B N 1
ATOM 5385 C CA . ILE B 1 338 ? 15.016 -33.5 -15.227 1 98 338 ILE B CA 1
ATOM 5386 C C . ILE B 1 338 ? 14.133 -34.75 -15.375 1 98 338 ILE B C 1
ATOM 5388 O O . ILE B 1 338 ? 12.953 -34.625 -15.719 1 98 338 ILE B O 1
ATOM 5392 N N . ASP B 1 339 ? 14.797 -35.844 -15.078 1 98.25 339 ASP B N 1
ATOM 5393 C CA . ASP B 1 339 ? 14.031 -37.094 -14.961 1 98.25 339 ASP B CA 1
ATOM 5394 C C . ASP B 1 339 ? 13.312 -37.188 -13.617 1 98.25 339 ASP B C 1
ATOM 5396 O O . ASP B 1 339 ? 13.773 -36.594 -12.625 1 98.25 339 ASP B O 1
ATOM 5400 N N . ALA B 1 340 ? 12.211 -37.938 -13.633 1 98.12 340 ALA B N 1
ATOM 5401 C CA . ALA B 1 340 ? 11.43 -38.094 -12.406 1 98.12 340 ALA B CA 1
ATOM 5402 C C . ALA B 1 340 ? 12.297 -38.656 -11.281 1 98.12 340 ALA B C 1
ATOM 5404 O O . ALA B 1 340 ? 12.102 -38.344 -10.109 1 98.12 340 ALA B O 1
ATOM 5405 N N . LYS B 1 341 ? 13.273 -39.5 -11.609 1 97.19 341 LYS B N 1
ATOM 5406 C CA . LYS B 1 341 ? 14.125 -40.125 -10.609 1 97.19 341 LYS B CA 1
ATOM 5407 C C . LYS B 1 341 ? 14.984 -39.094 -9.883 1 97.19 341 LYS B C 1
ATOM 5409 O O . LYS B 1 341 ? 15.508 -39.375 -8.797 1 97.19 341 LYS B O 1
ATOM 5414 N N . GLU B 1 342 ? 15.141 -37.938 -10.492 1 97.19 342 GLU B N 1
ATOM 5415 C CA . GLU B 1 342 ? 15.984 -36.875 -9.922 1 97.19 342 GLU B CA 1
ATOM 5416 C C . GLU B 1 342 ? 15.172 -35.938 -9.031 1 97.19 342 GLU B C 1
ATOM 5418 O O . GLU B 1 342 ? 15.727 -35.062 -8.383 1 97.19 342 GLU B O 1
ATOM 5423 N N . ALA B 1 343 ? 13.867 -36.125 -9 1 96.56 343 ALA B N 1
ATOM 5424 C CA . ALA B 1 343 ? 12.977 -35.156 -8.336 1 96.56 343 ALA B CA 1
ATOM 5425 C C . ALA B 1 343 ? 13.258 -35.125 -6.836 1 96.56 343 ALA B C 1
ATOM 5427 O O . ALA B 1 343 ? 13.25 -34.031 -6.23 1 96.56 343 ALA B O 1
ATOM 5428 N N . ASN B 1 344 ? 13.586 -36.25 -6.215 1 95.06 344 ASN B N 1
ATOM 5429 C CA . ASN B 1 344 ? 13.883 -36.281 -4.789 1 95.06 344 ASN B CA 1
ATOM 5430 C C . ASN B 1 344 ? 15.133 -35.469 -4.449 1 95.06 344 ASN B C 1
ATOM 5432 O O . ASN B 1 344 ? 15.164 -34.75 -3.457 1 95.06 344 ASN B O 1
ATOM 5436 N N . GLN B 1 345 ? 16.047 -35.719 -5.211 1 94.38 345 GLN B N 1
ATOM 5437 C CA . GLN B 1 345 ? 17.297 -34.969 -5.004 1 94.38 345 GLN B CA 1
ATOM 5438 C C . GLN B 1 345 ? 17.062 -33.469 -5.164 1 94.38 345 GLN B C 1
ATOM 5440 O O . GLN B 1 345 ? 17.609 -32.656 -4.395 1 94.38 345 GLN B O 1
ATOM 5445 N N . GLN B 1 346 ? 16.312 -33.125 -6.137 1 93.75 346 GLN B N 1
ATOM 5446 C CA . GLN B 1 346 ? 16.016 -31.719 -6.348 1 93.75 346 GLN B CA 1
ATOM 5447 C C . GLN B 1 346 ? 15.211 -31.156 -5.188 1 93.75 346 GLN B C 1
ATOM 5449 O O . GLN B 1 346 ? 15.438 -30.016 -4.77 1 93.75 346 GLN B O 1
ATOM 5454 N N . PHE B 1 347 ? 14.242 -31.859 -4.664 1 91.69 347 PHE B N 1
ATOM 5455 C CA . PHE B 1 347 ? 13.492 -31.453 -3.486 1 91.69 347 PHE B CA 1
ATOM 5456 C C . PHE B 1 347 ? 14.43 -31.125 -2.332 1 91.69 347 PHE B C 1
ATOM 5458 O O . PHE B 1 347 ? 14.289 -30.078 -1.694 1 91.69 347 PHE B O 1
ATOM 5465 N N . LYS B 1 348 ? 15.359 -31.969 -2.09 1 89.94 348 LYS B N 1
ATOM 5466 C CA . LYS B 1 348 ? 16.328 -31.781 -1.003 1 89.94 348 LYS B CA 1
ATOM 5467 C C . LYS B 1 348 ? 17.156 -30.531 -1.219 1 89.94 348 LYS B C 1
ATOM 5469 O O . LYS B 1 348 ? 17.391 -29.75 -0.284 1 89.94 348 LYS B O 1
ATOM 5474 N N . ALA B 1 349 ? 17.547 -30.391 -2.422 1 89.75 349 ALA B N 1
ATOM 5475 C CA . ALA B 1 349 ? 18.344 -29.203 -2.748 1 89.75 349 ALA B CA 1
ATOM 5476 C C . ALA B 1 349 ? 17.562 -27.922 -2.508 1 89.75 349 ALA B C 1
ATOM 5478 O O . ALA B 1 349 ? 18.094 -26.953 -1.983 1 89.75 349 ALA B O 1
ATOM 5479 N N . MET B 1 350 ? 16.312 -27.922 -2.885 1 86.88 350 MET B N 1
ATOM 5480 C CA . MET B 1 350 ? 15.445 -26.766 -2.705 1 86.88 350 MET B CA 1
ATOM 5481 C C . MET B 1 350 ? 15.234 -26.469 -1.224 1 86.88 350 MET B C 1
ATOM 5483 O O . MET B 1 350 ? 15.336 -25.312 -0.793 1 86.88 350 MET B O 1
ATOM 5487 N N . MET B 1 351 ? 15.039 -27.391 -0.446 1 84 351 MET B N 1
ATOM 5488 C CA . MET B 1 351 ? 14.75 -27.219 0.978 1 84 351 MET B CA 1
ATOM 5489 C C . MET B 1 351 ? 15.992 -26.75 1.729 1 84 351 MET B C 1
ATOM 5491 O O . MET B 1 351 ? 15.883 -26.016 2.711 1 84 351 MET B O 1
ATOM 5495 N N . ASN B 1 352 ? 17.125 -27.156 1.158 1 83.94 352 ASN B N 1
ATOM 5496 C CA . ASN B 1 352 ? 18.375 -26.797 1.819 1 83.94 352 ASN B CA 1
ATOM 5497 C C . ASN B 1 352 ? 18.938 -25.5 1.278 1 83.94 352 ASN B C 1
ATOM 5499 O O . ASN B 1 352 ? 20.031 -25.078 1.665 1 83.94 352 ASN B O 1
ATOM 5503 N N . GLY B 1 353 ? 18.203 -24.938 0.411 1 78 353 GLY B N 1
ATOM 5504 C CA . GLY B 1 353 ? 18.672 -23.688 -0.169 1 78 353 GLY B CA 1
ATOM 5505 C C . GLY B 1 353 ? 19.859 -23.859 -1.095 1 78 353 GLY B C 1
ATOM 5506 O O . GLY B 1 353 ? 20.672 -22.953 -1.245 1 78 353 GLY B O 1
ATOM 5507 N N . GLU B 1 354 ? 20 -24.953 -1.647 1 75.25 354 GLU B N 1
ATOM 5508 C CA . GLU B 1 354 ? 21.141 -25.297 -2.494 1 75.25 354 GLU B CA 1
ATOM 5509 C C . GLU B 1 354 ? 20.75 -25.281 -3.971 1 75.25 354 GLU B C 1
ATOM 5511 O O . GLU B 1 354 ? 21.594 -25.5 -4.84 1 75.25 354 GLU B O 1
ATOM 5516 N N . SER B 1 355 ? 19.5 -24.984 -4.09 1 71.44 355 SER B N 1
ATOM 5517 C CA . SER B 1 355 ? 19.047 -25 -5.473 1 71.44 355 SER B CA 1
ATOM 5518 C C . SER B 1 355 ? 19.609 -23.828 -6.254 1 71.44 355 SER B C 1
ATOM 5520 O O . SER B 1 355 ? 19.875 -22.766 -5.684 1 71.44 355 SER B O 1
ATOM 5522 N N . LEU B 1 356 ? 19.812 -24.094 -7.512 1 65.75 356 LEU B N 1
ATOM 5523 C CA . LEU B 1 356 ? 20.25 -23.047 -8.43 1 65.75 356 LEU B CA 1
ATOM 5524 C C . LEU B 1 356 ? 19.109 -22.094 -8.75 1 65.75 356 LEU B C 1
ATOM 5526 O O . LEU B 1 356 ? 17.969 -22.312 -8.344 1 65.75 356 LEU B O 1
ATOM 5530 N N . ALA B 1 357 ? 19.5 -21.094 -9.461 1 72.62 357 ALA B N 1
ATOM 5531 C CA . ALA B 1 357 ? 18.516 -20.062 -9.828 1 72.62 357 ALA B CA 1
ATOM 5532 C C . ALA B 1 357 ? 17.594 -20.547 -10.945 1 72.62 357 ALA B C 1
ATOM 5534 O O . ALA B 1 357 ? 16.531 -19.984 -11.156 1 72.62 357 ALA B O 1
ATOM 5535 N N . ASP B 1 358 ? 18 -21.672 -11.477 1 84.31 358 ASP B N 1
ATOM 5536 C CA . ASP B 1 358 ? 17.156 -22.188 -12.547 1 84.31 358 ASP B CA 1
ATOM 5537 C C . ASP B 1 358 ? 15.992 -23 -11.984 1 84.31 358 ASP B C 1
ATOM 5539 O O . ASP B 1 358 ? 16.094 -23.562 -10.883 1 84.31 358 ASP B O 1
ATOM 5543 N N . ARG B 1 359 ? 14.969 -23.062 -12.727 1 91.62 359 ARG B N 1
ATOM 5544 C CA . ARG B 1 359 ? 13.789 -23.844 -12.367 1 91.62 359 ARG B CA 1
ATOM 5545 C C . ARG B 1 359 ? 13.875 -25.25 -12.953 1 91.62 359 ARG B C 1
ATOM 5547 O O . ARG B 1 359 ? 14.289 -25.438 -14.102 1 91.62 359 ARG B O 1
ATOM 5554 N N . CYS B 1 360 ? 13.531 -26.219 -12.18 1 96.06 360 CYS B N 1
ATOM 5555 C CA . CYS B 1 360 ? 13.523 -27.609 -12.656 1 96.06 360 CYS B CA 1
ATOM 5556 C C . CYS B 1 360 ? 12.148 -28 -13.164 1 96.06 360 CYS B C 1
ATOM 5558 O O . CYS B 1 360 ? 11.133 -27.641 -12.562 1 96.06 360 CYS B O 1
ATOM 5560 N N . VAL B 1 361 ? 12.188 -28.797 -14.242 1 98.38 361 VAL B N 1
ATOM 5561 C CA . VAL B 1 361 ? 10.969 -29.297 -14.859 1 98.38 361 VAL B CA 1
ATOM 5562 C C . VAL B 1 361 ? 11.047 -30.812 -14.992 1 98.38 361 VAL B C 1
ATOM 5564 O O . VAL B 1 361 ? 11.969 -31.344 -15.617 1 98.38 361 VAL B O 1
ATOM 5567 N N . ILE B 1 362 ? 10.07 -31.5 -14.469 1 98.69 362 ILE B N 1
ATOM 5568 C CA . ILE B 1 362 ? 10.047 -32.969 -14.555 1 98.69 362 ILE B CA 1
ATOM 5569 C C . ILE B 1 362 ? 9.484 -33.375 -15.906 1 98.69 362 ILE B C 1
ATOM 5571 O O . ILE B 1 362 ? 8.406 -32.938 -16.312 1 98.69 362 ILE B O 1
ATOM 5575 N N . ASP B 1 363 ? 10.281 -34.188 -16.594 1 98.81 363 ASP B N 1
ATOM 5576 C CA . ASP B 1 363 ? 9.734 -34.906 -17.734 1 98.81 363 ASP B CA 1
ATOM 5577 C C . ASP B 1 363 ? 8.82 -36.031 -17.266 1 98.81 363 ASP B C 1
ATOM 5579 O O . ASP B 1 363 ? 9.297 -37.094 -16.859 1 98.81 363 ASP B O 1
ATOM 5583 N N . ILE B 1 364 ? 7.598 -35.875 -17.422 1 98.75 364 ILE B N 1
ATOM 5584 C CA . ILE B 1 364 ? 6.605 -36.719 -16.797 1 98.75 364 ILE B CA 1
ATOM 5585 C C . ILE B 1 364 ? 6.633 -38.125 -17.453 1 98.75 364 ILE B C 1
ATOM 5587 O O . ILE B 1 364 ? 6.277 -39.125 -16.828 1 98.75 364 ILE B O 1
ATOM 5591 N N . SER B 1 365 ? 7.062 -38.188 -18.656 1 98.31 365 SER B N 1
ATOM 5592 C CA . SER B 1 365 ? 7.141 -39.469 -19.344 1 98.31 365 SER B CA 1
ATOM 5593 C C . SER B 1 365 ? 8.102 -40.438 -18.641 1 98.31 365 SER B C 1
ATOM 5595 O O . SER B 1 365 ? 8.07 -41.656 -18.875 1 98.31 365 SER B O 1
ATOM 5597 N N . THR B 1 366 ? 8.93 -39.906 -17.797 1 98.5 366 THR B N 1
ATOM 5598 C CA . THR B 1 366 ? 9.953 -40.719 -17.156 1 98.5 366 THR B CA 1
ATOM 5599 C C . THR B 1 366 ? 9.43 -41.344 -15.859 1 98.5 366 THR B C 1
ATOM 5601 O O . THR B 1 366 ? 10.109 -42.156 -15.219 1 98.5 366 THR B O 1
ATOM 5604 N N . LEU B 1 367 ? 8.234 -41.031 -15.5 1 97.94 367 LEU B N 1
ATOM 5605 C CA . LEU B 1 367 ? 7.629 -41.656 -14.336 1 97.94 367 LEU B CA 1
ATOM 5606 C C . LEU B 1 367 ? 7.547 -43.188 -14.531 1 97.94 367 LEU B C 1
ATOM 5608 O O . LEU B 1 367 ? 7.641 -43.938 -13.562 1 97.94 367 LEU B O 1
ATOM 5612 N N . LYS B 1 368 ? 7.422 -43.594 -15.695 1 96 368 LYS B N 1
ATOM 5613 C CA . LYS B 1 368 ? 7.258 -45.031 -16.016 1 96 368 LYS B CA 1
ATOM 5614 C C . LYS B 1 368 ? 8.516 -45.812 -15.648 1 96 368 LYS B C 1
ATOM 5616 O O . LYS B 1 368 ? 8.469 -47.031 -15.555 1 96 368 LYS B O 1
ATOM 5621 N N . ASN B 1 369 ? 9.586 -45.094 -15.523 1 96.44 369 ASN B N 1
ATOM 5622 C CA . ASN B 1 369 ? 10.859 -45.719 -15.227 1 96.44 369 ASN B CA 1
ATOM 5623 C C . ASN B 1 369 ? 11.031 -45.969 -13.727 1 96.44 369 ASN B C 1
ATOM 5625 O O . ASN B 1 369 ? 12.016 -46.594 -13.305 1 96.44 369 ASN B O 1
ATOM 5629 N N . LEU B 1 370 ? 10.07 -45.562 -12.938 1 96.12 370 LEU B N 1
ATOM 5630 C CA . LEU B 1 370 ? 10.172 -45.656 -11.492 1 96.12 370 LEU B CA 1
ATOM 5631 C C . LEU B 1 370 ? 9.406 -46.875 -10.984 1 96.12 370 LEU B C 1
ATOM 5633 O O . LEU B 1 370 ? 8.453 -47.344 -11.625 1 96.12 370 LEU B O 1
ATOM 5637 N N . GLU B 1 371 ? 9.93 -47.406 -9.828 1 94.38 371 GLU B N 1
ATOM 5638 C CA . GLU B 1 371 ? 9.172 -48.438 -9.148 1 94.38 371 GLU B CA 1
ATOM 5639 C C . GLU B 1 371 ? 7.902 -47.875 -8.516 1 94.38 371 GLU B C 1
ATOM 5641 O O . GLU B 1 371 ? 7.941 -46.875 -7.824 1 94.38 371 GLU B O 1
ATOM 5646 N N . VAL B 1 372 ? 6.863 -48.562 -8.805 1 94 372 VAL B N 1
ATOM 5647 C CA . VAL B 1 372 ? 5.57 -48.125 -8.289 1 94 372 VAL B CA 1
ATOM 5648 C C . VAL B 1 372 ? 5.316 -48.781 -6.922 1 94 372 VAL B C 1
ATOM 5650 O O . VAL B 1 372 ? 5.406 -50 -6.773 1 94 372 VAL B O 1
ATOM 5653 N N . VAL B 1 373 ? 5.047 -47.875 -5.992 1 90.62 373 VAL B N 1
ATOM 5654 C CA . VAL B 1 373 ? 4.754 -48.406 -4.66 1 90.62 373 VAL B CA 1
ATOM 5655 C C . VAL B 1 373 ? 3.244 -48.5 -4.461 1 90.62 373 VAL B C 1
ATOM 5657 O O . VAL B 1 373 ? 2.477 -47.812 -5.152 1 90.62 373 VAL B O 1
ATOM 5660 N N . ASP B 1 374 ? 2.852 -49.469 -3.531 1 79.31 374 ASP B N 1
ATOM 5661 C CA . ASP B 1 374 ? 1.435 -49.594 -3.203 1 79.31 374 ASP B CA 1
ATOM 5662 C C . ASP B 1 374 ? 0.934 -48.375 -2.426 1 79.31 374 ASP B C 1
ATOM 5664 O O . ASP B 1 374 ? 1.551 -47.969 -1.442 1 79.31 374 ASP B O 1
ATOM 5668 N N . SER B 1 375 ? -0.082 -47.719 -2.936 1 64.38 375 SER B N 1
ATOM 5669 C CA . SER B 1 375 ? -0.624 -46.5 -2.371 1 64.38 375 SER B CA 1
ATOM 5670 C C . SER B 1 375 ? -1.142 -46.719 -0.955 1 64.38 375 SER B C 1
ATOM 5672 O O . SER B 1 375 ? -1.401 -45.75 -0.225 1 64.38 375 SER B O 1
ATOM 5674 N N . LYS B 1 376 ? -1.634 -47.875 -0.48 1 60.44 376 LYS B N 1
ATOM 5675 C CA . LYS B 1 376 ? -2.178 -48.188 0.837 1 60.44 376 LYS B CA 1
ATOM 5676 C C . LYS B 1 376 ? -1.076 -48.219 1.893 1 60.44 376 LYS B C 1
ATOM 5678 O O . LYS B 1 376 ? -1.318 -48.625 3.039 1 60.44 376 LYS B O 1
ATOM 5683 N N . LEU B 1 377 ? 0.141 -47.875 1.39 1 50.34 377 LEU B N 1
ATOM 5684 C CA . LEU B 1 377 ? 1.197 -47.938 2.393 1 50.34 377 LEU B CA 1
ATOM 5685 C C . LEU B 1 377 ? 1.052 -46.812 3.414 1 50.34 377 LEU B C 1
ATOM 5687 O O . LEU B 1 377 ? 1.115 -45.625 3.061 1 50.34 377 LEU B O 1
ATOM 5691 N N . GLU B 1 378 ? 0.438 -47.062 4.426 1 48.19 378 GLU B N 1
ATOM 5692 C CA . GLU B 1 378 ? 0.135 -46.094 5.492 1 48.19 378 GLU B CA 1
ATOM 5693 C C . GLU B 1 378 ? 1.3 -45.156 5.727 1 48.19 378 GLU B C 1
ATOM 5695 O O . GLU B 1 378 ? 1.094 -43.938 5.926 1 48.19 378 GLU B O 1
ATOM 5700 N N . ASN B 1 379 ? 2.416 -45.875 6.227 1 48.44 379 ASN B N 1
ATOM 5701 C CA . ASN B 1 379 ? 3.559 -45.094 6.727 1 48.44 379 ASN B CA 1
ATOM 5702 C C . ASN B 1 379 ? 4.652 -44.969 5.672 1 48.44 379 ASN B C 1
ATOM 5704 O O . ASN B 1 379 ? 5.805 -44.688 5.996 1 48.44 379 ASN B O 1
ATOM 5708 N N . GLY B 1 380 ? 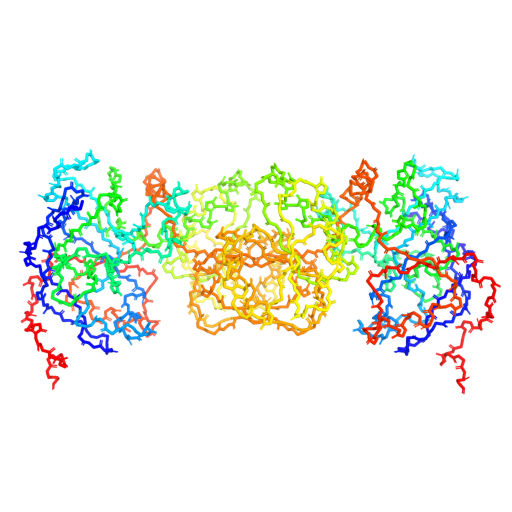4.227 -44.844 4.344 1 44.94 380 GLY B N 1
ATOM 5709 C CA . GLY B 1 380 ? 5.289 -44.844 3.35 1 44.94 380 GLY B CA 1
ATOM 5710 C C . GLY B 1 380 ? 6.117 -46.094 3.361 1 44.94 380 GLY B C 1
ATOM 5711 O O . GLY B 1 380 ? 5.93 -46.969 4.223 1 44.94 380 GLY B O 1
ATOM 5712 N N . PRO B 1 381 ? 6.777 -46.625 2.309 1 35.78 381 PRO B N 1
ATOM 5713 C CA . PRO B 1 381 ? 7.605 -47.812 2.439 1 35.78 381 PRO B CA 1
ATOM 5714 C C . PRO B 1 381 ? 8.531 -47.781 3.654 1 35.78 381 PRO B C 1
ATOM 5716 O O . PRO B 1 381 ? 8.93 -46.688 4.086 1 35.78 381 PRO B O 1
ATOM 5719 N N . ALA B 1 382 ? 8.383 -48.906 4.52 1 38.69 382 ALA B N 1
ATOM 5720 C CA . ALA B 1 382 ? 9.344 -49.062 5.617 1 38.69 382 ALA B CA 1
ATOM 5721 C C . ALA B 1 382 ? 10.758 -48.75 5.148 1 38.69 382 ALA B C 1
ATOM 5723 O O . ALA B 1 382 ? 11.211 -49.281 4.129 1 38.69 382 ALA B O 1
ATOM 5724 N N . GLN B 1 383 ? 11.312 -47.5 5.598 1 28.22 383 GLN B N 1
ATOM 5725 C CA . GLN B 1 383 ? 12.758 -47.438 5.387 1 28.22 383 GLN B CA 1
ATOM 5726 C C . GLN B 1 383 ? 13.43 -48.719 5.863 1 28.22 383 GLN B C 1
ATOM 5728 O O . GLN B 1 383 ? 13.188 -49.188 6.98 1 28.22 383 GLN B O 1
#

Foldseek 3Di:
DFPQPLDWDKWWFWFAFAQPQFIAIAIFTATDATQQKWKWFWFKFWDDVVRLCVSNCVVVQPQPGAGDTFLTWTFTCDHHNNYDPDDGGAIKTFGFWQDAPCPDPCNVVLNRVPGPQTATQWRGAHPPPPDDRPPRGVGRIHHHSSIRMHMGGPLRMAHQDPPDDRHFNSVCRFLVQLLCVVCCVQAVVVPFQPPFEEEEEDLAQSRVSNLLNSVLRPHPAYEYEYQDCPCVVVCVVSVHHYDNVVDVVSLVVLFQPHQEYEYADQEDDACQSNQRSHHQLHEYEYSHNYPDDYDDDPCSCVVRVYYYYYTGGGGSVSSNVSSVSCVVSVPGGAEDEDEPVCVRVQSVCVVVVNDDRHIYMYRSVRSVVRDYDYSPPNNPPDD/DFPQPLDWDKWWFWFAFAQPQFIAIAIFTATDATQQKWKWFWFKFWDDVVRLCVSNCVVVQPQPGAGDTFLTWTFTCDHHNNYDPDDGGAIKTFGFWFDAPCPDPCNVVLNRVPGPQTATQWRGARPPPVDDHPPRGVRRIHHHRSIRMHMGGPLRMAHQDPPDDRHFNSVCRFLVQLLCVVCCVQAVVVPFQPPFEEEEEDLAQSRVSNLLNSVLRPHPAYEYEYQDCPCVVVCVVSVHHYDNVVDVVSLVVLFQPHQEYEYADQEDDACQSNQRSHHQLHEYEYSHNYPDDYDDDPCSCVVRVYYYYYTHGGGSVSSNVSSVSCVVSVPGGAEDEDEPVCVRVQSVCVVVVNDDRHIYMYRSVRSVVRDYDYSPPNVPPDD

Organism: NCBI:txid303405

Sequence (766 aa):
MATLSNATKNALALGSFDTKAELYCFEIARPEVGPNDVSIHIQYCGMCHSDCHACNGDWGLDSWPIAPGHEIAGVVTAIGSSVSKFKVGEKVGVGCMVESCRNCDMCQDGLEQHCPNMIQTYGSIFPKGKGDNMKDAEGNHTNGGYSTAITVNEHFVFHIPEGMDMKYAGILLCAGITTYSPLNRHILQKGGGKGKKVAIVGFGGLGQMAIKLAKAMGVDTVTILSRSDKKKEQASKLGCEYIAYSNEDSVKEATRSFDVVLDTVSAPHDIASLLPVLKVGGAYVLLGAVGKPFEISAMSLIFNRYAIEGSLIGGVPETQEMLDFCAKHQIVPEYRVIDAKEANQQFKAMMNGESLADRCVIDISTLKNLEVVDSKLENGPAQMATLSNATKNALALGSFDTKAELYCFEIARPEVGPNDVSIHIQYCGMCHSDCHACNGDWGLDSWPIAPGHEIAGVVTAIGSSVSKFKVGEKVGVGCMVESCRNCDMCQDGLEQHCPNMIQTYGSIFPKGKGDNMKDAEGNHTNGGYSTAITVNEHFVFHIPEGMDMKYAGILLCAGITTYSPLNRHILQKGGGKGKKVAIVGFGGLGQMAIKLAKAMGVDTVTILSRSDKKKEQASKLGCEYIAYSNEDSVKEATRSFDVVLDTVSAPHDIASLLPVLKVGGAYVLLGAVGKPFEISAMSLIFNRYAIEGSLIGGVPETQEMLDFCAKHQIVPEYRVIDAKEANQQFKAMMNGESLADRCVIDISTLKNLEVVDSKLENGPAQ

Secondary structure (DSSP, 8-state):
-----S-EEEEEEEEBSSTT---EEEEEEEEPP-TTEEEEEEEEEE--HHHHHHHTTTT-----SB----EEEEEEEEE-TT--S--TT-EEEE-SEEE--SSSHHHHTT-GGG-TT-EESSS-B----SSS---SSSSSB---SSBSEEEEEGGGEEEPPTT--HHHHHHIIIIIHHHHHHHHHHTGGGT-STT-EEEEE--SHHHHHHHHHHHHTT-SEEEEEESSSTTHHHHHHTT-EEEETTSHHHHHHTTT-EEEEEE---S---STTTGGGEEEEEEEEE-S--SSPEEE-HHHHHHHT-EEEE-----HHHHHHHHHHHHHHT----EEEEEGGGHHHHHHHHHTT---SSEEEEEGGGGGGSPBPPTT-TTSS--/-------EEEEEEEEBSSTT---EEEEEEEEPP-TTEEEEEEEEEE--HHHHHHHTTTT-----SB----EEEEEEEEE-TT--S--TT-EEEE-SEEE--SSSHHHHTT-GGG-TT-EESSS-B----SSS----SSSSB---SSBSEEEEEGGGEEEPPTT--HHHHHHIIIIIHHHHHHHHHHTGGGT-STT-EEEEE--SHHHHHHHHHHHHTT-SEEEEEESSSTTHHHHHHTT-EEEETTSHHHHHHTTT-EEEEEE---S---STTTGGGEEEEEEEEE-S--SSPEEE-HHHHHHHT-EEEE-----HHHHHHHHHHHHHHT----EEEEEGGGHHHHHHHHHTT---SSEEEEEGGGGGGSPBPPTT-TTSS--

InterPro domains:
  IPR002328 Alcohol dehydrogenase, zinc-type, conserved site [PS00059] (69-83)
  IPR013149 Alcohol dehydrogenase-like, C-terminal [PF00107] (205-327)
  IPR013154 Alcohol dehydrogenase-like, N-terminal [PF08240] (34-162)
  IPR020843 Enoylreductase domain [SM00829] (15-356)
  IPR047109 Cinnamyl alcohol dehydrogenase-like [PTHR42683] (17-365)
  IPR047109 Cinnamyl alcohol dehydrogenase-like [cd05283] (17-363)

pLDDT: mean 89.4, std 15.75, range [23.66, 98.88]

Solvent-accessible surface area (backbone atoms only — not comparable to full-atom values): 38806 Å² total; per-residue (Å²): 127,80,68,41,51,70,47,61,44,81,28,52,26,41,24,18,43,52,55,76,52,50,66,43,35,26,68,42,48,33,44,45,64,25,48,50,16,31,24,28,42,34,45,22,20,25,62,54,70,66,40,49,37,58,26,41,35,72,75,69,63,87,60,66,66,32,24,38,30,36,12,18,13,28,31,29,68,42,68,14,86,65,46,77,90,69,56,70,68,38,56,31,30,35,26,57,42,43,46,49,74,73,73,48,73,38,35,72,69,39,31,32,71,61,30,94,57,42,24,39,27,35,74,21,56,62,76,77,58,83,75,85,45,72,54,37,32,94,59,71,42,34,56,18,34,33,20,41,45,50,59,36,39,50,81,40,49,37,80,55,53,88,87,60,57,54,75,54,50,8,42,39,44,43,49,39,21,38,39,42,42,57,45,40,59,69,24,55,73,60,79,33,13,70,89,35,25,38,33,29,31,36,76,40,54,47,27,53,41,37,51,54,51,43,50,73,49,41,32,67,40,49,29,38,37,32,69,57,70,85,55,45,66,63,38,45,75,71,70,34,46,73,41,37,57,71,40,61,66,58,43,58,72,36,46,50,58,18,49,34,35,42,33,51,49,51,60,90,72,73,61,64,81,52,53,56,28,35,22,79,64,13,40,40,35,37,57,24,63,25,88,68,56,44,69,42,50,41,49,64,22,16,65,38,26,28,28,43,28,17,38,42,62,46,16,59,62,51,37,50,50,45,49,50,48,29,55,75,68,65,61,72,76,60,63,46,78,40,51,44,86,48,47,52,60,51,48,52,28,50,78,68,68,64,51,66,50,50,36,46,19,31,36,37,78,40,49,77,78,51,74,72,46,72,71,83,42,73,79,39,77,81,126,127,80,69,36,48,65,48,61,43,82,27,53,27,40,22,18,44,51,56,75,53,51,66,43,36,26,68,41,46,32,44,43,62,26,48,52,16,31,24,29,42,35,45,23,21,26,61,52,70,67,41,48,38,58,25,40,35,72,74,70,62,87,58,64,67,32,23,40,29,35,11,19,14,29,31,28,69,42,67,15,85,66,45,76,90,69,54,70,67,38,58,32,28,36,25,56,42,43,48,50,74,72,71,49,72,38,33,72,69,40,32,34,70,60,30,96,56,42,26,38,27,35,74,22,57,63,76,77,60,86,69,90,38,71,53,40,32,92,61,72,41,36,55,18,33,35,20,40,45,50,56,38,38,49,82,40,49,36,78,55,53,88,88,60,56,56,75,54,49,8,40,39,46,43,49,40,21,38,39,43,42,57,44,39,61,69,23,53,73,60,79,33,14,71,90,35,26,39,32,30,30,34,76,40,53,48,26,53,43,36,51,55,51,43,50,72,49,40,33,67,40,50,31,38,37,31,69,56,70,83,54,46,67,64,38,46,75,72,70,33,46,74,41,36,57,71,39,60,66,58,43,60,72,37,47,50,58,18,50,34,35,43,32,51,48,50,58,91,72,74,60,66,80,54,53,57,27,34,23,78,64,12,39,41,35,36,57,24,62,23,88,68,56,44,68,42,51,42,48,63,22,16,65,38,27,29,29,44,29,17,38,40,62,47,16,60,63,52,36,50,50,44,49,48,50,28,56,77,67,66,62,72,77,62,63,46,79,38,51,45,86,48,46,52,60,49,46,52,29,52,78,68,68,65,51,66,51,51,35,46,18,30,36,37,78,41,49,78,78,50,74,71,45,73,70,83,43,71,81,38,79,84,126

Radius of gyration: 30.94 Å; Cα contacts (8 Å, |Δi|>4): 1917; chains: 2; bounding box: 54×93×70 Å